Protein AF-A0A8J5KWR4-F1 (afdb_monomer)

Structure (mmCIF, N/CA/C/O backbone):
data_AF-A0A8J5KWR4-F1
#
_entry.id   AF-A0A8J5KWR4-F1
#
loop_
_atom_site.group_PDB
_atom_site.id
_atom_site.type_symbol
_atom_site.label_atom_id
_atom_site.label_alt_id
_atom_site.label_comp_id
_atom_site.label_asym_id
_atom_site.label_entity_id
_atom_site.label_seq_id
_atom_site.pdbx_PDB_ins_code
_atom_site.Cartn_x
_atom_site.Cartn_y
_atom_site.Cartn_z
_atom_site.occupancy
_atom_site.B_iso_or_equiv
_atom_site.auth_seq_id
_atom_site.auth_comp_id
_atom_site.auth_asym_id
_atom_site.auth_atom_id
_atom_site.pdbx_PDB_model_num
ATOM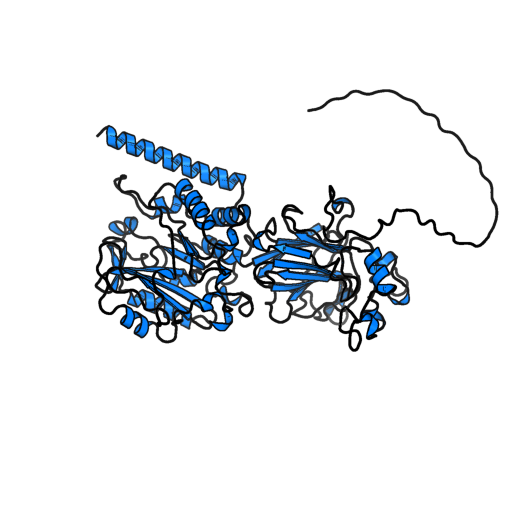 1 N N . MET A 1 1 ? 46.824 15.803 -21.077 1.00 53.00 1 MET A N 1
ATOM 2 C CA . MET A 1 1 ? 46.494 14.807 -20.028 1.00 53.00 1 MET A CA 1
ATOM 3 C C . MET A 1 1 ? 46.152 15.427 -18.663 1.00 53.00 1 MET A C 1
ATOM 5 O O . MET A 1 1 ? 45.231 14.934 -18.029 1.00 53.00 1 MET A O 1
ATOM 9 N N . GLY A 1 2 ? 46.794 16.518 -18.210 1.00 56.47 2 GLY A N 1
ATOM 10 C CA . GLY A 1 2 ? 46.524 17.108 -16.878 1.00 56.47 2 GLY A CA 1
ATOM 11 C C . GLY A 1 2 ? 45.095 17.633 -16.630 1.00 56.47 2 GLY A C 1
ATOM 12 O O . GLY A 1 2 ? 44.558 17.448 -15.543 1.00 56.47 2 GLY A O 1
ATOM 13 N N . GLY A 1 3 ? 44.436 18.226 -17.636 1.00 62.22 3 GLY A N 1
ATOM 14 C CA . GLY A 1 3 ? 43.077 18.777 -17.485 1.00 62.22 3 GLY A CA 1
ATOM 15 C C . GLY A 1 3 ? 41.960 17.731 -17.348 1.00 62.22 3 GLY A C 1
ATOM 16 O O . GLY A 1 3 ? 41.022 17.941 -16.587 1.00 62.22 3 GLY A O 1
ATOM 17 N N . GLN A 1 4 ? 42.067 16.588 -18.035 1.00 60.97 4 GLN A N 1
ATOM 18 C CA . GLN A 1 4 ? 41.100 15.483 -17.921 1.00 60.97 4 GLN A CA 1
ATOM 19 C C . GLN A 1 4 ? 41.256 14.727 -16.596 1.00 60.97 4 GLN A C 1
ATOM 21 O O . GLN A 1 4 ? 40.259 14.440 -15.943 1.00 60.97 4 GLN A O 1
ATOM 26 N N . CYS A 1 5 ? 42.495 14.505 -16.142 1.00 62.12 5 CYS A N 1
ATOM 27 C CA . CYS A 1 5 ? 42.767 13.919 -14.827 1.00 62.12 5 CYS A CA 1
ATOM 28 C C . CYS A 1 5 ? 42.210 14.796 -13.686 1.00 62.12 5 CYS A C 1
ATOM 30 O O . CYS A 1 5 ? 41.574 14.292 -12.766 1.00 62.12 5 CYS A O 1
ATOM 32 N N . SER A 1 6 ? 42.353 16.125 -13.789 1.00 71.81 6 SER A N 1
ATOM 33 C CA . SER A 1 6 ? 41.780 17.071 -12.818 1.00 71.81 6 SER A CA 1
ATOM 34 C C . SER A 1 6 ? 40.246 16.997 -12.748 1.00 71.81 6 SER A C 1
ATOM 36 O O . SER A 1 6 ? 39.688 16.904 -11.654 1.00 71.81 6 SER A O 1
ATOM 38 N N . LYS A 1 7 ? 39.561 16.947 -13.902 1.00 76.62 7 LYS A N 1
ATOM 39 C CA . LYS A 1 7 ? 38.096 16.788 -13.972 1.00 76.62 7 LYS A CA 1
ATOM 40 C C . LYS A 1 7 ? 37.627 15.458 -13.381 1.00 76.62 7 LYS A C 1
ATOM 42 O O . LYS A 1 7 ? 36.702 15.447 -12.579 1.00 76.62 7 LYS A O 1
ATOM 47 N N . GLN A 1 8 ? 38.310 14.360 -13.697 1.00 77.50 8 GLN A N 1
ATOM 48 C CA . GLN A 1 8 ? 37.970 13.040 -13.164 1.00 77.50 8 GLN A CA 1
ATOM 49 C C . GLN A 1 8 ? 38.144 12.972 -11.637 1.00 77.50 8 GLN A C 1
ATOM 51 O O . GLN A 1 8 ? 37.302 12.414 -10.937 1.00 77.50 8 GLN A O 1
ATOM 56 N N . VAL A 1 9 ? 39.196 13.591 -11.090 1.00 81.44 9 VAL A N 1
ATOM 57 C CA . VAL A 1 9 ? 39.396 13.690 -9.633 1.00 81.44 9 VAL A CA 1
ATOM 58 C C . VAL A 1 9 ? 38.304 14.535 -8.974 1.00 81.44 9 VAL A C 1
ATOM 60 O O . VAL A 1 9 ? 37.805 14.163 -7.911 1.00 81.44 9 VAL A O 1
ATOM 63 N N . GLN A 1 10 ? 37.924 15.662 -9.580 1.00 84.75 10 GLN A N 1
ATOM 64 C CA . GLN A 1 10 ? 36.819 16.494 -9.091 1.00 84.75 10 GLN A CA 1
ATOM 65 C C . GLN A 1 10 ? 35.494 15.725 -9.097 1.00 84.75 10 GLN A C 1
ATOM 67 O O . GLN A 1 10 ? 34.776 15.757 -8.100 1.00 84.75 10 GLN A O 1
ATOM 72 N N . HIS A 1 11 ? 35.222 14.964 -10.157 1.00 87.19 11 HIS A N 1
ATOM 73 C CA . HIS A 1 11 ? 34.029 14.126 -10.266 1.00 87.19 11 HIS A CA 1
ATOM 74 C C . HIS A 1 11 ? 33.976 13.041 -9.188 1.00 87.19 11 HIS A C 1
ATOM 76 O O . HIS A 1 11 ? 32.996 12.924 -8.455 1.00 87.19 11 HIS A O 1
ATOM 82 N N . CYS A 1 12 ? 35.074 12.306 -8.987 1.00 86.88 12 CYS A N 1
ATOM 83 C CA . CYS A 1 12 ? 35.172 11.315 -7.912 1.00 86.88 12 CYS A CA 1
ATOM 84 C C . CYS A 1 12 ? 34.929 11.930 -6.522 1.00 86.88 12 CYS A C 1
ATOM 86 O O . CYS A 1 12 ? 34.293 11.300 -5.673 1.00 86.88 12 CYS A O 1
ATOM 88 N N . LYS A 1 13 ? 35.404 13.162 -6.282 1.00 89.56 13 LYS A N 1
ATOM 89 C CA . LYS A 1 13 ? 35.125 13.900 -5.038 1.00 89.56 13 LYS A CA 1
ATOM 90 C C . LYS A 1 13 ? 33.644 14.259 -4.908 1.00 89.56 13 LYS A C 1
ATOM 92 O O . LYS A 1 13 ? 33.100 14.076 -3.823 1.00 89.56 13 LYS A O 1
ATOM 97 N N . ALA A 1 14 ? 33.000 14.714 -5.984 1.00 92.25 14 ALA A N 1
ATOM 98 C CA . ALA A 1 14 ? 31.568 15.017 -5.997 1.00 92.25 14 ALA A CA 1
ATOM 99 C C . ALA A 1 14 ? 30.728 13.767 -5.690 1.00 92.25 14 ALA A C 1
ATOM 101 O O . ALA A 1 14 ? 29.915 13.781 -4.769 1.00 92.25 14 ALA A O 1
ATOM 102 N N . VAL A 1 15 ? 31.016 12.644 -6.357 1.00 92.25 15 VAL A N 1
ATOM 103 C CA . VAL A 1 15 ? 30.368 11.351 -6.082 1.00 92.25 15 VAL A CA 1
ATOM 104 C C . VAL A 1 15 ? 30.544 10.946 -4.615 1.00 92.25 15 VAL A C 1
ATOM 106 O O . VAL A 1 15 ? 29.583 10.542 -3.964 1.00 92.25 15 VAL A O 1
ATOM 109 N N . ALA A 1 16 ? 31.759 11.042 -4.067 1.00 93.56 16 ALA A N 1
ATOM 110 C CA . ALA A 1 16 ? 32.020 10.679 -2.673 1.00 93.56 16 ALA A CA 1
ATOM 111 C C . ALA A 1 16 ? 31.284 11.589 -1.674 1.00 93.56 16 ALA A C 1
ATOM 113 O O . ALA A 1 16 ? 30.786 11.097 -0.658 1.00 93.56 16 ALA A O 1
ATOM 114 N N . TYR A 1 17 ? 31.209 12.888 -1.970 1.00 97.00 17 TYR A N 1
ATOM 115 C CA . TYR A 1 17 ? 30.475 13.869 -1.177 1.00 97.00 17 TYR A CA 1
ATOM 116 C C . TYR A 1 17 ? 28.973 13.569 -1.172 1.00 97.00 17 TYR A C 1
ATOM 118 O O . TYR A 1 17 ? 28.385 13.421 -0.106 1.00 97.00 17 TYR A O 1
ATOM 126 N N . GLU A 1 18 ? 28.363 13.360 -2.336 1.00 97.56 18 GLU A N 1
ATOM 127 C CA . GLU A 1 18 ? 26.926 13.083 -2.426 1.00 97.56 18 GLU A CA 1
ATOM 128 C C . GLU A 1 18 ? 26.527 11.734 -1.814 1.00 97.56 18 GLU A C 1
ATOM 130 O O . GLU A 1 18 ? 25.490 11.623 -1.162 1.00 97.56 18 GLU A O 1
ATOM 135 N N . LYS A 1 19 ? 27.380 10.707 -1.931 1.00 96.19 19 LYS A N 1
ATOM 136 C CA . LYS A 1 19 ? 27.182 9.437 -1.207 1.00 96.19 19 LYS A CA 1
ATOM 137 C C . LYS A 1 19 ? 27.256 9.612 0.310 1.00 96.19 19 LYS A C 1
ATOM 139 O O . LYS A 1 19 ? 26.724 8.784 1.045 1.00 96.19 19 LYS A O 1
ATOM 144 N N . ARG A 1 20 ? 27.985 10.616 0.805 1.00 97.12 20 ARG A N 1
ATOM 145 C CA . ARG A 1 20 ? 27.976 10.966 2.230 1.00 97.12 20 ARG A CA 1
ATOM 146 C C . ARG A 1 20 ? 26.687 11.704 2.578 1.00 97.12 20 ARG A C 1
ATOM 148 O O . ARG A 1 20 ? 26.013 11.253 3.486 1.00 97.12 20 ARG A O 1
ATOM 155 N N . ALA A 1 21 ? 26.288 12.699 1.788 1.00 97.62 21 ALA A N 1
ATOM 156 C CA . ALA A 1 21 ? 25.050 13.449 2.006 1.00 97.62 21 ALA A CA 1
ATOM 157 C C . ALA A 1 21 ? 23.806 12.544 2.119 1.00 97.62 21 ALA A C 1
ATOM 159 O O . ALA A 1 21 ? 23.010 12.721 3.034 1.00 97.62 21 ALA A O 1
ATOM 160 N N . LEU A 1 22 ? 23.668 11.523 1.262 1.00 96.62 22 LEU A N 1
ATOM 161 C CA . LEU A 1 22 ? 22.560 10.560 1.370 1.00 96.62 22 LEU A CA 1
ATOM 162 C C . LEU A 1 22 ? 22.621 9.678 2.624 1.00 96.62 22 LEU A C 1
ATOM 164 O O . LEU A 1 22 ? 21.577 9.314 3.159 1.00 96.62 22 LEU A O 1
ATOM 168 N N . ARG A 1 23 ? 23.822 9.315 3.092 1.00 97.00 23 ARG A N 1
ATOM 169 C CA . ARG A 1 23 ? 23.978 8.581 4.359 1.00 97.00 23 ARG A CA 1
ATOM 170 C C . ARG A 1 23 ? 23.629 9.465 5.542 1.00 97.00 23 ARG A C 1
ATOM 172 O O . ARG A 1 23 ? 22.818 9.058 6.354 1.00 97.00 23 ARG A O 1
ATOM 179 N N . ASP A 1 24 ? 24.148 10.685 5.573 1.00 97.56 24 ASP A N 1
ATOM 180 C CA . ASP A 1 24 ? 23.851 11.647 6.633 1.00 97.56 24 ASP A CA 1
ATOM 181 C C . ASP A 1 24 ? 22.339 11.964 6.671 1.00 97.56 24 ASP A C 1
ATOM 183 O O . ASP A 1 24 ? 21.740 12.096 7.741 1.00 97.56 24 ASP A O 1
ATOM 187 N N . LEU A 1 25 ? 21.680 12.022 5.504 1.00 96.31 25 LEU A N 1
ATOM 188 C CA . LEU A 1 25 ? 20.225 12.151 5.416 1.00 96.31 25 LEU A CA 1
ATOM 189 C C . LEU A 1 25 ? 19.503 10.918 5.977 1.00 96.31 25 LEU A C 1
ATOM 191 O O . LEU A 1 25 ? 18.544 11.075 6.728 1.00 96.31 25 LEU A O 1
ATOM 195 N N . LEU A 1 26 ? 19.954 9.706 5.642 1.00 95.44 26 LEU A N 1
ATOM 196 C CA . LEU A 1 26 ? 19.404 8.470 6.203 1.00 95.44 26 LEU A CA 1
ATOM 197 C C . LEU A 1 26 ? 19.554 8.423 7.729 1.00 95.44 26 LEU A C 1
ATOM 199 O O . LEU A 1 26 ? 18.582 8.134 8.420 1.00 95.44 26 LEU A O 1
ATOM 203 N N . ASP A 1 27 ? 20.737 8.749 8.242 1.00 94.94 27 ASP A N 1
ATOM 204 C CA . ASP A 1 27 ? 21.054 8.695 9.670 1.00 94.94 27 ASP A CA 1
ATOM 205 C C . ASP A 1 27 ? 20.261 9.746 10.463 1.00 94.94 27 ASP A C 1
ATOM 207 O O . ASP A 1 27 ? 19.814 9.484 11.577 1.00 94.94 27 ASP A O 1
ATOM 211 N N . SER A 1 28 ? 20.041 10.931 9.883 1.00 92.44 28 SER A N 1
ATOM 212 C CA . SER A 1 28 ? 19.289 12.014 10.532 1.00 92.44 28 SER A CA 1
ATOM 213 C C . SER A 1 28 ? 17.772 11.846 10.453 1.00 92.44 28 SER A C 1
ATOM 215 O O . SER A 1 28 ? 17.060 12.220 11.383 1.00 92.44 28 SER A O 1
ATOM 217 N N . CYS A 1 29 ? 17.252 11.323 9.340 1.00 87.50 29 CYS A N 1
ATOM 218 C CA . CYS A 1 29 ? 15.812 11.253 9.099 1.00 87.50 29 CYS A CA 1
ATOM 219 C C . CYS A 1 29 ? 15.202 9.873 9.347 1.00 87.50 29 CYS A C 1
ATOM 221 O O . CYS A 1 29 ? 13.982 9.799 9.520 1.00 87.50 29 CYS A O 1
ATOM 223 N N . GLY A 1 30 ? 16.001 8.811 9.310 1.00 89.19 30 GLY A N 1
ATOM 224 C CA . GLY A 1 30 ? 15.516 7.443 9.192 1.00 89.19 30 GLY A CA 1
ATOM 225 C C . GLY A 1 30 ? 14.875 7.154 7.830 1.00 89.19 30 GLY A C 1
ATOM 226 O O . GLY A 1 30 ? 14.701 8.033 6.983 1.00 89.19 30 GLY A O 1
ATOM 227 N N . ALA A 1 31 ? 14.510 5.889 7.633 1.00 89.50 31 ALA A N 1
ATOM 228 C CA . ALA A 1 31 ? 13.806 5.400 6.445 1.00 89.50 31 ALA A CA 1
ATOM 229 C C . ALA A 1 31 ? 12.422 4.812 6.766 1.00 89.50 31 ALA A C 1
ATOM 231 O O . ALA A 1 31 ? 11.833 4.141 5.922 1.00 89.50 31 ALA A O 1
ATOM 232 N N . ALA A 1 32 ? 11.914 5.057 7.977 1.00 84.50 32 ALA A N 1
ATOM 233 C CA . ALA A 1 32 ? 10.579 4.644 8.381 1.00 84.50 32 ALA A CA 1
ATOM 234 C C . ALA A 1 32 ? 9.516 5.536 7.723 1.00 84.50 32 ALA A C 1
ATOM 236 O O . ALA A 1 32 ? 9.699 6.750 7.567 1.00 84.50 32 ALA A O 1
ATOM 237 N N . PHE A 1 33 ? 8.413 4.917 7.328 1.00 82.12 33 PHE A N 1
ATOM 238 C CA . PHE A 1 33 ? 7.231 5.544 6.741 1.00 82.12 33 PHE A CA 1
ATOM 239 C C . PHE A 1 33 ? 5.993 4.682 7.061 1.00 82.12 33 PHE A C 1
ATOM 241 O O . PHE A 1 33 ? 6.158 3.573 7.581 1.00 82.12 33 PHE A O 1
ATOM 248 N N . PRO A 1 34 ? 4.763 5.156 6.795 1.00 74.81 34 PRO A N 1
ATOM 249 C CA . PRO A 1 34 ? 3.558 4.360 7.031 1.00 74.81 34 PRO A CA 1
ATOM 250 C C . PRO A 1 34 ? 3.606 2.987 6.376 1.00 74.81 34 PRO A C 1
ATOM 252 O O . PRO A 1 34 ? 3.936 2.871 5.200 1.00 74.81 34 PRO A O 1
ATOM 255 N N . GLY A 1 35 ? 3.376 1.951 7.185 1.00 78.69 35 GLY A N 1
ATOM 256 C CA . GLY A 1 35 ? 3.461 0.559 6.753 1.00 78.69 35 GLY A CA 1
ATOM 257 C C . GLY A 1 35 ? 4.877 0.046 6.478 1.00 78.69 35 GLY A C 1
ATOM 258 O O . GLY A 1 35 ? 5.011 -1.091 6.053 1.00 78.69 35 GLY A O 1
ATOM 259 N N . SER A 1 36 ? 5.951 0.809 6.730 1.00 84.81 36 SER A N 1
ATOM 260 C CA . SER A 1 36 ? 7.324 0.410 6.352 1.00 84.81 36 SER A CA 1
ATOM 261 C C . SER A 1 36 ? 7.826 -0.905 6.972 1.00 84.81 36 SER A C 1
ATOM 263 O O . SER A 1 36 ? 8.747 -1.508 6.419 1.00 84.81 36 SER A O 1
ATOM 265 N N . ASP A 1 37 ? 7.199 -1.376 8.051 1.00 82.69 37 ASP A N 1
ATOM 266 C CA . ASP A 1 37 ? 7.475 -2.671 8.690 1.00 82.69 37 ASP A CA 1
ATOM 267 C C . ASP A 1 37 ? 6.621 -3.825 8.127 1.00 82.69 37 ASP A C 1
ATOM 269 O O . ASP A 1 37 ? 6.721 -4.962 8.589 1.00 82.69 37 ASP A O 1
ATOM 273 N N . HIS A 1 38 ? 5.760 -3.547 7.145 1.00 84.94 38 HIS A N 1
ATOM 274 C CA . HIS A 1 38 ? 4.977 -4.550 6.442 1.00 84.94 38 HIS A CA 1
ATOM 275 C C . HIS A 1 38 ? 5.832 -5.254 5.385 1.00 84.94 38 HIS A C 1
ATOM 277 O O . HIS A 1 38 ? 6.489 -4.623 4.554 1.00 84.94 38 HIS A O 1
ATOM 283 N N . PHE A 1 39 ? 5.756 -6.582 5.384 1.00 89.44 39 PHE A N 1
ATOM 284 C CA . PHE A 1 39 ? 6.411 -7.443 4.409 1.00 89.44 39 PHE A CA 1
ATOM 285 C C . PHE A 1 39 ? 5.373 -8.420 3.846 1.00 89.44 39 PHE A C 1
ATOM 287 O O . PHE A 1 39 ? 4.789 -9.182 4.623 1.00 89.44 39 PHE A O 1
ATOM 294 N N . PRO A 1 40 ? 5.137 -8.448 2.522 1.00 87.88 40 PRO A N 1
ATOM 295 C CA . PRO A 1 40 ? 4.207 -9.396 1.924 1.00 87.88 40 PRO A CA 1
ATOM 296 C C . PRO A 1 40 ? 4.625 -10.844 2.197 1.00 87.88 40 PRO A C 1
ATOM 298 O O . PRO A 1 40 ? 5.759 -11.235 1.910 1.00 87.88 40 PRO A O 1
ATOM 301 N N . ALA A 1 41 ? 3.695 -11.661 2.698 1.00 87.94 41 ALA A N 1
ATOM 302 C CA . ALA A 1 41 ? 3.949 -13.076 2.983 1.00 87.94 41 ALA A CA 1
ATOM 303 C C . ALA A 1 41 ? 4.294 -13.885 1.715 1.00 87.94 41 ALA A C 1
ATOM 305 O O . ALA A 1 41 ? 5.145 -14.774 1.754 1.00 87.94 41 ALA A O 1
ATOM 306 N N . ASP A 1 42 ? 3.666 -13.549 0.584 1.00 93.38 42 ASP A N 1
ATOM 307 C CA . ASP A 1 42 ? 3.994 -14.074 -0.743 1.00 93.38 42 ASP A CA 1
ATOM 308 C C . ASP A 1 42 ? 4.202 -12.919 -1.730 1.00 93.38 42 ASP A C 1
ATOM 310 O O . ASP A 1 42 ? 3.245 -12.334 -2.237 1.00 93.38 42 ASP A O 1
ATOM 314 N N . ARG A 1 43 ? 5.464 -12.612 -2.052 1.00 95.56 43 ARG A N 1
ATOM 315 C CA . ARG A 1 43 ? 5.793 -11.584 -3.052 1.00 95.56 43 ARG A CA 1
ATOM 316 C C . ARG A 1 43 ? 5.366 -11.962 -4.472 1.00 95.56 43 ARG A C 1
ATOM 318 O O . ARG A 1 43 ? 5.204 -11.073 -5.302 1.00 95.56 43 ARG A O 1
ATOM 325 N N . LYS A 1 44 ? 5.165 -13.243 -4.796 1.00 97.19 44 LYS A N 1
ATOM 326 C CA . LYS A 1 44 ? 4.685 -13.620 -6.133 1.00 97.19 44 LYS A CA 1
ATOM 327 C C . LYS A 1 44 ? 3.228 -13.210 -6.321 1.00 97.19 44 LYS A C 1
ATOM 329 O O . LYS A 1 44 ? 2.893 -12.771 -7.418 1.00 97.19 44 LYS A O 1
ATOM 334 N N . SER A 1 45 ? 2.412 -13.302 -5.270 1.00 95.50 45 SER A N 1
ATOM 335 C CA . SER A 1 45 ? 0.959 -13.076 -5.316 1.00 95.50 45 SER A CA 1
ATOM 336 C C . SER A 1 45 ? 0.4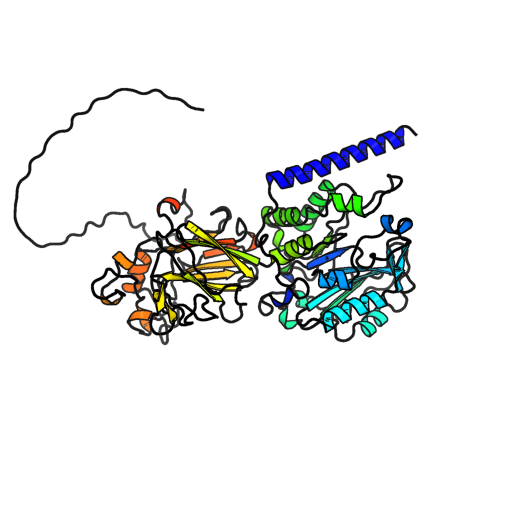86 -11.965 -4.368 1.00 95.50 45 SER A C 1
ATOM 338 O O . SER A 1 45 ? -0.633 -12.020 -3.848 1.00 95.50 45 SER A O 1
ATOM 340 N N . TRP A 1 46 ? 1.336 -10.969 -4.094 1.00 93.50 46 TRP A N 1
ATOM 341 C CA . TRP A 1 46 ? 1.088 -9.966 -3.049 1.00 93.50 46 TRP A CA 1
ATOM 342 C C . TRP A 1 46 ? -0.188 -9.150 -3.286 1.00 93.50 46 TRP A C 1
ATOM 344 O O . TRP A 1 46 ? -0.815 -8.717 -2.322 1.00 93.50 46 TRP A O 1
ATOM 354 N N . MET A 1 47 ? -0.629 -8.994 -4.543 1.00 91.38 47 MET A N 1
ATOM 355 C CA . MET A 1 47 ? -1.863 -8.266 -4.849 1.00 91.38 47 MET A CA 1
ATOM 356 C C . MET A 1 47 ? -3.102 -8.956 -4.262 1.00 91.38 47 MET A C 1
ATOM 358 O O . MET A 1 47 ? -4.084 -8.292 -3.952 1.00 91.38 47 MET A O 1
ATOM 362 N N . SER A 1 48 ? -3.059 -10.276 -4.050 1.00 88.75 48 SER A N 1
ATOM 363 C CA . SER A 1 48 ? -4.172 -11.028 -3.451 1.00 88.75 48 SER A CA 1
ATOM 364 C C . SER A 1 48 ? -4.455 -10.679 -1.987 1.00 88.75 48 SER A C 1
ATOM 366 O O . SER A 1 48 ? -5.571 -10.902 -1.525 1.00 88.75 48 SER A O 1
ATOM 368 N N . ALA A 1 49 ? -3.472 -10.114 -1.281 1.00 83.62 49 ALA A N 1
ATOM 369 C CA . ALA A 1 49 ? -3.621 -9.652 0.098 1.00 83.62 49 ALA A CA 1
ATOM 370 C C . ALA A 1 49 ? -4.225 -8.239 0.192 1.00 83.62 49 ALA A C 1
ATOM 372 O O . ALA A 1 49 ? -4.537 -7.765 1.283 1.00 83.62 49 ALA A O 1
ATOM 373 N N . LEU A 1 50 ? -4.400 -7.555 -0.943 1.00 81.38 50 LEU A N 1
ATOM 374 C CA . LEU A 1 50 ? -4.975 -6.215 -0.988 1.00 81.38 50 LEU A CA 1
ATOM 375 C C . LEU A 1 50 ? -6.504 -6.266 -0.870 1.00 81.38 50 LEU A C 1
ATOM 377 O O . LEU A 1 50 ? -7.144 -7.239 -1.274 1.00 81.38 50 LEU A O 1
ATOM 381 N N . GLY A 1 51 ? -7.110 -5.182 -0.381 1.00 75.94 51 GLY A N 1
ATOM 382 C CA . GLY A 1 51 ? -8.562 -4.972 -0.399 1.00 75.94 51 GLY A CA 1
ATOM 383 C C . GLY A 1 51 ? -9.086 -4.712 -1.816 1.00 75.94 51 GLY A C 1
ATOM 384 O O . GLY A 1 51 ? -9.502 -3.601 -2.128 1.00 75.94 51 GLY A O 1
ATOM 385 N N . LEU A 1 52 ? -9.039 -5.717 -2.701 1.00 84.38 52 LEU A N 1
ATOM 386 C CA . LEU A 1 52 ? -9.240 -5.566 -4.154 1.00 84.38 52 LEU A CA 1
ATOM 387 C C . LEU A 1 52 ? -10.559 -4.884 -4.556 1.00 84.38 52 LEU A C 1
ATOM 389 O O . LEU A 1 52 ? -10.608 -4.249 -5.607 1.00 84.38 52 LEU A O 1
ATOM 393 N N . GLY A 1 53 ? -11.619 -5.049 -3.759 1.00 81.62 53 GLY A N 1
ATOM 394 C CA . GLY A 1 53 ? -12.944 -4.478 -4.027 1.00 81.62 53 GLY A CA 1
ATOM 395 C C . GLY A 1 53 ? -13.072 -2.988 -3.708 1.00 81.62 53 GLY A C 1
ATOM 396 O O . GLY A 1 53 ? -14.015 -2.356 -4.165 1.00 81.62 53 GLY A O 1
ATOM 397 N N . GLU A 1 54 ? -12.131 -2.428 -2.951 1.00 79.75 54 GLU A N 1
ATOM 398 C CA . GLU A 1 54 ? -12.168 -1.036 -2.496 1.00 79.75 54 GLU A CA 1
ATOM 399 C C . GLU A 1 54 ? -10.944 -0.251 -2.996 1.00 79.75 54 GLU A C 1
ATOM 401 O O . GLU A 1 54 ? -11.059 0.920 -3.361 1.00 79.75 54 GLU A O 1
ATOM 406 N N . LEU A 1 55 ? -9.781 -0.908 -3.074 1.00 84.50 55 LEU A N 1
ATOM 407 C CA . LEU A 1 55 ? -8.537 -0.336 -3.580 1.00 84.50 55 LEU A CA 1
ATOM 408 C C . LEU A 1 55 ? -8.684 0.040 -5.055 1.00 84.50 55 LEU A C 1
ATOM 410 O O . LEU A 1 55 ? -9.040 -0.801 -5.880 1.00 84.50 55 LEU A O 1
ATOM 414 N N . ARG A 1 56 ? -8.355 1.285 -5.402 1.00 87.31 56 ARG A N 1
ATOM 415 C CA . ARG A 1 56 ? -8.329 1.785 -6.785 1.00 87.31 56 ARG A CA 1
ATOM 416 C C . ARG A 1 56 ? -6.929 1.700 -7.381 1.00 87.31 56 ARG A C 1
ATOM 418 O O . ARG A 1 56 ? -5.930 1.839 -6.676 1.00 87.31 56 ARG A O 1
ATOM 425 N N . LEU A 1 57 ? -6.837 1.527 -8.701 1.00 89.44 57 LEU A N 1
ATOM 426 C CA . LEU A 1 57 ? -5.542 1.376 -9.385 1.00 89.44 57 LEU A CA 1
ATOM 427 C C . LEU A 1 57 ? -4.602 2.576 -9.197 1.00 89.44 57 LEU A C 1
ATOM 429 O O . LEU A 1 57 ? -3.383 2.397 -9.149 1.00 89.44 57 LEU A O 1
ATOM 433 N N . HIS A 1 58 ? -5.141 3.793 -9.070 1.00 87.00 58 HIS A N 1
ATOM 434 C CA . HIS A 1 58 ? -4.332 4.990 -8.828 1.00 87.00 58 HIS A CA 1
ATOM 435 C C . HIS A 1 58 ? -3.661 5.024 -7.444 1.00 87.00 58 HIS A C 1
ATOM 437 O O . HIS A 1 58 ? -2.718 5.789 -7.265 1.00 87.00 58 HIS A O 1
ATOM 443 N N . GLN A 1 59 ? -4.129 4.226 -6.477 1.00 84.81 59 GLN A N 1
ATOM 444 C CA . GLN A 1 59 ? -3.588 4.198 -5.111 1.00 84.81 59 GLN A CA 1
ATOM 445 C C . GLN A 1 59 ? -2.351 3.297 -4.990 1.00 84.81 59 GLN A C 1
ATOM 447 O O . GLN A 1 59 ? -1.584 3.439 -4.045 1.00 84.81 59 GLN A O 1
ATOM 452 N N . ILE A 1 60 ? -2.131 2.384 -5.943 1.00 89.75 60 ILE A N 1
ATOM 453 C CA . ILE A 1 60 ? -1.006 1.444 -5.915 1.00 89.75 60 ILE A CA 1
ATOM 454 C C . ILE A 1 60 ? 0.308 2.152 -6.251 1.00 89.75 60 ILE A C 1
ATOM 456 O O . ILE A 1 60 ? 0.432 2.786 -7.302 1.00 89.75 60 ILE A O 1
ATOM 460 N N . VAL A 1 61 ? 1.320 1.944 -5.401 1.00 93.56 61 VAL A N 1
ATOM 461 C CA . VAL A 1 61 ? 2.721 2.205 -5.742 1.00 93.56 61 VAL A CA 1
ATOM 462 C C . VAL A 1 61 ? 3.302 0.971 -6.429 1.00 93.56 61 VAL A C 1
ATOM 464 O O . VAL A 1 61 ? 3.665 -0.013 -5.790 1.00 93.56 61 VAL A O 1
ATOM 467 N N . TRP A 1 62 ? 3.374 1.014 -7.756 1.00 96.19 62 TRP A N 1
ATOM 468 C CA . TRP A 1 62 ? 3.853 -0.069 -8.607 1.00 96.19 62 TRP A CA 1
ATOM 469 C C . TRP A 1 62 ? 5.374 -0.226 -8.466 1.00 96.19 62 TRP A C 1
ATOM 471 O O . TRP A 1 62 ? 6.111 0.689 -8.863 1.00 96.19 62 TRP A O 1
ATOM 481 N N . PRO A 1 63 ? 5.868 -1.378 -7.968 1.00 98.06 63 PRO A N 1
ATOM 482 C CA . PRO A 1 63 ? 7.289 -1.679 -7.994 1.00 98.06 63 PRO A CA 1
ATOM 483 C C . PRO A 1 63 ? 7.701 -1.932 -9.447 1.00 98.06 63 PRO A C 1
ATOM 485 O O . PRO A 1 63 ? 7.259 -2.902 -10.078 1.00 98.06 63 PRO A O 1
ATOM 488 N N . GLY A 1 64 ? 8.508 -1.028 -9.990 1.00 98.12 64 GLY A N 1
ATOM 489 C CA . GLY A 1 64 ? 8.945 -1.054 -11.377 1.00 98.12 64 GLY A CA 1
ATOM 490 C C . GLY A 1 64 ? 10.411 -1.429 -11.545 1.00 98.12 64 GLY A C 1
ATOM 491 O O . GLY A 1 64 ? 11.230 -1.267 -10.637 1.00 98.12 64 GLY A O 1
ATOM 492 N N . THR A 1 65 ? 10.758 -1.914 -12.731 1.00 98.06 65 THR A N 1
ATOM 493 C CA . THR A 1 65 ? 12.145 -2.186 -13.106 1.00 98.06 65 THR A CA 1
ATOM 494 C C . THR A 1 65 ? 12.536 -1.394 -14.338 1.00 98.06 65 THR A C 1
ATOM 496 O O . THR A 1 65 ? 11.762 -1.276 -15.284 1.00 98.06 65 THR A O 1
ATOM 499 N N . HIS A 1 66 ? 13.749 -0.851 -14.309 1.00 96.31 66 HIS A N 1
ATOM 500 C CA . HIS A 1 66 ? 14.350 -0.158 -15.440 1.00 96.31 66 HIS A CA 1
ATOM 501 C C . HIS A 1 66 ? 15.128 -1.160 -16.308 1.00 96.31 66 HIS A C 1
ATOM 503 O O . HIS A 1 66 ? 15.796 -2.058 -15.775 1.00 96.31 66 HIS A O 1
ATOM 509 N N . ASP A 1 67 ? 14.974 -1.037 -17.632 1.00 95.88 67 ASP A N 1
ATOM 510 C CA . ASP A 1 67 ? 15.530 -1.927 -18.661 1.00 95.88 67 ASP A CA 1
ATOM 511 C C . ASP A 1 67 ? 15.441 -3.419 -18.270 1.00 95.88 67 ASP A C 1
ATOM 513 O O . ASP A 1 67 ? 16.433 -4.155 -18.156 1.00 95.88 67 ASP A O 1
ATOM 517 N N . SER A 1 68 ? 14.208 -3.864 -18.028 1.00 97.75 68 SER A N 1
ATOM 518 C CA . SER A 1 68 ? 13.848 -5.107 -17.349 1.00 97.75 68 SER A CA 1
ATOM 519 C C . SER A 1 68 ? 14.466 -6.354 -17.978 1.00 97.75 68 SER A C 1
ATOM 521 O O . SER A 1 68 ? 14.870 -7.270 -17.274 1.00 97.75 68 SER A O 1
ATOM 523 N N . ALA A 1 69 ? 14.574 -6.422 -19.304 1.00 97.69 69 ALA A N 1
ATOM 524 C CA . ALA A 1 69 ? 14.962 -7.641 -20.025 1.00 97.69 69 ALA A CA 1
ATOM 525 C C . ALA A 1 69 ? 16.479 -7.743 -20.332 1.00 97.69 69 ALA A C 1
ATOM 527 O O . ALA A 1 69 ? 16.912 -8.361 -21.312 1.00 97.69 69 ALA A O 1
ATOM 528 N N . THR A 1 70 ? 17.313 -7.127 -19.488 1.00 97.12 70 THR A N 1
ATOM 529 C CA . THR A 1 70 ? 18.775 -7.045 -19.669 1.00 97.12 70 THR A CA 1
ATOM 530 C C . THR A 1 70 ? 19.578 -8.123 -18.924 1.00 97.12 70 THR A C 1
ATOM 532 O O . THR A 1 70 ? 20.806 -8.111 -18.974 1.00 97.12 70 THR A O 1
ATOM 535 N N . ASP A 1 71 ? 18.934 -9.105 -18.285 1.00 95.69 71 ASP A N 1
ATOM 536 C CA . ASP A 1 71 ? 19.579 -10.152 -17.467 1.00 95.69 71 ASP A CA 1
ATOM 537 C C . ASP A 1 71 ? 20.655 -10.965 -18.204 1.00 95.69 71 ASP A C 1
ATOM 539 O O . ASP A 1 71 ? 21.691 -11.325 -17.640 1.00 95.69 71 ASP A O 1
ATOM 543 N N . SER A 1 72 ? 20.427 -11.202 -19.494 1.00 95.19 72 SER A N 1
ATOM 544 C CA . SER A 1 72 ? 21.303 -11.987 -20.363 1.00 95.19 72 SER A CA 1
ATOM 545 C C . SER A 1 72 ? 21.985 -11.135 -21.442 1.00 95.19 72 SER A C 1
ATOM 547 O O . SER A 1 72 ? 22.548 -11.692 -22.385 1.00 95.19 72 SER A O 1
ATOM 549 N N . ILE A 1 73 ? 21.958 -9.800 -21.323 1.00 95.81 73 ILE A N 1
ATOM 550 C CA . ILE A 1 73 ? 22.463 -8.889 -22.361 1.00 95.81 73 ILE A CA 1
ATOM 551 C C . ILE A 1 73 ? 23.971 -9.044 -22.574 1.00 95.81 73 ILE A C 1
ATOM 553 O O . ILE A 1 73 ? 24.732 -9.243 -21.621 1.00 95.81 73 ILE A O 1
ATOM 557 N N . GLY A 1 74 ? 24.410 -8.933 -23.829 1.00 94.00 74 GLY A N 1
ATOM 558 C CA . GLY A 1 74 ? 25.827 -8.933 -24.185 1.00 94.00 74 GLY A CA 1
ATOM 559 C C . GLY A 1 74 ? 26.602 -10.188 -23.755 1.00 94.00 74 GLY A C 1
ATOM 560 O O . GLY A 1 74 ? 26.052 -11.222 -23.366 1.00 94.00 74 GLY A O 1
ATOM 561 N N . ILE A 1 75 ? 27.928 -10.088 -23.832 1.00 93.12 75 ILE A N 1
ATOM 562 C CA . ILE A 1 75 ? 28.854 -11.171 -23.500 1.00 93.12 75 ILE A CA 1
ATOM 563 C C . ILE A 1 75 ? 29.181 -11.092 -22.001 1.00 93.12 75 ILE A C 1
ATOM 565 O O . ILE A 1 75 ? 29.579 -10.012 -21.534 1.00 93.12 75 ILE A O 1
ATOM 569 N N . PRO A 1 76 ? 29.042 -12.200 -21.240 1.00 93.06 76 PRO A N 1
ATOM 570 C CA . PRO A 1 76 ? 29.414 -12.244 -19.829 1.00 93.06 76 PRO A CA 1
ATOM 571 C C . PRO A 1 76 ? 30.827 -11.696 -19.603 1.00 93.06 76 PRO A C 1
ATOM 573 O O . PRO A 1 76 ? 31.739 -12.012 -20.361 1.00 93.06 76 PRO A O 1
ATOM 576 N N . CYS A 1 77 ? 31.002 -10.872 -18.569 1.00 89.38 77 CYS A N 1
ATOM 577 C CA . CYS A 1 77 ? 32.277 -10.256 -18.168 1.00 89.38 77 CYS A CA 1
ATOM 578 C C . CYS A 1 77 ? 32.945 -9.305 -19.181 1.00 89.38 77 CYS A C 1
ATOM 580 O O . CYS A 1 77 ? 33.877 -8.610 -18.789 1.00 89.38 77 CYS A O 1
ATOM 582 N N . ILE A 1 78 ? 32.485 -9.234 -20.435 1.00 91.25 78 ILE A N 1
ATOM 583 C CA . ILE A 1 78 ? 33.062 -8.356 -21.463 1.00 91.25 78 ILE A CA 1
ATOM 584 C C . ILE A 1 78 ? 32.170 -7.143 -21.682 1.00 91.25 78 ILE A C 1
ATOM 586 O O . ILE A 1 78 ? 32.565 -6.037 -21.350 1.00 91.25 78 ILE A O 1
ATOM 590 N N . THR A 1 79 ? 30.965 -7.330 -22.223 1.00 93.00 79 THR A N 1
ATOM 591 C CA . THR A 1 79 ? 30.076 -6.205 -22.561 1.00 93.00 79 THR A CA 1
ATOM 592 C C . THR A 1 79 ? 28.886 -6.083 -21.617 1.00 93.00 79 THR A C 1
ATOM 594 O O . THR A 1 79 ? 28.405 -4.978 -21.379 1.00 93.00 79 THR A O 1
ATOM 597 N N . ARG A 1 80 ? 28.455 -7.190 -20.999 1.00 94.44 80 ARG A N 1
ATOM 598 C CA . ARG A 1 80 ? 27.324 -7.214 -20.057 1.00 94.44 80 ARG A CA 1
ATOM 599 C C . ARG A 1 80 ? 27.429 -6.202 -18.909 1.00 94.44 80 ARG A C 1
ATOM 601 O O . ARG A 1 80 ? 26.434 -5.525 -18.660 1.00 94.44 80 ARG A O 1
ATOM 608 N N . PRO A 1 81 ? 28.578 -6.041 -18.219 1.00 93.38 81 PRO A N 1
ATOM 609 C CA . PRO A 1 81 ? 28.666 -5.117 -17.085 1.00 93.38 81 PRO A CA 1
ATOM 610 C C . PRO A 1 81 ? 28.333 -3.655 -17.426 1.00 93.38 81 PRO A C 1
ATOM 612 O O . PRO A 1 81 ? 28.027 -2.882 -16.520 1.00 93.38 81 PRO A O 1
ATOM 615 N N . PHE A 1 82 ? 28.381 -3.285 -18.710 1.00 91.94 82 PHE A N 1
ATOM 616 C CA . PHE A 1 82 ? 28.134 -1.931 -19.209 1.00 91.94 82 PHE A CA 1
ATOM 617 C C . PHE A 1 82 ? 26.683 -1.662 -19.624 1.00 91.94 82 PHE A C 1
ATOM 619 O O . PHE A 1 82 ? 26.358 -0.511 -19.883 1.00 91.94 82 PHE A O 1
ATOM 626 N N . ALA A 1 83 ? 25.816 -2.681 -19.672 1.00 93.06 83 ALA A N 1
ATOM 627 C CA . ALA A 1 83 ? 24.412 -2.509 -20.073 1.00 93.06 83 ALA A CA 1
ATOM 628 C C . ALA A 1 83 ? 23.405 -3.356 -19.283 1.00 93.06 83 ALA A C 1
ATOM 630 O O . ALA A 1 83 ? 22.201 -3.214 -19.475 1.00 93.06 83 ALA A O 1
ATOM 631 N N . GLN A 1 84 ? 23.856 -4.266 -18.420 1.00 95.81 84 GLN A N 1
ATOM 632 C CA . GLN A 1 84 ? 22.948 -5.022 -17.568 1.00 95.81 84 GLN A CA 1
ATOM 633 C C . GLN A 1 84 ? 22.346 -4.104 -16.504 1.00 95.81 84 GLN A C 1
ATOM 635 O O . GLN A 1 84 ? 23.091 -3.535 -15.709 1.00 95.81 84 GLN A O 1
ATOM 640 N N . CYS A 1 85 ? 21.019 -4.029 -16.461 1.00 96.31 85 CYS A N 1
ATOM 641 C CA . CYS A 1 85 ? 20.251 -3.282 -15.463 1.00 96.31 85 CYS A CA 1
ATOM 642 C C . CYS A 1 85 ? 19.506 -4.209 -14.499 1.00 96.31 85 CYS A C 1
ATOM 644 O O . CYS A 1 85 ? 19.231 -3.816 -13.372 1.00 96.31 85 CYS A O 1
ATOM 646 N N . GLN A 1 86 ? 19.235 -5.464 -14.878 1.00 97.31 86 GLN A N 1
ATOM 647 C CA . GLN A 1 86 ? 18.599 -6.454 -14.001 1.00 97.31 86 GLN A CA 1
ATOM 648 C C . GLN A 1 86 ? 19.408 -7.748 -13.892 1.00 97.31 86 GLN A C 1
ATOM 650 O O . GLN A 1 86 ? 20.070 -8.173 -14.838 1.00 97.31 86 GLN A O 1
ATOM 655 N N . SER A 1 87 ? 19.358 -8.389 -12.717 1.00 95.75 87 SER A N 1
ATOM 656 C CA . SER A 1 87 ? 19.989 -9.707 -12.499 1.00 95.75 87 SER A CA 1
ATOM 657 C C . SER A 1 87 ? 19.038 -10.873 -12.769 1.00 95.75 87 SER A C 1
ATOM 659 O O . SER A 1 87 ? 19.487 -11.964 -13.106 1.00 95.75 87 SER A O 1
ATOM 661 N N . PHE A 1 88 ? 17.737 -10.656 -12.582 1.00 97.50 88 PHE A N 1
ATOM 662 C CA . PHE A 1 88 ? 16.699 -11.669 -12.747 1.00 97.50 88 PHE A CA 1
ATOM 663 C C . PHE A 1 88 ? 16.099 -11.594 -14.149 1.00 97.50 88 PHE A C 1
ATOM 665 O O . PHE A 1 88 ? 15.981 -10.500 -14.698 1.00 97.50 88 PHE A O 1
ATOM 672 N N . SER A 1 89 ? 15.647 -12.728 -14.695 1.00 98.25 89 SER A N 1
ATOM 673 C CA . SER A 1 89 ? 14.787 -12.714 -15.885 1.00 98.25 89 SER A CA 1
ATOM 674 C C . SER A 1 89 ? 13.495 -11.937 -15.617 1.00 98.25 89 SER A C 1
ATOM 676 O O . SER A 1 89 ? 13.147 -11.688 -14.461 1.00 98.25 89 SER A O 1
ATOM 678 N N . VAL A 1 90 ? 12.747 -11.606 -16.670 1.00 98.69 90 VAL A N 1
ATOM 679 C CA . VAL A 1 90 ? 11.441 -10.940 -16.538 1.00 98.69 90 VAL A CA 1
ATOM 680 C C . VAL A 1 90 ? 10.506 -11.742 -15.629 1.00 98.69 90 VAL A C 1
ATOM 682 O O . VAL A 1 90 ? 9.976 -11.194 -14.664 1.00 98.69 90 VAL A O 1
ATOM 685 N N . TYR A 1 91 ? 10.391 -13.056 -15.840 1.00 98.75 91 TYR A N 1
ATOM 686 C CA . TYR A 1 91 ? 9.617 -13.921 -14.943 1.00 98.75 91 TYR A CA 1
ATOM 687 C C . TYR A 1 91 ? 10.130 -13.894 -13.490 1.00 98.75 91 TYR A C 1
ATOM 689 O O . TYR A 1 91 ? 9.338 -13.863 -12.548 1.00 98.75 91 TYR A O 1
ATOM 697 N N . GLY A 1 92 ? 11.453 -13.866 -13.288 1.00 98.69 92 GLY A N 1
ATOM 698 C CA . GLY A 1 92 ? 12.055 -13.771 -11.957 1.00 98.69 92 GLY A CA 1
ATOM 699 C C . GLY A 1 92 ? 11.733 -12.453 -11.247 1.00 98.69 92 GLY A C 1
ATOM 700 O O . GLY A 1 92 ? 11.433 -12.467 -10.058 1.00 98.69 92 GLY A O 1
ATOM 701 N N . GLN A 1 93 ? 11.726 -11.332 -11.973 1.00 98.69 93 GLN A N 1
ATOM 702 C CA . GLN A 1 93 ? 11.325 -10.021 -11.444 1.00 98.69 93 GLN A CA 1
ATOM 703 C C . GLN A 1 93 ? 9.847 -10.009 -11.038 1.00 98.69 93 GLN A C 1
ATOM 705 O O . GLN A 1 93 ? 9.516 -9.527 -9.957 1.00 98.69 93 GLN A O 1
ATOM 710 N N . LEU A 1 94 ? 8.969 -10.596 -11.859 1.00 98.75 94 LEU A N 1
ATOM 711 C CA . LEU A 1 94 ? 7.543 -10.737 -11.541 1.00 98.75 94 LEU A CA 1
ATOM 712 C C . LEU A 1 94 ? 7.326 -11.611 -10.294 1.00 98.75 94 LEU A C 1
ATOM 714 O O . LEU A 1 94 ? 6.561 -11.237 -9.406 1.00 98.75 94 LEU A O 1
ATOM 718 N N . CYS A 1 95 ? 8.047 -12.730 -10.172 1.00 98.44 95 CYS A N 1
ATOM 719 C CA . CYS A 1 95 ? 8.001 -13.581 -8.975 1.00 98.44 95 CYS A CA 1
ATOM 720 C C . CYS A 1 95 ? 8.552 -12.892 -7.724 1.00 98.44 95 CYS A C 1
ATOM 722 O O . CYS A 1 95 ? 8.096 -13.176 -6.621 1.00 98.44 95 CYS A O 1
ATOM 724 N N . LEU A 1 96 ? 9.527 -11.996 -7.889 1.00 98.12 96 LEU A N 1
ATOM 725 C CA . LEU A 1 96 ? 10.052 -11.184 -6.797 1.00 98.12 96 LEU A CA 1
ATOM 726 C C . LEU A 1 96 ? 9.059 -10.099 -6.355 1.00 98.12 96 LEU A C 1
ATOM 728 O O . LEU A 1 96 ? 9.184 -9.616 -5.238 1.00 98.12 96 LEU A O 1
ATOM 732 N N . GLY A 1 97 ? 8.079 -9.756 -7.199 1.00 98.00 97 GLY A N 1
ATOM 733 C CA . GLY A 1 97 ? 6.962 -8.860 -6.892 1.00 98.00 97 GLY A CA 1
ATOM 734 C C . GLY A 1 97 ? 6.880 -7.602 -7.758 1.00 98.00 97 GLY A C 1
ATOM 735 O O . GLY A 1 97 ? 5.980 -6.789 -7.548 1.00 98.00 97 GLY A O 1
ATOM 736 N N . ALA A 1 98 ? 7.759 -7.439 -8.755 1.00 98.50 98 ALA A N 1
ATOM 737 C CA . ALA A 1 98 ? 7.660 -6.335 -9.709 1.00 98.50 98 ALA A CA 1
ATOM 738 C C . ALA A 1 98 ? 6.352 -6.413 -10.506 1.00 98.50 98 ALA A C 1
ATOM 740 O O . ALA A 1 98 ? 5.906 -7.502 -10.876 1.00 98.50 98 ALA A O 1
ATOM 741 N N . ARG A 1 99 ? 5.745 -5.259 -10.792 1.00 98.00 99 ARG A N 1
ATOM 742 C CA . ARG A 1 99 ? 4.506 -5.155 -11.584 1.00 98.00 99 ARG A CA 1
ATOM 743 C C . ARG A 1 99 ? 4.558 -4.103 -12.678 1.00 98.00 99 ARG A C 1
ATOM 745 O O . ARG A 1 99 ? 3.635 -4.061 -13.481 1.00 98.00 99 ARG A O 1
ATOM 752 N N . LEU A 1 100 ? 5.630 -3.316 -12.761 1.00 98.50 100 LEU A N 1
ATOM 753 C CA . LEU A 1 100 ? 5.910 -2.482 -13.923 1.00 98.50 100 LEU A CA 1
ATOM 754 C C . LEU A 1 100 ? 7.236 -2.893 -14.567 1.00 98.50 100 LEU A C 1
ATOM 756 O O . LEU A 1 100 ? 8.266 -2.958 -13.901 1.00 98.50 100 LEU A O 1
ATOM 760 N N . LEU A 1 101 ? 7.201 -3.186 -15.862 1.00 98.75 101 LEU A N 1
ATOM 761 C CA . LEU A 1 101 ? 8.360 -3.614 -16.639 1.00 98.75 101 LEU A CA 1
ATOM 762 C C . LEU A 1 101 ? 8.642 -2.587 -17.731 1.00 98.75 101 LEU A C 1
ATOM 764 O O . LEU A 1 101 ? 7.737 -2.244 -18.485 1.00 98.75 101 LEU A O 1
ATOM 768 N N . ASP A 1 102 ? 9.888 -2.140 -17.836 1.00 98.00 102 ASP A N 1
ATOM 769 C CA . ASP A 1 102 ? 10.388 -1.280 -18.902 1.00 98.00 102 ASP A CA 1
ATOM 770 C C . ASP A 1 102 ? 11.284 -2.072 -19.862 1.00 98.00 102 ASP A C 1
ATOM 772 O O . ASP A 1 102 ? 12.398 -2.468 -19.523 1.00 98.00 102 ASP A O 1
ATOM 776 N N . VAL A 1 103 ? 10.805 -2.323 -21.078 1.00 98.38 103 VAL A N 1
ATOM 777 C CA . VAL A 1 103 ? 11.498 -3.148 -22.071 1.00 98.38 103 VAL A CA 1
ATOM 778 C C . VAL A 1 103 ? 11.807 -2.337 -23.321 1.00 98.38 103 VAL A C 1
ATOM 780 O O . VAL A 1 103 ? 10.920 -1.800 -23.989 1.00 98.38 103 VAL A O 1
ATOM 783 N N . ARG A 1 104 ? 13.089 -2.305 -23.694 1.00 97.88 104 ARG A N 1
ATOM 784 C CA . ARG A 1 104 ? 13.558 -1.626 -24.904 1.00 97.88 104 ARG A CA 1
ATOM 785 C C . ARG A 1 104 ? 13.756 -2.610 -26.043 1.00 97.88 104 ARG A C 1
ATOM 787 O O . ARG A 1 104 ? 14.369 -3.664 -25.862 1.00 97.88 104 ARG A O 1
ATOM 794 N N . VAL A 1 105 ? 13.274 -2.254 -27.228 1.00 97.88 105 VAL A N 1
ATOM 795 C CA . VAL A 1 105 ? 13.376 -3.075 -28.439 1.00 97.88 105 VAL A CA 1
ATOM 796 C C . VAL A 1 105 ? 14.010 -2.308 -29.593 1.00 97.88 105 VAL A C 1
ATOM 798 O O . VAL A 1 105 ? 13.975 -1.080 -29.648 1.00 97.88 105 VAL A O 1
ATOM 801 N N . GLN A 1 106 ? 14.571 -3.062 -30.533 1.00 96.44 106 GLN A N 1
ATOM 802 C CA . GLN A 1 106 ? 15.047 -2.567 -31.824 1.00 96.44 106 GLN A CA 1
ATOM 803 C C . GLN A 1 106 ? 14.293 -3.232 -32.984 1.00 96.44 106 GLN A C 1
ATOM 805 O O . GLN A 1 106 ? 13.558 -4.200 -32.772 1.00 96.44 106 GLN A O 1
ATOM 810 N N . LYS A 1 107 ? 14.532 -2.754 -34.210 1.00 96.75 107 LYS A N 1
ATOM 811 C CA . LYS A 1 107 ? 13.867 -3.150 -35.466 1.00 96.75 107 LYS A CA 1
ATOM 812 C C . LYS A 1 107 ? 13.544 -4.643 -35.609 1.00 96.75 107 LYS A C 1
ATOM 814 O O . LYS A 1 107 ? 12.454 -4.994 -36.046 1.00 96.75 107 LYS A O 1
ATOM 819 N N . ASP A 1 108 ? 14.460 -5.528 -35.218 1.00 96.56 108 ASP A N 1
ATOM 820 C CA . ASP A 1 108 ? 14.284 -6.981 -35.371 1.00 96.56 108 ASP A CA 1
ATOM 821 C C . ASP A 1 108 ? 13.503 -7.635 -34.213 1.00 96.56 108 ASP A C 1
ATOM 823 O O . ASP A 1 108 ? 13.604 -8.844 -33.999 1.00 96.56 108 ASP A O 1
ATOM 827 N N . ARG A 1 109 ? 12.769 -6.847 -33.412 1.00 96.81 109 ARG A N 1
ATOM 828 C CA . ARG A 1 109 ? 12.051 -7.279 -32.194 1.00 96.81 109 ARG A CA 1
ATOM 829 C C . ARG A 1 109 ? 12.951 -7.949 -31.155 1.00 96.81 109 ARG A C 1
ATOM 831 O O . ARG A 1 109 ? 12.510 -8.773 -30.355 1.00 96.81 109 ARG A O 1
ATOM 838 N N . ARG A 1 110 ? 14.235 -7.598 -31.151 1.00 97.62 110 ARG A N 1
ATOM 839 C CA . ARG A 1 110 ? 15.169 -8.019 -30.105 1.00 97.62 110 ARG A CA 1
ATOM 840 C C . ARG A 1 110 ? 15.187 -6.990 -28.995 1.00 97.62 110 ARG A C 1
ATOM 842 O O . ARG A 1 110 ? 15.184 -5.792 -29.275 1.00 97.62 110 ARG A O 1
ATOM 849 N N . VAL A 1 111 ? 15.255 -7.475 -27.762 1.00 97.75 111 VAL A N 1
ATOM 850 C CA . VAL A 1 111 ? 15.535 -6.629 -26.607 1.00 97.75 111 VAL A CA 1
ATOM 851 C C . VAL A 1 111 ? 16.933 -6.037 -26.757 1.00 97.75 111 VAL A C 1
ATOM 853 O O . VAL A 1 111 ? 17.856 -6.729 -27.199 1.00 97.75 111 VAL A O 1
ATOM 856 N N . CYS A 1 112 ? 17.099 -4.773 -26.387 1.00 96.06 112 CYS A N 1
ATOM 857 C CA . CYS A 1 112 ? 18.381 -4.081 -26.442 1.00 96.06 112 CYS A CA 1
ATOM 858 C C . CYS A 1 112 ? 18.538 -3.078 -25.294 1.00 96.06 112 CYS A C 1
ATOM 860 O O . CYS A 1 112 ? 17.592 -2.824 -24.562 1.00 96.06 112 CYS A O 1
ATOM 862 N N . HIS A 1 113 ? 19.747 -2.560 -25.119 1.00 93.88 113 HIS A N 1
ATOM 863 C CA . HIS A 1 113 ? 20.046 -1.385 -24.303 1.00 93.88 113 HIS A CA 1
ATOM 864 C C . HIS A 1 113 ? 21.300 -0.743 -24.904 1.00 93.88 113 HIS A C 1
ATOM 866 O O . HIS A 1 113 ? 22.355 -1.387 -25.011 1.00 93.88 113 HIS A O 1
ATOM 872 N N . GLY A 1 114 ? 21.161 0.484 -25.411 1.00 89.50 114 GLY A N 1
ATOM 873 C CA . GLY A 1 114 ? 22.149 1.071 -26.309 1.00 89.50 114 GLY A CA 1
ATOM 874 C C . GLY A 1 114 ? 22.386 0.193 -27.545 1.00 89.50 114 GLY A C 1
ATOM 875 O O . GLY A 1 114 ? 21.454 -0.228 -28.227 1.00 89.50 114 GLY A O 1
ATOM 876 N N . SER A 1 115 ? 23.649 -0.103 -27.855 1.00 89.50 115 SER A N 1
ATOM 877 C CA . SER A 1 115 ? 24.026 -0.945 -29.002 1.00 89.50 115 SER A CA 1
ATOM 878 C C . SER A 1 115 ? 24.020 -2.448 -28.707 1.00 89.50 115 SER A C 1
ATOM 880 O O . SER A 1 115 ? 24.194 -3.255 -29.622 1.00 89.50 115 SER A O 1
ATOM 882 N N . LEU A 1 116 ? 23.854 -2.845 -27.443 1.00 94.00 116 LEU A N 1
ATOM 883 C CA . LEU A 1 116 ? 23.883 -4.248 -27.056 1.00 94.00 116 LEU A CA 1
ATOM 884 C C . LEU A 1 116 ? 22.493 -4.857 -27.167 1.00 94.00 116 LEU A C 1
ATOM 886 O O . LEU A 1 116 ? 21.498 -4.279 -26.742 1.00 94.00 116 LEU A O 1
ATOM 890 N N . VAL A 1 117 ? 22.446 -6.064 -27.720 1.00 94.44 117 VAL A N 1
ATOM 891 C CA . VAL A 1 117 ? 21.221 -6.843 -27.875 1.00 94.44 117 VAL A CA 1
ATOM 892 C C . VAL A 1 117 ? 21.194 -8.012 -26.897 1.00 94.44 117 VAL A C 1
ATOM 894 O O . VAL A 1 117 ? 22.228 -8.533 -26.467 1.00 94.44 117 VAL A O 1
ATOM 897 N N . SER A 1 118 ? 19.983 -8.429 -26.562 1.00 94.50 118 SER A N 1
ATOM 898 C CA . SER A 1 118 ? 19.667 -9.601 -25.755 1.00 94.50 118 SER A CA 1
ATOM 899 C C . SER A 1 118 ? 18.826 -10.567 -26.605 1.00 94.50 118 SER A C 1
ATOM 901 O O . SER A 1 118 ? 19.049 -10.695 -27.815 1.00 94.50 118 SER A O 1
ATOM 903 N N . TYR A 1 119 ? 17.889 -11.287 -25.998 1.00 97.12 119 TYR A N 1
ATOM 904 C CA . TYR A 1 119 ? 16.975 -12.231 -26.646 1.00 97.12 119 TYR A CA 1
ATOM 905 C C . TYR A 1 119 ? 15.787 -11.544 -27.366 1.00 97.12 119 TYR A C 1
ATOM 907 O O . TYR A 1 119 ? 15.558 -10.346 -27.180 1.00 97.12 119 TYR A O 1
ATOM 915 N N . PRO A 1 120 ? 15.039 -12.270 -28.224 1.00 98.12 120 PRO A N 1
ATOM 916 C CA . PRO A 1 120 ? 13.794 -11.776 -28.820 1.00 98.12 120 PRO A CA 1
ATOM 917 C C . PRO A 1 120 ? 12.754 -11.395 -27.764 1.00 98.12 120 PRO A C 1
ATOM 919 O O . PRO A 1 120 ? 12.632 -12.071 -26.741 1.00 98.12 120 PRO A O 1
ATOM 922 N N . VAL A 1 121 ? 11.978 -10.345 -28.028 1.00 98.19 121 VAL A N 1
ATOM 923 C CA . VAL A 1 121 ? 10.934 -9.854 -27.114 1.00 98.19 121 VAL A CA 1
ATOM 924 C C . VAL A 1 121 ? 9.836 -10.890 -26.854 1.00 98.19 121 VAL A C 1
ATOM 926 O O . VAL A 1 121 ? 9.197 -10.844 -25.811 1.00 98.19 121 VAL A O 1
ATOM 929 N N . ASP A 1 122 ? 9.660 -11.879 -27.731 1.00 98.19 122 ASP A N 1
ATOM 930 C CA . ASP A 1 122 ? 8.747 -13.009 -27.533 1.00 98.19 122 ASP A CA 1
ATOM 931 C C . ASP A 1 122 ? 8.929 -13.675 -26.166 1.00 98.19 122 ASP A C 1
ATOM 933 O O . ASP A 1 122 ? 7.939 -13.939 -25.489 1.00 98.19 122 ASP A O 1
ATOM 937 N N . ARG A 1 123 ? 10.182 -13.833 -25.713 1.00 98.25 123 ARG A N 1
ATOM 938 C CA . ARG A 1 123 ? 10.496 -14.405 -24.397 1.00 98.25 123 ARG A CA 1
ATOM 939 C C . ARG A 1 123 ? 9.964 -13.548 -23.246 1.00 98.25 123 ARG A C 1
ATOM 941 O O . ARG A 1 123 ? 9.519 -14.095 -22.247 1.00 98.25 123 ARG A O 1
ATOM 948 N N . VAL A 1 124 ? 9.999 -12.219 -23.379 1.00 98.62 124 VAL A N 1
ATOM 949 C CA . VAL A 1 124 ? 9.415 -11.294 -22.389 1.00 98.62 124 VAL A CA 1
ATOM 950 C C . VAL A 1 124 ? 7.906 -11.509 -22.311 1.00 98.62 124 VAL A C 1
ATOM 952 O O . VAL A 1 124 ? 7.356 -11.630 -21.221 1.00 98.62 124 VAL A O 1
ATOM 955 N N . LEU A 1 125 ? 7.241 -11.574 -23.469 1.00 98.69 125 LEU A N 1
ATOM 956 C CA . LEU A 1 125 ? 5.792 -11.757 -23.541 1.00 98.69 125 LEU A CA 1
ATOM 957 C C . LEU A 1 125 ? 5.371 -13.127 -22.988 1.00 98.69 125 LEU A C 1
ATOM 959 O O . LEU A 1 125 ? 4.369 -13.210 -22.282 1.00 98.69 125 LEU A O 1
ATOM 963 N N . ASP A 1 126 ? 6.146 -14.179 -23.260 1.00 98.62 126 ASP A N 1
ATOM 964 C CA . ASP A 1 126 ? 5.915 -15.519 -22.709 1.00 98.62 126 ASP A CA 1
ATOM 965 C C . ASP A 1 126 ? 6.112 -15.551 -21.185 1.00 98.62 126 ASP A C 1
ATOM 967 O O . ASP A 1 126 ? 5.285 -16.122 -20.477 1.00 98.62 126 ASP A O 1
ATOM 971 N N . ASP A 1 127 ? 7.148 -14.886 -20.660 1.00 98.69 127 ASP A N 1
ATOM 972 C CA . ASP A 1 127 ? 7.387 -14.762 -19.216 1.00 98.69 127 ASP A CA 1
ATOM 973 C C . ASP A 1 127 ? 6.220 -14.044 -18.503 1.00 98.69 127 ASP A C 1
ATOM 975 O O . ASP A 1 127 ? 5.778 -14.491 -17.440 1.00 98.69 127 ASP A O 1
ATOM 979 N N . VAL A 1 128 ? 5.689 -12.962 -19.092 1.00 98.75 128 VAL A N 1
ATOM 980 C CA . VAL A 1 128 ? 4.522 -12.228 -18.561 1.00 98.75 128 VAL A CA 1
ATOM 981 C C . VAL A 1 128 ? 3.270 -13.105 -18.572 1.00 98.75 128 VAL A C 1
ATOM 983 O O . VAL A 1 128 ? 2.582 -13.199 -17.556 1.00 98.75 128 VAL A O 1
ATOM 986 N N . LYS A 1 129 ? 2.981 -13.786 -19.687 1.00 98.44 129 LYS A N 1
ATOM 987 C CA . LYS A 1 129 ? 1.827 -14.694 -19.787 1.00 98.44 129 LYS A CA 1
ATOM 988 C C . LYS A 1 129 ? 1.901 -15.823 -18.782 1.00 98.44 129 LYS A C 1
ATOM 990 O O . LYS A 1 129 ? 0.944 -16.039 -18.048 1.00 98.44 129 LYS A O 1
ATOM 995 N N . ARG A 1 130 ? 3.054 -16.490 -18.706 1.00 98.31 130 ARG A N 1
ATOM 996 C CA . ARG A 1 130 ? 3.297 -17.567 -17.749 1.00 98.31 130 ARG A CA 1
ATOM 997 C C . ARG A 1 130 ? 3.001 -17.099 -16.328 1.00 98.31 130 ARG A C 1
ATOM 999 O O . ARG A 1 130 ? 2.307 -17.782 -15.584 1.00 98.31 130 ARG A O 1
ATOM 1006 N N . PHE A 1 131 ? 3.507 -15.927 -15.950 1.00 98.62 131 PHE A N 1
ATOM 1007 C CA . PHE A 1 131 ? 3.243 -15.358 -14.634 1.00 98.62 131 PHE A CA 1
ATOM 1008 C C . PHE A 1 131 ? 1.740 -15.131 -14.386 1.00 98.62 131 PHE A C 1
ATOM 1010 O O . PHE A 1 131 ? 1.234 -15.509 -13.329 1.00 98.62 131 PHE A O 1
ATOM 1017 N N . LEU A 1 132 ? 1.011 -14.567 -15.354 1.00 97.94 132 LEU A N 1
ATOM 1018 C CA . LEU A 1 132 ? -0.435 -14.343 -15.239 1.00 97.94 132 LEU A CA 1
ATOM 1019 C C . LEU A 1 132 ? -1.237 -15.652 -15.204 1.00 97.94 132 LEU A C 1
ATOM 1021 O O . LEU A 1 132 ? -2.228 -15.744 -14.488 1.00 97.94 132 LEU A O 1
ATOM 1025 N N . GLU A 1 133 ? -0.823 -16.678 -15.942 1.00 96.50 133 GLU A N 1
ATOM 1026 C CA . GLU A 1 133 ? -1.462 -18.000 -15.947 1.00 96.50 133 GLU A CA 1
ATOM 1027 C C . GLU A 1 133 ? -1.266 -18.740 -14.618 1.00 96.50 133 GLU A C 1
ATOM 1029 O O . GLU A 1 133 ? -2.199 -19.374 -14.118 1.00 96.50 133 GLU A O 1
ATOM 1034 N N . GLU A 1 134 ? -0.081 -18.610 -14.016 1.00 97.06 134 GLU A N 1
ATOM 1035 C CA . GLU A 1 134 ? 0.262 -19.193 -12.715 1.00 97.06 134 GLU A CA 1
ATOM 1036 C C . GLU A 1 134 ? -0.314 -18.413 -11.518 1.00 97.06 134 GLU A C 1
ATOM 1038 O O . GLU A 1 134 ? -0.237 -18.884 -10.383 1.00 97.06 134 GLU A O 1
ATOM 1043 N N . THR A 1 135 ? -0.891 -17.231 -11.747 1.00 96.19 135 THR A N 1
ATOM 1044 C CA . THR A 1 135 ? -1.495 -16.381 -10.711 1.00 96.19 135 THR A CA 1
ATOM 1045 C C . THR A 1 135 ? -2.973 -16.101 -11.013 1.00 96.19 135 THR A C 1
ATOM 1047 O O . THR A 1 135 ? -3.530 -16.552 -12.020 1.00 96.19 135 THR A O 1
ATOM 1050 N N . LYS A 1 136 ? -3.680 -15.429 -10.093 1.00 92.25 136 LYS A N 1
ATOM 1051 C CA . LYS A 1 136 ? -5.132 -15.185 -10.213 1.00 92.25 136 LYS A CA 1
ATOM 1052 C C . LYS A 1 136 ? -5.498 -13.704 -10.162 1.00 92.25 136 LYS A C 1
ATOM 1054 O O . LYS A 1 136 ? -6.274 -13.247 -10.995 1.00 92.25 136 LYS A O 1
ATOM 1059 N N . HIS A 1 137 ? -4.931 -12.961 -9.216 1.00 93.94 137 HIS A N 1
ATOM 1060 C CA . HIS A 1 137 ? -5.325 -11.585 -8.905 1.00 93.94 137 HIS A CA 1
ATOM 1061 C C . HIS A 1 137 ? -4.264 -10.553 -9.313 1.00 93.94 137 HIS A C 1
ATOM 1063 O O . HIS A 1 137 ? -4.088 -9.545 -8.644 1.00 93.94 137 HIS A O 1
ATOM 1069 N N . GLU A 1 138 ? -3.554 -10.812 -10.414 1.00 95.94 138 GLU A N 1
ATOM 1070 C CA . GLU A 1 138 ? -2.389 -10.018 -10.808 1.00 95.94 138 GLU A CA 1
ATOM 1071 C C . GLU A 1 138 ? -2.631 -9.164 -12.056 1.00 95.94 138 GLU A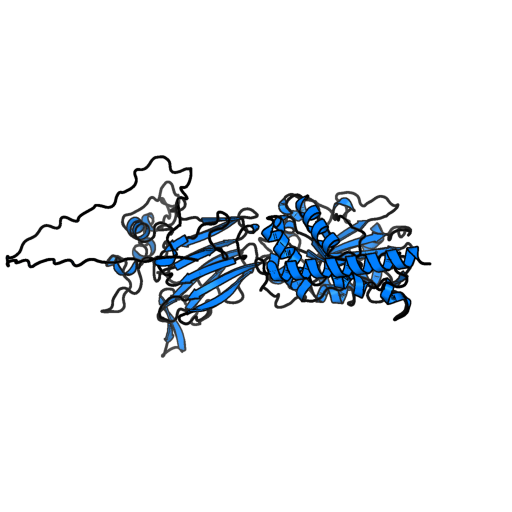 C 1
ATOM 1073 O O . GLU A 1 138 ? -3.318 -9.570 -13.004 1.00 95.94 138 GLU A O 1
ATOM 1078 N N . LEU A 1 139 ? -2.014 -7.981 -12.048 1.00 96.69 139 LEU A N 1
ATOM 1079 C CA . LEU A 1 139 ? -1.982 -7.027 -13.151 1.00 96.69 139 LEU A CA 1
ATOM 1080 C C . LEU A 1 139 ? -0.538 -6.589 -13.400 1.00 96.69 139 LEU A C 1
ATOM 1082 O O . LEU A 1 139 ? 0.157 -6.204 -12.466 1.00 96.69 139 LEU A O 1
ATOM 1086 N N . VAL A 1 140 ? -0.099 -6.602 -14.659 1.00 98.31 140 VAL A N 1
ATOM 1087 C CA . VAL A 1 140 ? 1.240 -6.143 -15.060 1.00 98.31 140 VAL A CA 1
ATOM 1088 C C . VAL A 1 140 ? 1.131 -4.903 -15.945 1.00 98.31 140 VAL A C 1
ATOM 1090 O O . VAL A 1 140 ? 0.403 -4.891 -16.934 1.00 98.31 140 VAL A O 1
ATOM 1093 N N . VAL A 1 141 ? 1.888 -3.858 -15.626 1.00 98.44 141 VAL A N 1
ATOM 1094 C CA . VAL A 1 141 ? 2.120 -2.719 -16.517 1.00 98.44 141 VAL A CA 1
ATOM 1095 C C . VAL A 1 141 ? 3.374 -3.014 -17.335 1.00 98.44 141 VAL A C 1
ATOM 1097 O O . VAL A 1 141 ? 4.480 -3.072 -16.804 1.00 98.44 141 VAL A O 1
ATOM 1100 N N . LEU A 1 142 ? 3.211 -3.237 -18.633 1.00 98.69 142 LEU A N 1
ATOM 1101 C CA . LEU A 1 142 ? 4.304 -3.542 -19.547 1.00 98.69 142 LEU A CA 1
ATOM 1102 C C . LEU A 1 142 ? 4.555 -2.336 -20.451 1.00 98.69 142 LEU A C 1
ATOM 1104 O O . LEU A 1 142 ? 3.791 -2.083 -21.381 1.00 98.69 142 LEU A O 1
ATOM 1108 N N . GLU A 1 143 ? 5.627 -1.597 -20.186 1.00 98.38 143 GLU A N 1
ATOM 1109 C CA . GLU A 1 143 ? 6.156 -0.600 -21.108 1.00 98.38 143 GLU A CA 1
ATOM 1110 C C . GLU A 1 143 ? 7.082 -1.280 -22.115 1.00 98.38 143 GLU A C 1
ATOM 1112 O O . GLU A 1 143 ? 8.085 -1.900 -21.767 1.00 98.38 143 GLU A O 1
ATOM 1117 N N . LEU A 1 144 ? 6.753 -1.118 -23.389 1.00 98.25 144 LEU A N 1
ATOM 1118 C CA . LEU A 1 144 ? 7.616 -1.445 -24.509 1.00 98.25 144 LEU A CA 1
ATOM 1119 C C . LEU A 1 144 ? 7.930 -0.159 -25.253 1.00 98.25 144 LEU A C 1
ATOM 1121 O O . LEU A 1 144 ? 7.031 0.613 -25.599 1.00 98.25 144 LEU A O 1
ATOM 1125 N N . ARG A 1 145 ? 9.206 0.074 -25.541 1.00 96.38 145 ARG A N 1
ATOM 1126 C CA . ARG A 1 145 ? 9.609 1.229 -26.340 1.00 96.38 145 ARG A CA 1
ATOM 1127 C C . ARG A 1 145 ? 10.758 0.932 -27.279 1.00 96.38 145 ARG A C 1
ATOM 1129 O O . ARG A 1 145 ? 11.602 0.084 -26.999 1.00 96.38 145 ARG A O 1
ATOM 1136 N N . THR A 1 146 ? 10.819 1.681 -28.369 1.00 97.25 146 THR A N 1
ATOM 1137 C CA . THR A 1 146 ? 11.973 1.621 -29.263 1.00 97.25 146 THR A CA 1
ATOM 1138 C C . THR A 1 146 ? 13.153 2.369 -28.654 1.00 97.25 146 THR A C 1
ATOM 1140 O O . THR A 1 146 ? 13.041 3.534 -28.239 1.00 97.25 146 THR A O 1
ATOM 1143 N N . GLU A 1 147 ? 14.291 1.685 -28.597 1.00 94.44 147 GLU A N 1
ATOM 1144 C CA . GLU A 1 147 ? 15.515 2.208 -28.002 1.00 94.44 147 GLU A CA 1
ATOM 1145 C C . GLU A 1 147 ? 16.046 3.431 -28.761 1.00 94.44 147 GLU A C 1
ATOM 1147 O O . GLU A 1 147 ? 15.840 3.595 -29.968 1.00 94.44 147 GLU A O 1
ATOM 1152 N N . PHE A 1 148 ? 16.714 4.341 -28.048 1.00 89.19 148 PHE A N 1
ATOM 1153 C CA . PHE A 1 148 ? 17.298 5.520 -28.685 1.00 89.19 148 PHE A CA 1
ATOM 1154 C C . PHE A 1 148 ? 18.317 5.121 -29.765 1.00 89.19 148 PHE A C 1
ATOM 1156 O O . PHE A 1 148 ? 19.175 4.273 -29.545 1.00 89.19 148 PHE A O 1
ATOM 1163 N N . GLY A 1 149 ? 18.230 5.753 -30.937 1.00 90.94 149 GLY A N 1
ATOM 1164 C CA . GLY A 1 149 ? 19.108 5.452 -32.072 1.00 90.94 149 GLY A CA 1
ATOM 1165 C C . GLY A 1 149 ? 18.711 4.217 -32.889 1.00 90.94 149 GLY A C 1
ATOM 1166 O O . GLY A 1 149 ? 19.392 3.919 -33.867 1.00 90.94 149 GLY A O 1
ATOM 1167 N N . HIS A 1 150 ? 17.612 3.537 -32.544 1.00 93.94 150 HIS A N 1
ATOM 1168 C CA . HIS A 1 150 ? 17.090 2.387 -33.288 1.00 93.94 150 HIS A CA 1
ATOM 1169 C C . HIS A 1 150 ? 15.813 2.713 -34.070 1.00 93.94 150 HIS A C 1
ATOM 1171 O O . HIS A 1 150 ? 15.144 3.722 -33.837 1.00 93.94 150 HIS A O 1
ATOM 1177 N N . GLU A 1 151 ? 15.485 1.841 -35.023 1.00 96.38 151 GLU A N 1
ATOM 1178 C CA . GLU A 1 151 ? 14.228 1.881 -35.777 1.00 96.38 151 GLU A CA 1
ATOM 1179 C C . GLU A 1 151 ? 13.128 1.099 -35.056 1.00 96.38 151 GLU A C 1
ATOM 1181 O O . GLU A 1 151 ? 13.403 0.081 -34.412 1.00 96.38 151 GLU A O 1
ATOM 1186 N N . ASP A 1 152 ? 11.881 1.539 -35.232 1.00 97.38 152 ASP A N 1
ATOM 1187 C CA . ASP A 1 152 ? 10.722 0.799 -34.741 1.00 97.38 152 ASP A CA 1
ATOM 1188 C C . ASP A 1 152 ? 10.627 -0.573 -35.422 1.00 97.38 152 ASP A C 1
ATOM 1190 O O . ASP A 1 152 ? 10.858 -0.676 -36.635 1.00 97.38 152 ASP A O 1
ATOM 1194 N N . PRO A 1 153 ? 10.255 -1.636 -34.687 1.00 97.12 153 PRO A N 1
ATOM 1195 C CA . PRO A 1 153 ? 9.931 -2.897 -35.325 1.00 97.12 153 PRO A CA 1
ATOM 1196 C C . PRO A 1 153 ? 8.696 -2.734 -36.235 1.00 97.12 153 PRO A C 1
ATOM 1198 O O . PRO A 1 153 ? 7.715 -2.106 -35.825 1.00 97.12 153 PRO A O 1
ATOM 1201 N N . PRO A 1 154 ? 8.708 -3.284 -37.463 1.00 96.50 154 PRO A N 1
ATOM 1202 C CA . PRO A 1 154 ? 7.551 -3.224 -38.357 1.00 96.50 154 PRO A CA 1
ATOM 1203 C C . PRO A 1 154 ? 6.310 -3.890 -37.745 1.00 96.50 154 PRO A C 1
ATOM 1205 O O . PRO A 1 154 ? 6.428 -4.969 -37.164 1.00 96.50 154 PRO A O 1
ATOM 1208 N N . ASP A 1 155 ? 5.140 -3.251 -37.889 1.00 95.12 155 ASP A N 1
ATOM 1209 C CA . ASP A 1 155 ? 3.830 -3.744 -37.413 1.00 95.12 155 ASP A CA 1
ATOM 1210 C C . ASP A 1 155 ? 3.834 -4.223 -35.941 1.00 95.12 155 ASP A C 1
ATOM 1212 O O . ASP A 1 155 ? 3.151 -5.182 -35.565 1.00 95.12 155 ASP A O 1
ATOM 1216 N N . PHE A 1 156 ? 4.654 -3.592 -35.091 1.00 96.69 156 PHE A N 1
ATOM 1217 C CA . PHE A 1 156 ? 4.865 -4.069 -33.725 1.00 96.69 156 PHE A CA 1
ATOM 1218 C C . PHE A 1 156 ? 3.620 -3.953 -32.844 1.00 96.69 156 PHE A C 1
ATOM 1220 O O . PHE A 1 156 ? 3.393 -4.798 -31.986 1.00 96.69 156 PHE A O 1
ATOM 1227 N N . ASP A 1 157 ? 2.791 -2.944 -33.080 1.00 95.62 157 ASP A N 1
ATOM 1228 C CA . ASP A 1 157 ? 1.495 -2.769 -32.431 1.00 95.62 157 ASP A CA 1
ATOM 1229 C C . ASP A 1 157 ? 0.576 -3.980 -32.657 1.00 95.62 157 ASP A C 1
ATOM 1231 O O . ASP A 1 157 ? 0.078 -4.560 -31.691 1.00 95.62 157 ASP A O 1
ATOM 1235 N N . LYS A 1 158 ? 0.420 -4.428 -33.909 1.00 96.50 158 LYS A N 1
ATOM 1236 C CA . LYS A 1 158 ? -0.366 -5.628 -34.246 1.00 96.50 158 LYS A CA 1
ATOM 1237 C C . LYS A 1 158 ? 0.211 -6.868 -33.579 1.00 96.50 158 LYS A C 1
ATOM 1239 O O . LYS A 1 158 ? -0.529 -7.630 -32.965 1.00 96.50 158 LYS A O 1
ATOM 1244 N N . PHE A 1 159 ? 1.534 -7.023 -33.631 1.00 97.75 159 PHE A N 1
ATOM 1245 C CA . PHE A 1 159 ? 2.221 -8.124 -32.961 1.00 97.75 159 PHE A CA 1
ATOM 1246 C C . PHE A 1 159 ? 1.933 -8.149 -31.452 1.00 97.75 159 PHE A C 1
ATOM 1248 O O . PHE A 1 159 ? 1.642 -9.210 -30.908 1.00 97.75 159 PHE A O 1
ATOM 1255 N N . LEU A 1 160 ? 1.973 -7.005 -30.762 1.00 98.12 160 LEU A N 1
ATOM 1256 C CA . LEU A 1 160 ? 1.666 -6.942 -29.330 1.00 98.12 160 LEU A CA 1
ATOM 1257 C C . LEU A 1 160 ? 0.209 -7.308 -29.036 1.00 98.12 160 LEU A C 1
ATOM 1259 O O . LEU A 1 160 ? -0.039 -8.059 -28.093 1.00 98.12 160 LEU A O 1
ATOM 1263 N N . VAL A 1 161 ? -0.735 -6.831 -29.851 1.00 97.88 161 VAL A N 1
ATOM 1264 C CA . VAL A 1 161 ? -2.163 -7.158 -29.714 1.00 97.88 161 VAL A CA 1
ATOM 1265 C C . VAL A 1 161 ? -2.416 -8.648 -29.926 1.00 97.88 161 VAL A C 1
ATOM 1267 O O . VAL A 1 161 ? -3.065 -9.276 -29.097 1.00 97.88 161 VAL A O 1
ATOM 1270 N N . GLU A 1 162 ? -1.856 -9.243 -30.979 1.00 97.50 162 GLU A N 1
ATOM 1271 C CA . GLU A 1 162 ? -1.981 -10.679 -31.257 1.00 97.50 162 GLU A CA 1
ATOM 1272 C C . GLU A 1 162 ? -1.346 -11.536 -30.162 1.00 97.50 162 GLU A C 1
ATOM 1274 O O . GLU A 1 162 ? -1.871 -12.587 -29.790 1.00 97.50 162 GLU A O 1
ATOM 1279 N N . ARG A 1 163 ? -0.198 -11.100 -29.631 1.00 97.88 163 ARG A N 1
ATOM 1280 C CA . ARG A 1 163 ? 0.497 -11.848 -28.590 1.00 97.88 163 ARG A CA 1
ATOM 1281 C C . ARG A 1 163 ? -0.228 -11.725 -27.262 1.00 97.88 163 ARG A C 1
ATOM 1283 O O . ARG A 1 163 ? -0.413 -12.753 -26.632 1.00 97.88 163 ARG A O 1
ATOM 1290 N N . LEU A 1 164 ? -0.630 -10.544 -26.810 1.00 97.75 164 LEU A N 1
ATOM 1291 C CA . LEU A 1 164 ? -1.217 -10.376 -25.475 1.00 97.75 164 LEU A CA 1
ATOM 1292 C C . LEU A 1 164 ? -2.729 -10.645 -25.437 1.00 97.75 164 LEU A C 1
ATOM 1294 O O . LEU A 1 164 ? -3.217 -11.100 -24.406 1.00 97.75 164 LEU A O 1
ATOM 1298 N N . GLY A 1 165 ? -3.450 -10.448 -26.543 1.00 95.88 165 GLY A N 1
ATOM 1299 C CA . GLY A 1 165 ? -4.860 -10.821 -26.692 1.00 95.88 165 GLY A CA 1
ATOM 1300 C C . GLY A 1 165 ? -5.741 -10.340 -25.536 1.00 95.88 165 GLY A C 1
ATOM 1301 O O . GLY A 1 165 ? -5.662 -9.185 -25.119 1.00 95.88 165 GLY A O 1
ATOM 1302 N N . ASP A 1 166 ? -6.532 -11.258 -24.983 1.00 94.06 166 ASP A N 1
ATOM 1303 C CA . ASP A 1 166 ? -7.519 -10.993 -23.925 1.00 94.06 166 ASP A CA 1
ATOM 1304 C C . ASP A 1 166 ? -6.912 -10.578 -22.574 1.00 94.06 166 ASP A C 1
ATOM 1306 O O . ASP A 1 166 ? -7.638 -10.179 -21.660 1.00 94.06 166 ASP A O 1
ATOM 1310 N N . PHE A 1 167 ? -5.586 -10.655 -22.416 1.00 96.94 167 PHE A N 1
ATOM 1311 C CA . PHE A 1 167 ? -4.930 -10.089 -21.240 1.00 96.94 167 PHE A CA 1
ATOM 1312 C C . PHE A 1 167 ? -4.930 -8.554 -21.271 1.00 96.94 167 PHE A C 1
ATOM 1314 O O . PHE A 1 167 ? -4.806 -7.934 -20.216 1.00 96.94 167 PHE A O 1
ATOM 1321 N N . LEU A 1 168 ? -5.048 -7.926 -22.445 1.00 97.50 168 LEU A N 1
ATOM 1322 C CA . LEU A 1 168 ? -4.941 -6.476 -22.590 1.00 97.50 168 LEU A CA 1
ATOM 1323 C C . LEU A 1 168 ? -6.113 -5.736 -21.948 1.00 97.50 168 LEU A C 1
ATOM 1325 O O . LEU A 1 168 ? -7.279 -6.042 -22.182 1.00 97.50 168 LEU A O 1
ATOM 1329 N N . ILE A 1 169 ? -5.782 -4.687 -21.200 1.00 95.44 169 ILE A N 1
ATOM 1330 C CA . ILE A 1 169 ? -6.732 -3.645 -20.816 1.00 95.44 169 ILE A CA 1
ATOM 1331 C C . ILE A 1 169 ? -6.682 -2.562 -21.898 1.00 95.44 169 ILE A C 1
ATOM 1333 O O . ILE A 1 169 ? -5.630 -1.931 -22.054 1.00 95.44 169 ILE A O 1
ATOM 1337 N N . PRO A 1 170 ? -7.782 -2.302 -22.626 1.00 93.31 170 PRO A N 1
ATOM 1338 C CA . PRO A 1 170 ? -7.841 -1.196 -23.573 1.00 93.31 170 PRO A CA 1
ATOM 1339 C C . PRO A 1 170 ? -7.543 0.142 -22.897 1.00 93.31 170 PRO A C 1
ATOM 1341 O O . PRO A 1 170 ? -7.791 0.324 -21.705 1.00 93.31 170 PRO A O 1
ATOM 1344 N N . HIS A 1 171 ? -7.005 1.086 -23.659 1.00 91.44 171 HIS A N 1
ATOM 1345 C CA . HIS A 1 171 ? -6.713 2.415 -23.151 1.00 91.44 171 HIS A CA 1
ATOM 1346 C C . HIS A 1 171 ? -8.006 3.166 -22.821 1.00 91.44 171 HIS A C 1
ATOM 1348 O O . HIS A 1 171 ? -8.741 3.588 -23.710 1.00 91.44 171 HIS A O 1
ATOM 1354 N N . ASP A 1 172 ? -8.229 3.363 -21.525 1.00 88.38 172 ASP A N 1
ATOM 1355 C CA . ASP A 1 172 ? -9.331 4.121 -20.946 1.00 88.38 172 ASP A CA 1
ATOM 1356 C C . ASP A 1 172 ? -8.818 4.814 -19.674 1.00 88.38 172 ASP A C 1
ATOM 1358 O O . ASP A 1 172 ? -8.414 4.146 -18.722 1.00 88.38 172 ASP A O 1
ATOM 1362 N N . GLU A 1 173 ? -8.808 6.150 -19.645 1.00 84.25 173 GLU A N 1
ATOM 1363 C CA . GLU A 1 173 ? -8.342 6.912 -18.475 1.00 84.25 173 GLU A CA 1
ATOM 1364 C C . GLU A 1 173 ? -9.202 6.641 -17.229 1.00 84.25 173 GLU A C 1
ATOM 1366 O O . GLU A 1 173 ? -8.703 6.719 -16.105 1.00 84.25 173 GLU A O 1
ATOM 1371 N N . ALA A 1 174 ? -10.463 6.220 -17.393 1.00 88.38 174 ALA A N 1
ATOM 1372 C CA . ALA A 1 174 ? -11.311 5.837 -16.267 1.00 88.38 174 ALA A CA 1
ATOM 1373 C C . ALA A 1 174 ? -10.804 4.575 -15.547 1.00 88.38 174 ALA A C 1
ATOM 1375 O O . ALA A 1 174 ? -11.204 4.325 -14.411 1.00 88.38 174 ALA A O 1
ATOM 1376 N N . VAL A 1 175 ? -9.894 3.796 -16.154 1.00 90.75 175 VAL A N 1
ATOM 1377 C CA . VAL A 1 175 ? -9.260 2.629 -15.516 1.00 90.75 175 VAL A CA 1
ATOM 1378 C C . VAL A 1 175 ? -8.554 3.011 -14.221 1.00 90.75 175 VAL A C 1
ATOM 1380 O O . VAL A 1 175 ? -8.617 2.243 -13.268 1.00 90.75 175 VAL A O 1
ATOM 1383 N N . PHE A 1 176 ? -7.952 4.198 -14.128 1.00 89.00 176 PHE A N 1
ATOM 1384 C CA . PHE A 1 176 ? -7.278 4.627 -12.899 1.00 89.00 176 PHE A CA 1
ATOM 1385 C C . PHE A 1 176 ? -8.231 4.725 -11.708 1.00 89.00 176 PHE A C 1
ATOM 1387 O O . PHE A 1 176 ? -7.841 4.370 -10.596 1.00 89.00 176 PHE A O 1
ATOM 1394 N N . ALA A 1 177 ? -9.472 5.153 -11.954 1.00 87.44 177 ALA A N 1
ATOM 1395 C CA . ALA A 1 177 ? -10.514 5.261 -10.945 1.00 87.44 177 ALA A CA 1
ATOM 1396 C C . ALA A 1 177 ? -11.192 3.920 -10.637 1.00 87.44 177 ALA A C 1
ATOM 1398 O O . ALA A 1 177 ? -11.838 3.817 -9.601 1.00 87.44 177 ALA A O 1
ATOM 1399 N N . LYS A 1 178 ? -11.063 2.889 -11.479 1.00 91.50 178 LYS A N 1
ATOM 1400 C CA . LYS A 1 178 ? -11.640 1.566 -11.195 1.00 91.50 178 LYS A CA 1
ATOM 1401 C C . LYS A 1 178 ? -10.950 0.921 -9.995 1.00 91.50 178 LYS A C 1
ATOM 1403 O O . LYS A 1 178 ? -9.748 1.102 -9.762 1.00 91.50 178 LYS A O 1
ATOM 1408 N N . THR A 1 179 ? -11.722 0.150 -9.246 1.00 90.75 179 THR A N 1
ATOM 1409 C CA . THR A 1 179 ? -11.186 -0.758 -8.235 1.00 90.75 179 THR A CA 1
ATOM 1410 C C . THR A 1 179 ? -10.328 -1.826 -8.908 1.00 90.75 179 THR A C 1
ATOM 1412 O O . THR A 1 179 ? -10.510 -2.159 -10.085 1.00 90.75 179 THR A O 1
ATOM 1415 N N . VAL A 1 180 ? -9.372 -2.392 -8.177 1.00 89.75 180 VAL A N 1
ATOM 1416 C CA . VAL A 1 180 ? -8.510 -3.449 -8.718 1.00 89.75 180 VAL A CA 1
ATOM 1417 C C . VAL A 1 180 ? -9.355 -4.667 -9.122 1.00 89.75 180 VAL A C 1
ATOM 1419 O O . VAL A 1 180 ? -9.105 -5.271 -10.166 1.00 89.75 180 VAL A O 1
ATOM 1422 N N . ALA A 1 181 ? -10.400 -4.993 -8.354 1.00 91.06 181 ALA A N 1
ATOM 1423 C CA . ALA A 1 181 ? -11.324 -6.088 -8.644 1.00 91.06 181 ALA A CA 1
ATOM 1424 C C . ALA A 1 181 ? -12.082 -5.925 -9.971 1.00 91.06 181 ALA A C 1
ATOM 1426 O O . ALA A 1 181 ? -12.291 -6.923 -10.656 1.00 91.06 181 ALA A O 1
ATOM 1427 N N . GLU A 1 182 ? -12.459 -4.701 -10.358 1.00 93.44 182 GLU A N 1
ATOM 1428 C CA . GLU A 1 182 ? -13.147 -4.431 -11.634 1.00 93.44 182 GLU A CA 1
ATOM 1429 C C . GLU A 1 182 ? -12.274 -4.713 -12.859 1.00 93.44 182 GLU A C 1
ATOM 1431 O O . GLU A 1 182 ? -12.783 -4.967 -13.952 1.00 93.44 182 GLU A O 1
ATOM 1436 N N . VAL A 1 183 ? -10.954 -4.633 -12.696 1.00 92.69 183 VAL A N 1
ATOM 1437 C CA . VAL A 1 183 ? -10.007 -4.787 -13.800 1.00 92.69 183 VAL A CA 1
ATOM 1438 C C . VAL A 1 183 ? -9.496 -6.224 -13.879 1.00 92.69 183 VAL A C 1
ATOM 1440 O O . VAL A 1 183 ? -9.367 -6.774 -14.973 1.00 92.69 183 VAL A O 1
ATOM 1443 N N . LEU A 1 184 ? -9.251 -6.853 -12.732 1.00 92.56 184 LEU A N 1
ATOM 1444 C CA . LEU A 1 184 ? -8.859 -8.256 -12.604 1.00 92.56 184 LEU A CA 1
ATOM 1445 C C . LEU A 1 184 ? -9.919 -9.242 -13.150 1.00 92.56 184 LEU A C 1
ATOM 1447 O O . LEU A 1 184 ? -11.071 -8.873 -13.367 1.00 92.56 184 LEU A O 1
ATOM 1451 N N . PRO A 1 185 ? -9.568 -10.527 -13.363 1.00 93.38 185 PRO A N 1
ATOM 1452 C CA . PRO A 1 185 ? -8.272 -11.183 -13.145 1.00 93.38 185 PRO A CA 1
ATOM 1453 C C . PRO A 1 185 ? -7.327 -11.092 -14.348 1.00 93.38 185 PRO A C 1
ATOM 1455 O O . PRO A 1 185 ? -7.774 -10.917 -15.476 1.00 93.38 185 PRO A O 1
ATOM 1458 N N . ARG A 1 186 ? -6.028 -11.315 -14.098 1.00 95.12 186 ARG A N 1
ATOM 1459 C CA . ARG A 1 186 ? -4.979 -11.561 -15.107 1.00 95.12 186 ARG A CA 1
ATOM 1460 C C . ARG A 1 186 ? -4.967 -10.529 -16.228 1.00 95.12 186 ARG A C 1
ATOM 1462 O O . ARG A 1 186 ? -5.493 -10.773 -17.314 1.00 95.12 186 ARG A O 1
ATOM 1469 N N . ARG A 1 187 ? -4.369 -9.372 -15.970 1.00 97.19 187 ARG A N 1
ATOM 1470 C CA . ARG A 1 187 ? -4.392 -8.268 -16.933 1.00 97.19 187 ARG A CA 1
ATOM 1471 C C . ARG A 1 187 ? -3.035 -7.665 -17.228 1.00 97.19 187 ARG A C 1
ATOM 1473 O O . ARG A 1 187 ? -2.127 -7.708 -16.402 1.00 97.19 187 ARG A O 1
ATOM 1480 N N . VAL A 1 188 ? -2.948 -7.038 -18.395 1.00 98.19 188 VAL A N 1
ATOM 1481 C CA . VAL A 1 188 ? -1.801 -6.265 -18.851 1.00 98.19 188 VAL A CA 1
ATOM 1482 C C . VAL A 1 188 ? -2.252 -4.883 -19.304 1.00 98.19 188 VAL A C 1
ATOM 1484 O O . VAL A 1 188 ? -3.039 -4.750 -20.241 1.00 98.19 188 VAL A O 1
ATOM 1487 N N . VAL A 1 189 ? -1.692 -3.845 -18.687 1.00 97.69 189 VAL A N 1
ATOM 1488 C CA . VAL A 1 189 ? -1.646 -2.512 -19.296 1.00 97.69 189 VAL A CA 1
ATOM 1489 C C . VAL A 1 189 ? -0.403 -2.471 -20.178 1.00 97.69 189 VAL A C 1
ATOM 1491 O O . VAL A 1 189 ? 0.712 -2.414 -19.666 1.00 97.69 189 VAL A O 1
ATOM 1494 N N . CYS A 1 190 ? -0.574 -2.539 -21.498 1.00 98.31 190 CYS A N 1
ATOM 1495 C CA . CYS A 1 190 ? 0.549 -2.534 -22.435 1.00 98.31 190 CYS A CA 1
ATOM 1496 C C . CYS A 1 190 ? 0.760 -1.129 -23.006 1.00 98.31 190 CYS A C 1
ATOM 1498 O O . CYS A 1 190 ? -0.011 -0.679 -23.854 1.00 98.31 190 CYS A O 1
ATOM 1500 N N . VAL A 1 191 ? 1.818 -0.449 -22.565 1.00 98.19 191 VAL A N 1
ATOM 1501 C CA . VAL A 1 191 ? 2.214 0.873 -23.062 1.00 98.19 191 VAL A CA 1
ATOM 1502 C C . VAL A 1 191 ? 3.214 0.696 -24.199 1.00 98.19 191 VAL A C 1
ATOM 1504 O O . VAL A 1 191 ? 4.322 0.218 -23.972 1.00 98.19 191 VAL A O 1
ATOM 1507 N N . TRP A 1 192 ? 2.848 1.102 -25.415 1.00 97.81 192 TRP A N 1
ATOM 1508 C CA . TRP A 1 192 ? 3.738 1.068 -26.577 1.00 97.81 192 TRP A CA 1
ATOM 1509 C C . TRP A 1 192 ? 4.222 2.476 -26.937 1.00 97.81 192 TRP A C 1
ATOM 1511 O O . TRP A 1 192 ? 3.424 3.367 -27.241 1.00 97.81 192 TRP A O 1
ATOM 1521 N N . LYS A 1 193 ? 5.547 2.675 -26.922 1.00 97.06 193 LYS A N 1
ATOM 1522 C CA . LYS A 1 193 ? 6.194 3.946 -27.276 1.00 97.06 193 LYS A CA 1
ATOM 1523 C C . LYS A 1 193 ? 7.101 3.800 -28.506 1.00 97.06 193 LYS A C 1
ATOM 1525 O O . LYS A 1 193 ? 8.312 3.598 -28.346 1.00 97.06 193 LYS A O 1
ATOM 1530 N N . PRO A 1 194 ? 6.544 3.924 -29.725 1.00 96.38 194 PRO A N 1
ATOM 1531 C CA . PRO A 1 194 ? 7.354 3.994 -30.934 1.00 96.38 194 PRO A CA 1
ATOM 1532 C C . PRO A 1 194 ? 8.160 5.301 -30.982 1.00 96.38 194 PRO A C 1
ATOM 1534 O O . PRO A 1 194 ? 7.814 6.296 -30.339 1.00 96.38 194 PRO A O 1
ATOM 1537 N N . ARG A 1 195 ? 9.248 5.305 -31.754 1.00 93.81 195 ARG A N 1
ATOM 1538 C CA . ARG A 1 195 ? 10.113 6.472 -31.989 1.00 93.81 195 ARG A CA 1
ATOM 1539 C C . ARG A 1 195 ? 9.729 7.250 -33.242 1.00 93.81 195 ARG A C 1
ATOM 1541 O O . ARG A 1 195 ? 9.871 8.470 -33.249 1.00 93.81 195 ARG A O 1
ATOM 1548 N N . LYS A 1 196 ? 9.311 6.557 -34.300 1.00 91.75 196 LYS A N 1
ATOM 1549 C CA . LYS A 1 196 ? 9.039 7.118 -35.631 1.00 91.75 196 LYS A CA 1
ATOM 1550 C C . LYS A 1 196 ? 7.616 6.851 -36.104 1.00 91.75 196 LYS A C 1
ATOM 1552 O O . LYS A 1 196 ? 7.037 7.705 -36.770 1.00 91.75 196 LYS A O 1
ATOM 1557 N N . ALA A 1 197 ? 7.064 5.684 -35.789 1.00 92.88 197 ALA A N 1
ATOM 1558 C CA . ALA A 1 197 ? 5.678 5.357 -36.075 1.00 92.88 197 ALA A CA 1
ATOM 1559 C C . ALA A 1 197 ? 4.725 6.219 -35.235 1.00 92.88 197 ALA A C 1
ATOM 1561 O O . ALA A 1 197 ? 5.089 6.743 -34.179 1.00 92.88 197 ALA A O 1
ATOM 1562 N N . ALA A 1 198 ? 3.485 6.352 -35.709 1.00 92.88 198 ALA A N 1
ATOM 1563 C CA . ALA A 1 198 ? 2.445 7.022 -34.944 1.00 92.88 198 ALA A CA 1
ATOM 1564 C C . ALA A 1 198 ? 2.201 6.276 -33.616 1.00 92.88 198 ALA A C 1
ATOM 1566 O O . ALA A 1 198 ? 2.211 5.041 -33.598 1.00 92.88 198 ALA A O 1
ATOM 1567 N N . PRO A 1 199 ? 1.989 6.997 -32.502 1.00 91.56 199 PRO A N 1
ATOM 1568 C CA . PRO A 1 199 ? 1.645 6.363 -31.239 1.00 91.56 199 PRO A CA 1
ATOM 1569 C C . PRO A 1 199 ? 0.279 5.659 -31.333 1.00 91.56 199 PRO A C 1
ATOM 1571 O O . PRO A 1 199 ? -0.557 6.060 -32.150 1.00 91.56 199 PRO A O 1
ATOM 1574 N N . PRO A 1 200 ? 0.018 4.651 -30.477 1.00 92.94 200 PRO A N 1
ATOM 1575 C CA . PRO A 1 200 ? -1.303 4.043 -30.358 1.00 92.94 200 PRO A CA 1
ATOM 1576 C C . PRO A 1 200 ? -2.420 5.079 -30.190 1.00 92.94 200 PRO A C 1
ATOM 1578 O O . PRO A 1 200 ? -2.284 6.042 -29.428 1.00 92.94 200 PRO A O 1
ATOM 1581 N N . ALA A 1 201 ? -3.537 4.865 -30.887 1.00 86.44 201 ALA A N 1
ATOM 1582 C CA . ALA A 1 201 ? -4.719 5.709 -30.763 1.00 86.44 201 ALA A CA 1
ATOM 1583 C C . ALA A 1 201 ? -5.372 5.561 -29.377 1.00 86.44 201 ALA A C 1
ATOM 1585 O O . ALA A 1 201 ? -5.377 4.480 -28.783 1.00 86.44 201 ALA A O 1
ATOM 1586 N N . ALA A 1 202 ? -5.965 6.646 -28.870 1.00 85.56 202 ALA A N 1
ATOM 1587 C CA . ALA A 1 202 ? -6.787 6.592 -27.662 1.00 85.56 202 ALA A CA 1
ATOM 1588 C C . ALA A 1 202 ? -7.989 5.647 -27.856 1.00 85.56 202 ALA A C 1
ATOM 1590 O O . ALA A 1 202 ? -8.524 5.554 -28.960 1.00 85.56 202 ALA A O 1
ATOM 1591 N N . GLY A 1 203 ? -8.388 4.922 -26.805 1.00 86.94 203 GLY A N 1
ATOM 1592 C CA . GLY A 1 203 ? -9.446 3.903 -26.886 1.00 86.94 203 GLY A CA 1
ATOM 1593 C C . GLY A 1 203 ? -9.026 2.580 -27.542 1.00 86.94 203 GLY A C 1
ATOM 1594 O O . GLY A 1 203 ? -9.814 1.639 -27.575 1.00 86.94 203 GLY A O 1
ATOM 1595 N N . GLY A 1 204 ? -7.801 2.489 -28.074 1.00 93.12 204 GLY A N 1
ATOM 1596 C CA . GLY A 1 204 ? -7.260 1.263 -28.657 1.00 93.12 204 GLY A CA 1
ATOM 1597 C C . GLY A 1 204 ? -6.815 0.228 -27.612 1.00 93.12 204 GLY A C 1
ATOM 1598 O O . GLY A 1 204 ? -6.787 0.510 -26.415 1.00 93.12 204 GLY A O 1
ATOM 1599 N N . PRO A 1 205 ? -6.411 -0.978 -28.048 1.00 95.69 205 PRO A N 1
ATOM 1600 C CA . PRO A 1 205 ? -5.957 -2.048 -27.153 1.00 95.69 205 PRO A CA 1
ATOM 1601 C C . PRO A 1 205 ? -4.597 -1.767 -26.488 1.00 95.69 205 PRO A C 1
ATOM 1603 O O . PRO A 1 205 ? -4.262 -2.396 -25.489 1.00 95.69 205 PRO A O 1
ATOM 1606 N N . LEU A 1 206 ? -3.808 -0.839 -27.040 1.00 97.31 206 LEU A N 1
ATOM 1607 C CA . LEU A 1 206 ? -2.503 -0.438 -26.518 1.00 97.31 206 LEU A CA 1
ATOM 1608 C C . LEU A 1 206 ? -2.548 0.998 -26.006 1.00 97.31 206 LEU A C 1
ATOM 1610 O O . LEU A 1 206 ? -3.206 1.866 -26.581 1.00 97.31 206 LEU A O 1
ATOM 1614 N N . TRP A 1 207 ? -1.793 1.250 -24.946 1.00 97.00 207 TRP A N 1
ATOM 1615 C CA . TRP A 1 207 ? -1.675 2.555 -24.318 1.00 97.00 207 TRP A CA 1
ATOM 1616 C C . TRP A 1 207 ? -0.539 3.341 -24.973 1.00 97.00 207 TRP A C 1
ATOM 1618 O O . TRP A 1 207 ? 0.512 2.786 -25.304 1.00 97.00 207 TRP A O 1
ATOM 1628 N N . GLY A 1 208 ? -0.755 4.639 -25.177 1.00 95.00 208 GLY A N 1
ATOM 1629 C CA . GLY A 1 208 ? 0.214 5.513 -25.830 1.00 95.00 208 GLY A CA 1
ATOM 1630 C C . GLY A 1 208 ? 1.292 6.056 -24.880 1.00 95.00 208 GLY A C 1
ATOM 1631 O O . GLY A 1 208 ? 1.189 5.917 -23.657 1.00 95.00 208 GLY A O 1
ATOM 1632 N N . PRO A 1 209 ? 2.320 6.743 -25.413 1.00 93.19 209 PRO A N 1
ATOM 1633 C CA . PRO A 1 209 ? 3.413 7.303 -24.617 1.00 93.19 209 PRO A CA 1
ATOM 1634 C C . PRO A 1 209 ? 2.991 8.246 -23.491 1.00 93.19 209 PRO A C 1
ATOM 1636 O O . PRO A 1 209 ? 3.670 8.324 -22.471 1.00 93.19 209 PRO A O 1
ATOM 1639 N N . GLN A 1 210 ? 1.879 8.955 -23.665 1.00 91.69 210 GLN A N 1
ATOM 1640 C CA . GLN A 1 210 ? 1.352 9.926 -22.712 1.00 91.69 210 GLN A CA 1
ATOM 1641 C C . GLN A 1 210 ? 0.817 9.301 -21.419 1.00 91.69 210 GLN A C 1
ATOM 1643 O O . GLN A 1 210 ? 0.669 10.026 -20.433 1.00 91.69 210 GLN A O 1
ATOM 1648 N N . CYS A 1 211 ? 0.533 7.995 -21.422 1.00 93.75 211 CYS A N 1
ATOM 1649 C CA . CYS A 1 211 ? -0.106 7.297 -20.311 1.00 93.75 211 CYS A CA 1
ATOM 1650 C C . CYS A 1 211 ? 0.891 6.815 -19.244 1.00 93.75 211 CYS A C 1
ATOM 1652 O O . CYS A 1 211 ? 0.473 6.471 -18.145 1.00 93.75 211 CYS A O 1
ATOM 1654 N N . LEU A 1 212 ? 2.195 6.799 -19.545 1.00 95.81 212 LEU A N 1
ATOM 1655 C CA . LEU A 1 212 ? 3.273 6.545 -18.585 1.00 95.81 212 LEU A CA 1
ATOM 1656 C C . LEU A 1 212 ? 4.360 7.596 -18.793 1.00 95.81 212 LEU A C 1
ATOM 1658 O O . LEU A 1 212 ? 5.071 7.566 -19.796 1.00 95.81 212 LEU A O 1
ATOM 1662 N N . ARG A 1 213 ? 4.485 8.533 -17.860 1.00 95.62 213 ARG A N 1
ATOM 1663 C CA . ARG A 1 213 ? 5.407 9.670 -17.945 1.00 95.62 213 ARG A CA 1
ATOM 1664 C C . ARG A 1 213 ? 6.515 9.530 -16.915 1.00 95.62 213 ARG A C 1
ATOM 1666 O O . ARG A 1 213 ? 6.288 9.033 -15.817 1.00 95.62 213 ARG A O 1
ATOM 1673 N N . ASP A 1 214 ? 7.687 10.035 -17.256 1.00 94.19 214 ASP A N 1
ATOM 1674 C CA . ASP A 1 214 ? 8.839 10.124 -16.369 1.00 94.19 214 ASP A CA 1
ATOM 1675 C C . ASP A 1 214 ? 9.648 11.380 -16.705 1.00 94.19 214 ASP A C 1
ATOM 1677 O O . ASP A 1 214 ? 9.547 11.930 -17.805 1.00 94.19 214 ASP A O 1
ATOM 1681 N N . HIS A 1 215 ? 10.436 11.845 -15.739 1.00 93.19 215 HIS A N 1
ATOM 1682 C CA . HIS A 1 215 ? 11.440 12.881 -15.958 1.00 93.19 215 HIS A CA 1
ATOM 1683 C C . HIS A 1 215 ? 12.818 12.269 -15.757 1.00 93.19 215 HIS A C 1
ATOM 1685 O O . HIS A 1 215 ? 13.360 12.275 -14.650 1.00 93.19 215 HIS A O 1
ATOM 1691 N N . TRP A 1 216 ? 13.384 11.731 -16.837 1.00 89.62 216 TRP A N 1
ATOM 1692 C CA . TRP A 1 216 ? 14.746 11.223 -16.805 1.00 89.62 216 TRP A CA 1
ATOM 1693 C C . TRP A 1 216 ? 15.755 12.336 -16.516 1.00 89.62 216 TRP A C 1
ATOM 1695 O O . TRP A 1 216 ? 15.675 13.447 -17.041 1.00 89.62 216 TRP A O 1
ATOM 1705 N N . ILE A 1 217 ? 16.737 12.001 -15.687 1.00 88.88 217 ILE A N 1
ATOM 1706 C CA . ILE A 1 217 ? 17.848 12.878 -15.333 1.00 88.88 217 ILE A CA 1
ATOM 1707 C C . ILE A 1 217 ? 19.105 12.066 -15.534 1.00 88.88 217 ILE A C 1
ATOM 1709 O O . ILE A 1 217 ? 19.306 11.057 -14.854 1.00 88.88 217 ILE A O 1
ATOM 1713 N N . ASP A 1 218 ? 19.902 12.514 -16.491 1.00 90.50 218 ASP A N 1
ATOM 1714 C CA . ASP A 1 218 ? 21.138 11.872 -16.890 1.00 90.50 218 ASP A CA 1
ATOM 1715 C C . ASP A 1 218 ? 22.270 12.313 -15.956 1.00 90.50 218 ASP A C 1
ATOM 1717 O O . ASP A 1 218 ? 22.890 13.358 -16.142 1.00 90.50 218 ASP A O 1
ATOM 1721 N N . THR A 1 219 ? 22.450 11.574 -14.861 1.00 92.50 219 THR A N 1
ATOM 1722 C CA . THR A 1 219 ? 23.490 11.862 -13.871 1.00 92.50 219 THR A CA 1
ATOM 1723 C C . THR A 1 219 ? 23.887 10.611 -13.095 1.00 92.50 219 THR A C 1
ATOM 1725 O O . THR A 1 219 ? 23.035 9.792 -12.744 1.00 92.50 219 THR A O 1
ATOM 1728 N N . ASP A 1 220 ? 25.176 10.480 -12.777 1.00 92.31 220 ASP A N 1
ATOM 1729 C CA . ASP A 1 220 ? 25.708 9.440 -11.889 1.00 92.31 220 ASP A CA 1
ATOM 1730 C C . ASP A 1 220 ? 25.873 9.920 -10.429 1.00 92.31 220 ASP A C 1
ATOM 1732 O O . ASP A 1 220 ? 26.383 9.174 -9.576 1.00 92.31 220 ASP A O 1
ATOM 1736 N N . LEU A 1 221 ? 25.458 11.161 -10.153 1.00 94.88 221 LEU A N 1
ATOM 1737 C CA . LEU A 1 221 ? 25.504 11.831 -8.859 1.00 94.88 221 LEU A CA 1
ATOM 1738 C C . LEU A 1 221 ? 24.238 11.490 -8.044 1.00 94.88 221 LEU A C 1
ATOM 1740 O O . LEU A 1 221 ? 23.124 11.844 -8.444 1.00 94.88 221 LEU A O 1
ATOM 1744 N N . PRO A 1 222 ? 24.363 10.738 -6.933 1.00 95.56 222 PRO A N 1
ATOM 1745 C CA . PRO A 1 222 ? 23.212 10.095 -6.310 1.00 95.56 222 PRO A CA 1
ATOM 1746 C C . PRO A 1 222 ? 22.321 11.051 -5.505 1.00 95.56 222 PRO A C 1
ATOM 1748 O O . PRO A 1 222 ? 21.104 10.891 -5.547 1.00 95.56 222 PRO A O 1
ATOM 1751 N N . MET A 1 223 ? 22.875 12.047 -4.805 1.00 96.88 223 MET A N 1
ATOM 1752 C CA . MET A 1 223 ? 22.072 13.030 -4.062 1.00 96.88 223 MET A CA 1
ATOM 1753 C C . MET A 1 223 ? 21.357 13.960 -5.040 1.00 96.88 223 MET A C 1
ATOM 1755 O O . MET A 1 223 ? 20.162 14.204 -4.901 1.00 96.88 223 MET A O 1
ATOM 1759 N N . THR A 1 224 ? 22.059 14.387 -6.092 1.00 96.75 224 THR A N 1
ATOM 1760 C CA . THR A 1 224 ? 21.477 15.161 -7.187 1.00 96.75 224 THR A CA 1
ATOM 1761 C C . THR A 1 224 ? 20.288 14.410 -7.789 1.00 96.75 224 THR A C 1
ATOM 1763 O O . THR A 1 224 ? 19.192 14.965 -7.877 1.00 96.75 224 THR A O 1
ATOM 1766 N N . LYS A 1 225 ? 20.442 13.130 -8.154 1.00 97.06 225 LYS A N 1
ATOM 1767 C CA . LYS A 1 225 ? 19.325 12.316 -8.665 1.00 97.06 225 LYS A CA 1
ATOM 1768 C C . LYS A 1 225 ? 18.172 12.224 -7.653 1.00 97.06 225 LYS A C 1
ATOM 1770 O O . LYS A 1 225 ? 17.021 12.437 -8.033 1.00 97.06 225 LYS A O 1
ATOM 1775 N N . PHE A 1 226 ? 18.476 11.964 -6.380 1.00 97.69 226 PHE A N 1
ATOM 1776 C CA . PHE A 1 226 ? 17.496 11.826 -5.299 1.00 97.69 226 PHE A CA 1
ATOM 1777 C C . PHE A 1 226 ? 16.648 13.093 -5.091 1.00 97.69 226 PHE A C 1
ATOM 1779 O O . PHE A 1 226 ? 15.417 13.034 -5.125 1.00 97.69 226 PHE A O 1
ATOM 1786 N N . GLU A 1 227 ? 17.286 14.254 -4.930 1.00 97.19 227 GLU A N 1
ATOM 1787 C CA . GLU A 1 227 ? 16.597 15.531 -4.705 1.00 97.19 227 GLU A CA 1
ATOM 1788 C C . GLU A 1 227 ? 15.762 15.950 -5.908 1.00 97.19 227 GLU A C 1
ATOM 1790 O O . GLU A 1 227 ? 14.633 16.424 -5.758 1.00 97.19 227 GLU A O 1
ATOM 1795 N N . ASN A 1 228 ? 16.290 15.752 -7.117 1.00 97.25 228 ASN A N 1
ATOM 1796 C CA . ASN A 1 228 ? 15.529 16.072 -8.309 1.00 97.25 228 ASN A CA 1
ATOM 1797 C C . ASN A 1 228 ? 14.307 15.156 -8.455 1.00 97.25 228 ASN A C 1
ATOM 1799 O O . ASN A 1 228 ? 13.242 15.654 -8.810 1.00 97.25 228 ASN A O 1
ATOM 1803 N N . ASN A 1 229 ? 14.426 13.859 -8.159 1.00 97.94 229 ASN A N 1
ATOM 1804 C CA . ASN A 1 229 ? 13.284 12.944 -8.164 1.00 97.94 229 ASN A CA 1
ATOM 1805 C C . ASN A 1 229 ? 12.190 13.410 -7.186 1.00 97.94 229 ASN A C 1
ATOM 1807 O O . ASN A 1 229 ? 11.022 13.462 -7.571 1.00 97.94 229 ASN A O 1
ATOM 1811 N N . LEU A 1 230 ? 12.557 13.828 -5.965 1.00 97.62 230 LEU A N 1
ATOM 1812 C CA . LEU A 1 230 ? 11.606 14.393 -4.995 1.00 97.62 230 LEU A CA 1
ATOM 1813 C C . LEU A 1 230 ? 10.967 15.688 -5.507 1.00 97.62 230 LEU A C 1
ATOM 1815 O O . LEU A 1 230 ? 9.754 15.859 -5.399 1.00 97.62 230 LEU A O 1
ATOM 1819 N N . ARG A 1 231 ? 11.759 16.587 -6.103 1.00 97.69 231 ARG A N 1
ATOM 1820 C CA . ARG A 1 231 ? 11.248 17.838 -6.678 1.00 97.69 231 ARG A CA 1
ATOM 1821 C C . ARG A 1 231 ? 10.251 17.567 -7.804 1.00 97.69 231 ARG A C 1
ATOM 1823 O O . ARG A 1 231 ? 9.157 18.112 -7.779 1.00 97.69 231 ARG A O 1
ATOM 1830 N N . ARG A 1 232 ? 10.602 16.701 -8.760 1.00 97.81 232 ARG A N 1
ATOM 1831 C CA . ARG A 1 232 ? 9.738 16.355 -9.902 1.00 97.81 232 ARG A CA 1
ATOM 1832 C C . ARG A 1 232 ? 8.463 15.641 -9.469 1.00 97.81 232 ARG A C 1
ATOM 1834 O O . ARG A 1 232 ? 7.415 15.872 -10.065 1.00 97.81 232 ARG A O 1
ATOM 1841 N N . LEU A 1 233 ? 8.537 14.807 -8.431 1.00 97.06 233 LEU A N 1
ATOM 1842 C CA . LEU A 1 233 ? 7.358 14.211 -7.809 1.00 97.06 233 LEU A CA 1
ATOM 1843 C C . LEU A 1 233 ? 6.449 15.291 -7.200 1.00 97.06 233 LEU A C 1
ATOM 1845 O O . LEU A 1 233 ? 5.249 15.291 -7.455 1.00 97.06 233 LEU A O 1
ATOM 1849 N N . GLY A 1 234 ? 7.028 16.253 -6.476 1.00 95.56 234 GLY A N 1
ATOM 1850 C CA . GLY A 1 234 ? 6.320 17.407 -5.908 1.00 95.56 234 GLY A CA 1
ATOM 1851 C C . GLY A 1 234 ? 5.793 18.426 -6.930 1.00 95.56 234 GLY A C 1
ATOM 1852 O O . GLY A 1 234 ? 5.087 19.356 -6.549 1.00 95.56 234 GLY A O 1
ATOM 1853 N N . GLU A 1 235 ? 6.092 18.264 -8.219 1.00 96.69 235 GLU A N 1
ATOM 1854 C CA . GLU A 1 235 ? 5.493 19.036 -9.319 1.00 96.69 235 GLU A CA 1
ATOM 1855 C C . GLU A 1 235 ? 4.267 18.327 -9.928 1.00 96.69 235 GLU A C 1
ATOM 1857 O O . GLU A 1 235 ? 3.527 18.941 -10.691 1.00 96.69 235 GLU A O 1
ATOM 1862 N N . GLN A 1 236 ? 4.040 17.041 -9.623 1.00 96.06 236 GLN A N 1
ATOM 1863 C CA . GLN A 1 236 ? 2.889 16.298 -10.148 1.00 96.06 236 GLN A CA 1
ATOM 1864 C C . GLN A 1 236 ? 1.614 16.584 -9.355 1.00 96.06 236 GLN A C 1
ATOM 1866 O O . GLN A 1 236 ? 1.676 16.828 -8.152 1.00 96.06 236 GLN A O 1
ATOM 1871 N N . ASN A 1 237 ? 0.460 16.447 -10.006 1.00 93.25 237 ASN A N 1
ATOM 1872 C CA . ASN A 1 237 ? -0.818 16.334 -9.302 1.00 93.25 237 ASN A CA 1
ATOM 1873 C C . ASN A 1 237 ? -0.876 15.016 -8.498 1.00 93.25 237 ASN A C 1
ATOM 1875 O O . ASN A 1 237 ? -0.175 14.053 -8.866 1.00 93.25 237 ASN A O 1
ATOM 1879 N N . PRO A 1 238 ? -1.707 14.954 -7.438 1.00 89.06 238 PRO A N 1
ATOM 1880 C CA . PRO A 1 238 ? -2.022 13.716 -6.726 1.00 89.06 238 PRO A CA 1
ATOM 1881 C C . PRO A 1 238 ? -2.397 12.592 -7.691 1.00 89.06 238 PRO A C 1
ATOM 1883 O O . PRO A 1 238 ? -3.044 12.837 -8.709 1.00 89.06 238 PRO A O 1
ATOM 1886 N N . ALA A 1 239 ? -2.013 11.349 -7.391 1.00 89.12 239 ALA A N 1
ATOM 1887 C CA . ALA A 1 239 ? -2.240 10.224 -8.301 1.00 89.12 239 ALA A CA 1
ATOM 1888 C C . ALA A 1 239 ? -3.729 10.014 -8.630 1.00 89.12 239 ALA A C 1
ATOM 1890 O O . ALA A 1 239 ? -4.0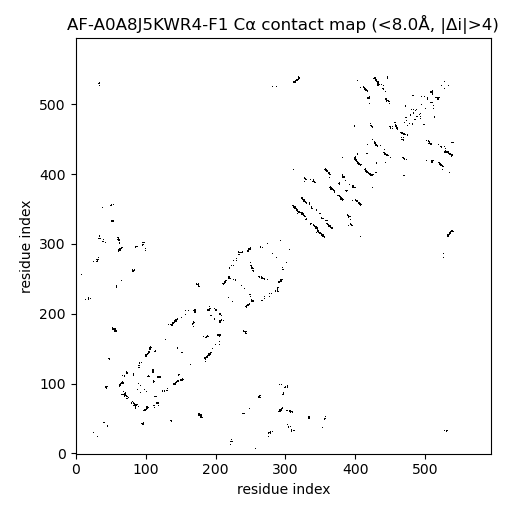51 9.646 -9.757 1.00 89.12 239 ALA A O 1
ATOM 1891 N N . ALA A 1 240 ? -4.621 10.319 -7.682 1.00 85.00 240 ALA A N 1
ATOM 1892 C CA . ALA A 1 240 ? -6.075 10.256 -7.849 1.00 85.00 240 ALA A CA 1
ATOM 1893 C C . ALA A 1 240 ? -6.629 11.223 -8.913 1.00 85.00 240 ALA A C 1
ATOM 1895 O O . ALA A 1 240 ? -7.702 10.987 -9.460 1.00 85.00 240 ALA A O 1
ATOM 1896 N N . GLU A 1 241 ? -5.898 12.291 -9.233 1.00 89.50 241 GLU A N 1
ATOM 1897 C CA . GLU A 1 241 ? -6.303 13.316 -10.202 1.00 89.50 241 GLU A CA 1
ATOM 1898 C C . GLU A 1 241 ? -5.647 13.118 -11.580 1.00 89.50 241 GLU A C 1
ATOM 1900 O O . GLU A 1 241 ? -5.812 13.944 -12.481 1.00 89.50 241 GLU A O 1
ATOM 1905 N N . ARG A 1 242 ? -4.860 12.048 -11.764 1.00 91.06 242 ARG A N 1
ATOM 1906 C CA . ARG A 1 242 ? -4.127 11.785 -13.010 1.00 91.06 242 ARG A CA 1
ATOM 1907 C C . ARG A 1 242 ? -4.788 10.687 -13.835 1.00 91.06 242 ARG A C 1
ATOM 1909 O O . ARG A 1 242 ? -5.000 9.581 -13.356 1.00 91.06 242 ARG A O 1
ATOM 1916 N N . GLY A 1 243 ? -4.947 10.951 -15.130 1.00 91.50 243 GLY A N 1
ATOM 1917 C CA . GLY A 1 243 ? -5.224 9.938 -16.158 1.00 91.50 243 GLY A CA 1
ATOM 1918 C C . GLY A 1 243 ? -3.962 9.251 -16.707 1.00 91.50 243 GLY A C 1
ATOM 1919 O O . GLY A 1 243 ? -3.956 8.792 -17.845 1.00 91.50 243 GLY A O 1
ATOM 1920 N N . TYR A 1 244 ? -2.850 9.248 -15.962 1.00 93.94 244 TYR A N 1
ATOM 1921 C CA . TYR A 1 244 ? -1.578 8.661 -16.397 1.00 93.94 244 TYR A CA 1
ATOM 1922 C C . TYR A 1 244 ? -0.727 8.177 -15.216 1.00 93.94 244 TYR A C 1
ATOM 1924 O O . TYR A 1 244 ? -0.778 8.737 -14.120 1.00 93.94 244 TYR A O 1
ATOM 1932 N N . PHE A 1 245 ? 0.125 7.183 -15.474 1.00 95.88 245 PHE A N 1
ATOM 1933 C CA . PHE A 1 245 ? 1.174 6.745 -14.561 1.00 95.88 245 PHE A CA 1
ATOM 1934 C C . PHE A 1 245 ? 2.331 7.741 -14.544 1.00 95.88 245 PHE A C 1
ATOM 1936 O O . PHE A 1 245 ? 2.859 8.099 -15.599 1.00 95.88 245 PHE A O 1
ATOM 1943 N N . TYR A 1 246 ? 2.781 8.138 -13.356 1.00 97.44 246 TYR A N 1
ATOM 1944 C CA . TYR A 1 246 ? 4.028 8.882 -13.199 1.00 97.44 246 TYR A CA 1
ATOM 1945 C C . TYR A 1 246 ? 5.107 8.015 -12.553 1.00 97.44 246 TYR A C 1
ATOM 1947 O O . TYR A 1 246 ? 4.920 7.508 -11.443 1.00 97.44 246 TYR A O 1
ATOM 1955 N N . ARG A 1 247 ? 6.239 7.877 -13.244 1.00 97.94 247 ARG A N 1
ATOM 1956 C CA . ARG A 1 247 ? 7.384 7.081 -12.816 1.00 97.94 247 ARG A CA 1
ATOM 1957 C C . ARG A 1 247 ? 8.522 7.934 -12.293 1.00 97.94 247 ARG A C 1
ATOM 1959 O O . ARG A 1 247 ? 9.039 8.823 -12.968 1.00 97.94 247 ARG A O 1
ATOM 1966 N N . VAL A 1 248 ? 8.934 7.583 -11.080 1.00 97.88 248 VAL A N 1
ATOM 1967 C CA . VAL A 1 248 ? 10.179 8.013 -10.461 1.00 97.88 248 VAL A CA 1
ATOM 1968 C C . VAL A 1 248 ? 11.237 6.946 -10.713 1.00 97.88 248 VAL A C 1
ATOM 1970 O O . VAL A 1 248 ? 11.085 5.799 -10.298 1.00 97.88 248 VAL A O 1
ATOM 1973 N N . GLU A 1 249 ? 12.324 7.341 -11.367 1.00 96.12 249 GLU A N 1
ATOM 1974 C CA . GLU A 1 249 ? 13.445 6.455 -11.681 1.00 96.12 249 GLU A CA 1
ATOM 1975 C C . GLU A 1 249 ? 14.550 6.583 -10.630 1.00 96.12 249 GLU A C 1
ATOM 1977 O O . GLU A 1 249 ? 15.347 7.528 -10.652 1.00 96.12 249 GLU A O 1
ATOM 1982 N N . ASN A 1 250 ? 14.623 5.625 -9.707 1.00 94.94 250 ASN A N 1
ATOM 1983 C CA . ASN A 1 250 ? 15.649 5.526 -8.668 1.00 94.94 250 ASN A CA 1
ATOM 1984 C C . ASN A 1 250 ? 16.925 4.826 -9.179 1.00 94.94 250 ASN A C 1
ATOM 1986 O O . ASN A 1 250 ? 17.477 3.936 -8.531 1.00 94.94 250 ASN A O 1
ATOM 1990 N N . THR A 1 251 ? 17.390 5.251 -10.354 1.00 93.75 251 THR A N 1
ATOM 1991 C CA . THR A 1 251 ? 18.582 4.734 -11.039 1.00 93.75 251 THR A CA 1
ATOM 1992 C C . THR A 1 251 ? 19.514 5.890 -11.395 1.00 93.75 251 THR A C 1
ATOM 1994 O O . THR A 1 251 ? 19.081 6.919 -11.918 1.00 93.75 251 THR A O 1
ATOM 1997 N N . ALA A 1 252 ? 20.806 5.723 -11.108 1.00 92.94 252 ALA A N 1
ATOM 1998 C CA . ALA A 1 252 ? 21.856 6.657 -11.512 1.00 92.94 252 ALA A CA 1
ATOM 1999 C C . ALA A 1 252 ? 22.485 6.213 -12.844 1.00 92.94 252 ALA A C 1
ATOM 2001 O O . ALA A 1 252 ? 22.737 5.023 -13.041 1.00 92.94 252 ALA A O 1
ATOM 2002 N N . THR A 1 253 ? 22.773 7.167 -13.728 1.00 89.62 253 THR A N 1
ATOM 2003 C CA . THR A 1 253 ? 23.186 6.920 -15.117 1.00 89.62 253 THR A CA 1
ATOM 2004 C C . THR A 1 253 ? 24.698 7.043 -15.277 1.00 89.62 253 THR A C 1
ATOM 2006 O O . THR A 1 253 ? 25.223 8.130 -15.033 1.00 89.62 253 THR A O 1
ATOM 2009 N N . PRO A 1 254 ? 25.421 5.991 -15.707 1.00 86.94 254 PRO A N 1
ATOM 2010 C CA . PRO A 1 254 ? 26.845 6.084 -16.034 1.00 86.94 254 PRO A CA 1
ATOM 2011 C C . PRO A 1 254 ? 27.170 7.254 -16.978 1.00 86.94 254 PRO A C 1
ATOM 2013 O O . PRO A 1 254 ? 26.558 7.379 -18.032 1.00 86.94 254 PRO A O 1
ATOM 2016 N N . GLN A 1 255 ? 28.154 8.087 -16.617 1.00 83.88 255 GLN A N 1
ATOM 2017 C CA . GLN A 1 255 ? 28.601 9.223 -17.434 1.00 83.88 255 GLN A CA 1
ATOM 2018 C C . GLN A 1 255 ? 29.836 8.866 -18.279 1.00 83.88 255 GLN A C 1
ATOM 2020 O O . GLN A 1 255 ? 30.713 8.111 -17.849 1.00 83.88 255 GLN A O 1
ATOM 2025 N N . ALA A 1 256 ? 29.896 9.410 -19.499 1.00 66.50 256 ALA A N 1
ATOM 2026 C CA . ALA A 1 256 ? 30.887 9.060 -20.525 1.00 66.50 256 ALA A CA 1
ATOM 2027 C C . ALA A 1 256 ? 32.305 9.618 -20.280 1.00 66.50 256 ALA A C 1
ATOM 2029 O O . ALA A 1 256 ? 33.241 9.278 -21.001 1.00 66.50 256 ALA A O 1
ATOM 2030 N N . ASP A 1 257 ? 32.491 10.479 -19.281 1.00 65.25 257 ASP A N 1
ATOM 2031 C CA . ASP A 1 257 ? 33.781 11.079 -18.923 1.00 65.25 257 ASP A CA 1
ATOM 2032 C C . ASP A 1 257 ? 34.676 10.158 -18.071 1.00 65.25 257 ASP A C 1
ATOM 2034 O O . ASP A 1 257 ? 35.791 10.537 -17.699 1.00 65.25 257 ASP A O 1
ATOM 2038 N N . ASN A 1 258 ? 34.230 8.927 -17.806 1.00 58.12 258 ASN A N 1
ATOM 2039 C CA . ASN A 1 258 ? 34.961 7.919 -17.053 1.00 58.12 258 ASN A CA 1
ATOM 2040 C C . ASN A 1 258 ? 35.209 6.665 -17.927 1.00 58.12 258 ASN A C 1
ATOM 2042 O O . ASN A 1 258 ? 34.259 6.066 -18.430 1.00 58.12 258 ASN A O 1
ATOM 2046 N N . PRO A 1 259 ? 36.478 6.256 -18.139 1.00 54.75 259 PRO A N 1
ATOM 2047 C CA . PRO A 1 259 ? 36.857 5.357 -19.232 1.00 54.75 259 PRO A CA 1
ATOM 2048 C C . PRO A 1 259 ? 36.281 3.934 -19.165 1.00 54.75 259 PRO A C 1
ATOM 2050 O O . PRO A 1 259 ? 36.291 3.252 -20.185 1.00 54.75 259 PRO A O 1
ATOM 2053 N N . VAL A 1 260 ? 35.785 3.473 -18.008 1.00 59.88 260 VAL A N 1
ATOM 2054 C CA . VAL A 1 260 ? 35.142 2.156 -17.844 1.00 59.88 260 VAL A CA 1
ATOM 2055 C C . VAL A 1 260 ? 34.146 2.224 -16.681 1.00 59.88 260 VAL A C 1
ATOM 2057 O O . VAL A 1 260 ? 34.534 2.090 -15.520 1.00 59.88 260 VAL A O 1
ATOM 2060 N N . VAL A 1 261 ? 32.857 2.430 -16.963 1.00 75.00 261 VAL A N 1
ATOM 2061 C CA . VAL A 1 261 ? 31.823 2.504 -15.918 1.00 75.00 261 VAL A CA 1
ATOM 2062 C C . VAL A 1 261 ? 30.793 1.403 -16.089 1.00 75.00 261 VAL A C 1
ATOM 2064 O O . VAL A 1 261 ? 29.924 1.466 -16.951 1.00 75.00 261 VAL A O 1
ATOM 2067 N N . CYS A 1 262 ? 30.880 0.390 -15.231 1.00 88.50 262 CYS A N 1
ATOM 2068 C CA . CYS A 1 262 ? 29.853 -0.637 -15.136 1.00 88.50 262 CYS A CA 1
ATOM 2069 C C . CYS A 1 262 ? 28.568 -0.050 -14.523 1.00 88.50 262 CYS A C 1
ATOM 2071 O O . CYS A 1 262 ? 28.633 0.753 -13.588 1.00 88.50 262 CYS A O 1
ATOM 2073 N N . VAL A 1 263 ? 27.405 -0.512 -14.986 1.00 91.38 263 VAL A N 1
ATOM 2074 C CA . VAL A 1 263 ? 26.085 -0.027 -14.539 1.00 91.38 263 VAL A CA 1
ATOM 2075 C C . VAL A 1 263 ? 25.889 -0.279 -13.042 1.00 91.38 263 VAL A C 1
ATOM 2077 O O . VAL A 1 263 ? 25.555 0.630 -12.281 1.00 91.38 263 VAL A O 1
ATOM 2080 N N . ARG A 1 264 ? 26.183 -1.503 -12.581 1.00 92.69 264 ARG A N 1
ATOM 2081 C CA . ARG A 1 264 ? 25.910 -1.938 -11.200 1.00 92.69 264 ARG A CA 1
ATOM 2082 C C . ARG A 1 264 ? 26.581 -1.070 -10.117 1.00 92.69 264 ARG A C 1
ATOM 2084 O O . ARG A 1 264 ? 25.878 -0.660 -9.194 1.00 92.69 264 ARG A O 1
ATOM 2091 N N . PRO A 1 265 ? 27.887 -0.735 -10.193 1.00 92.31 265 PRO A N 1
ATOM 2092 C CA . PRO A 1 265 ? 28.510 0.199 -9.250 1.00 92.31 265 PRO A CA 1
ATOM 2093 C C . PRO A 1 265 ? 27.931 1.619 -9.250 1.00 92.31 265 PRO A C 1
ATOM 2095 O O . PRO A 1 265 ? 28.035 2.303 -8.229 1.00 92.31 265 PRO A O 1
ATOM 2098 N N . VAL A 1 266 ? 27.375 2.091 -10.370 1.00 92.75 266 VAL A N 1
ATOM 2099 C CA . VAL A 1 266 ? 26.783 3.435 -10.459 1.00 92.75 266 VAL A CA 1
ATOM 2100 C C . VAL A 1 266 ? 25.400 3.453 -9.850 1.00 92.75 266 VAL A C 1
ATOM 2102 O O . VAL A 1 266 ? 25.158 4.223 -8.924 1.00 92.75 266 VAL A O 1
ATOM 2105 N N . THR A 1 267 ? 24.514 2.570 -10.293 1.00 91.38 267 THR A N 1
ATOM 2106 C CA . THR A 1 267 ? 23.151 2.538 -9.759 1.00 91.38 267 THR A CA 1
ATOM 2107 C C . THR A 1 267 ? 23.122 2.133 -8.279 1.00 91.38 267 THR A C 1
ATOM 2109 O O . THR A 1 267 ? 22.355 2.679 -7.485 1.00 91.38 267 THR A O 1
ATOM 2112 N N . GLY A 1 268 ? 24.086 1.315 -7.832 1.00 92.38 268 GLY A N 1
ATOM 2113 C CA . GLY A 1 268 ? 24.293 1.002 -6.413 1.00 92.38 268 GLY A CA 1
ATOM 2114 C C . GLY A 1 268 ? 24.601 2.215 -5.522 1.00 92.38 268 GLY A C 1
ATOM 2115 O O . GLY A 1 268 ? 24.579 2.092 -4.301 1.00 92.38 268 GLY A O 1
ATOM 2116 N N . ARG A 1 269 ? 24.876 3.397 -6.092 1.00 94.50 269 ARG A N 1
ATOM 2117 C CA . ARG A 1 269 ? 25.039 4.645 -5.329 1.00 94.50 269 ARG A CA 1
ATOM 2118 C C . ARG A 1 269 ? 23.716 5.179 -4.778 1.00 94.50 269 ARG A C 1
ATOM 2120 O O . ARG A 1 269 ? 23.767 5.879 -3.774 1.00 94.50 269 ARG A O 1
ATOM 2127 N N . ILE A 1 270 ? 22.584 4.870 -5.419 1.00 94.69 270 ILE A N 1
ATOM 2128 C CA . ILE A 1 270 ? 21.257 5.376 -5.033 1.00 94.69 270 ILE A CA 1
ATOM 2129 C C . ILE A 1 270 ? 20.251 4.260 -4.706 1.00 94.69 270 ILE A C 1
ATOM 2131 O O . ILE A 1 270 ? 19.373 4.460 -3.871 1.00 94.69 270 ILE A O 1
ATOM 2135 N N . ARG A 1 271 ? 20.406 3.062 -5.291 1.00 93.00 271 ARG A N 1
ATOM 2136 C CA . ARG A 1 271 ? 19.428 1.962 -5.190 1.00 93.00 271 ARG A CA 1
ATOM 2137 C C . ARG A 1 271 ? 18.969 1.656 -3.758 1.00 93.00 271 ARG A C 1
ATOM 2139 O O . ARG A 1 271 ? 17.779 1.513 -3.517 1.00 93.00 271 ARG A O 1
ATOM 2146 N N . GLN A 1 272 ? 19.905 1.606 -2.810 1.00 93.50 272 GLN A N 1
ATOM 2147 C CA . GLN A 1 272 ? 19.638 1.279 -1.401 1.00 93.50 272 GLN A CA 1
ATOM 2148 C C . GLN A 1 272 ? 18.781 2.317 -0.651 1.00 93.50 272 GLN A C 1
ATOM 2150 O O . GLN A 1 272 ? 18.366 2.073 0.474 1.00 93.50 272 GLN A O 1
ATOM 2155 N N . TYR A 1 273 ? 18.526 3.485 -1.246 1.00 96.56 273 TYR A N 1
ATOM 2156 C CA . TYR A 1 273 ? 17.792 4.584 -0.615 1.00 96.56 273 TYR A CA 1
ATOM 2157 C C . TYR A 1 273 ? 16.316 4.646 -1.029 1.00 96.56 273 TYR A C 1
ATOM 2159 O O . TYR A 1 273 ? 15.679 5.676 -0.830 1.00 96.56 273 TYR A O 1
ATOM 2167 N N . ALA A 1 274 ? 15.744 3.568 -1.576 1.00 96.62 274 ALA A N 1
ATOM 2168 C CA . ALA A 1 274 ? 14.328 3.529 -1.954 1.00 96.62 274 ALA A CA 1
ATOM 2169 C C . ALA A 1 274 ? 13.392 3.806 -0.760 1.00 96.62 274 ALA A C 1
ATOM 2171 O O . ALA A 1 274 ? 12.524 4.673 -0.847 1.00 96.62 274 ALA A O 1
ATOM 2172 N N . ARG A 1 275 ? 13.623 3.164 0.394 1.00 95.50 275 ARG A N 1
ATOM 2173 C CA . ARG A 1 275 ? 12.860 3.439 1.627 1.00 95.50 275 ARG A CA 1
ATOM 2174 C C . ARG A 1 275 ? 13.022 4.876 2.113 1.00 95.50 275 ARG A C 1
ATOM 2176 O O . ARG A 1 275 ? 12.046 5.522 2.481 1.00 95.50 275 ARG A O 1
ATOM 2183 N N . LEU A 1 276 ? 14.250 5.400 2.062 1.00 96.25 276 LEU A N 1
ATOM 2184 C CA . LEU A 1 276 ? 14.519 6.799 2.393 1.00 96.25 276 LEU A CA 1
ATOM 2185 C C . LEU A 1 276 ? 13.749 7.741 1.459 1.00 96.25 276 LEU A C 1
ATOM 2187 O O . LEU A 1 276 ? 13.181 8.720 1.929 1.00 96.25 276 LEU A O 1
ATOM 2191 N N . PHE A 1 277 ? 13.692 7.443 0.159 1.00 97.38 277 PHE A N 1
ATOM 2192 C CA . PHE A 1 277 ? 12.940 8.235 -0.813 1.00 97.38 277 PHE A CA 1
ATOM 2193 C C . PHE A 1 277 ? 11.452 8.300 -0.454 1.00 97.38 277 PHE A C 1
ATOM 2195 O O . PHE A 1 277 ? 10.889 9.392 -0.378 1.00 97.38 277 PHE A O 1
ATOM 2202 N N . ILE A 1 278 ? 10.839 7.147 -0.170 1.00 94.25 278 ILE A N 1
ATOM 2203 C CA . ILE A 1 278 ? 9.429 7.056 0.236 1.00 94.25 278 ILE A CA 1
ATOM 2204 C C . ILE A 1 278 ? 9.204 7.826 1.545 1.00 94.25 278 ILE A C 1
ATOM 2206 O O . ILE A 1 278 ? 8.321 8.679 1.609 1.00 94.25 278 ILE A O 1
ATOM 2210 N N . SER A 1 279 ? 10.056 7.625 2.555 1.00 91.56 279 SER A N 1
ATOM 2211 C CA . SER A 1 279 ? 9.996 8.366 3.825 1.00 91.56 279 SER A CA 1
ATOM 2212 C C . SER A 1 279 ? 10.064 9.884 3.630 1.00 91.56 279 SER A C 1
ATOM 2214 O O . SER A 1 279 ? 9.265 10.628 4.200 1.00 91.56 279 SER A O 1
ATOM 2216 N N . GLN A 1 280 ? 10.957 10.367 2.764 1.00 93.00 280 GLN A N 1
ATOM 2217 C CA . GLN A 1 280 ? 11.047 11.792 2.442 1.00 93.00 280 GLN A CA 1
ATOM 2218 C C . GLN A 1 280 ? 9.822 12.304 1.673 1.00 93.00 280 GLN A C 1
ATOM 2220 O O . GLN A 1 280 ? 9.428 13.452 1.882 1.00 93.00 280 GLN A O 1
ATOM 2225 N N . ALA A 1 281 ? 9.195 11.484 0.824 1.00 91.56 281 ALA A N 1
ATOM 2226 C CA . ALA A 1 281 ? 7.948 11.846 0.150 1.00 91.56 281 ALA A CA 1
ATOM 2227 C C . ALA A 1 281 ? 6.796 12.044 1.154 1.00 91.56 281 ALA A C 1
ATOM 2229 O O . ALA A 1 281 ? 6.078 13.041 1.059 1.00 91.56 281 ALA A O 1
ATOM 2230 N N . PHE A 1 282 ? 6.677 11.171 2.162 1.00 85.56 282 PHE A N 1
ATOM 2231 C CA . PHE A 1 282 ? 5.715 11.338 3.262 1.00 85.56 282 PHE A CA 1
ATOM 2232 C C . PHE A 1 282 ? 6.004 12.590 4.091 1.00 85.56 282 PHE A C 1
ATOM 2234 O O . PHE A 1 282 ? 5.124 13.430 4.258 1.00 85.56 282 PHE A O 1
ATOM 2241 N N . LYS A 1 283 ? 7.255 12.789 4.530 1.00 83.00 283 LYS A N 1
ATOM 2242 C CA . LYS A 1 283 ? 7.647 13.981 5.310 1.00 83.00 283 LYS A CA 1
ATOM 2243 C C . LYS A 1 283 ? 7.387 15.302 4.583 1.00 83.00 283 LYS A C 1
ATOM 2245 O O . LYS A 1 283 ? 7.206 16.329 5.227 1.00 83.00 283 LYS A O 1
ATOM 2250 N N . LYS A 1 284 ? 7.405 15.289 3.249 1.00 86.00 284 LYS A N 1
ATOM 2251 C CA . LYS A 1 284 ? 7.134 16.460 2.405 1.00 86.00 284 LYS A CA 1
ATOM 2252 C C . LYS A 1 284 ? 5.659 16.602 2.009 1.00 86.00 284 LYS A C 1
ATOM 2254 O O . LYS A 1 284 ? 5.344 17.562 1.314 1.00 86.00 284 LYS A O 1
ATOM 2259 N N . GLY A 1 285 ? 4.780 15.680 2.414 1.00 80.00 285 GLY A N 1
ATOM 2260 C CA . GLY A 1 285 ? 3.360 15.703 2.050 1.00 80.00 285 GLY A CA 1
ATOM 2261 C C . GLY A 1 285 ? 3.113 15.515 0.549 1.00 80.00 285 GLY A C 1
ATOM 2262 O O . GLY A 1 285 ? 2.232 16.159 -0.009 1.00 80.00 285 GLY A O 1
ATOM 2263 N N . ILE A 1 286 ? 3.938 14.700 -0.119 1.00 88.31 286 ILE A N 1
ATOM 2264 C CA . ILE A 1 286 ? 3.854 14.428 -1.569 1.00 88.31 286 ILE A CA 1
ATOM 2265 C C . ILE A 1 286 ? 3.778 12.926 -1.891 1.00 88.31 286 ILE A C 1
ATOM 2267 O O . ILE A 1 286 ? 3.962 12.526 -3.042 1.00 88.31 286 ILE A O 1
ATOM 2271 N N . ALA A 1 287 ? 3.572 12.075 -0.880 1.00 86.50 287 ALA A N 1
ATOM 2272 C CA . ALA A 1 287 ? 3.484 10.624 -1.049 1.00 86.50 287 ALA A CA 1
ATOM 2273 C C . ALA A 1 287 ? 2.253 10.197 -1.869 1.00 86.50 287 ALA A C 1
ATOM 2275 O O . ALA A 1 287 ? 2.338 9.254 -2.647 1.00 86.50 287 ALA A O 1
ATOM 2276 N N . ASP A 1 288 ? 1.159 10.953 -1.784 1.00 83.44 288 ASP A N 1
ATOM 2277 C CA . ASP A 1 288 ? -0.069 10.814 -2.582 1.00 83.44 288 ASP A CA 1
ATOM 2278 C C . ASP A 1 288 ? 0.150 10.973 -4.101 1.00 83.44 288 ASP A C 1
ATOM 2280 O O . ASP A 1 288 ? -0.705 10.615 -4.914 1.00 83.44 288 ASP A O 1
ATOM 2284 N N . ARG A 1 289 ? 1.306 11.507 -4.510 1.00 90.75 289 ARG A N 1
ATOM 2285 C CA . ARG A 1 289 ? 1.708 11.665 -5.917 1.00 90.75 289 ARG A CA 1
ATOM 2286 C C . ARG A 1 289 ? 2.532 10.484 -6.423 1.00 90.75 289 ARG A C 1
ATOM 2288 O O . ARG A 1 289 ? 2.685 10.333 -7.645 1.00 90.75 289 ARG A O 1
ATOM 2295 N N . LEU A 1 290 ? 3.101 9.681 -5.520 1.00 93.12 290 LEU A N 1
ATOM 2296 C CA . LEU A 1 290 ? 3.926 8.526 -5.864 1.00 93.12 290 LEU A CA 1
ATOM 2297 C C . LEU A 1 290 ? 3.024 7.408 -6.382 1.00 93.12 290 LEU A C 1
ATOM 2299 O O . LEU A 1 290 ? 2.055 7.036 -5.740 1.00 93.12 290 LEU A O 1
ATOM 2303 N N . GLN A 1 291 ? 3.352 6.880 -7.557 1.00 92.94 291 GLN A N 1
ATOM 2304 C CA . GLN A 1 291 ? 2.572 5.808 -8.174 1.00 92.94 291 GLN A CA 1
ATOM 2305 C C . GLN A 1 291 ? 3.472 4.758 -8.798 1.00 92.94 291 GLN A C 1
ATOM 2307 O O . GLN A 1 291 ? 3.185 3.584 -8.684 1.00 92.94 291 GLN A O 1
ATOM 2312 N N . VAL A 1 292 ? 4.584 5.130 -9.426 1.00 97.44 292 VAL A N 1
ATOM 2313 C CA . VAL A 1 292 ? 5.568 4.150 -9.889 1.00 97.44 292 VAL A CA 1
ATOM 2314 C C . VAL A 1 292 ? 6.930 4.540 -9.335 1.00 97.44 292 VAL A C 1
ATOM 2316 O O . VAL A 1 292 ? 7.405 5.653 -9.578 1.00 97.44 292 VAL A O 1
ATOM 2319 N N . LEU A 1 293 ? 7.570 3.612 -8.629 1.00 98.00 293 LEU A N 1
ATOM 2320 C CA . LEU A 1 293 ? 8.979 3.708 -8.263 1.00 98.00 293 LEU A CA 1
ATOM 2321 C C . LEU A 1 293 ? 9.719 2.609 -9.016 1.00 98.00 293 LEU A C 1
ATOM 2323 O O . LEU A 1 293 ? 9.357 1.442 -8.918 1.00 98.00 293 LEU A O 1
ATOM 2327 N N . SER A 1 294 ? 10.715 2.977 -9.814 1.00 97.81 294 SER A N 1
ATOM 2328 C CA . SER A 1 294 ? 11.496 2.040 -10.627 1.00 97.81 294 SER A CA 1
ATOM 2329 C C . SER A 1 294 ? 12.969 2.071 -10.247 1.00 97.81 294 SER A C 1
ATOM 2331 O O . SER A 1 294 ? 13.472 3.103 -9.805 1.00 97.81 294 SER A O 1
ATOM 2333 N N . ALA A 1 295 ? 13.652 0.935 -10.373 1.00 97.19 295 ALA A N 1
ATOM 2334 C CA . ALA A 1 295 ? 15.079 0.831 -10.085 1.00 97.19 295 ALA A CA 1
ATOM 2335 C C . ALA A 1 295 ? 15.775 -0.245 -10.933 1.00 97.19 295 ALA A C 1
ATOM 2337 O O . ALA A 1 295 ? 15.161 -1.208 -11.408 1.00 97.19 295 ALA A O 1
ATOM 2338 N N . ASP A 1 296 ? 17.092 -0.108 -11.064 1.00 97.06 296 ASP A N 1
ATOM 2339 C CA . ASP A 1 296 ? 17.975 -1.176 -11.527 1.00 97.06 296 ASP A CA 1
ATOM 2340 C C . ASP A 1 296 ? 18.259 -2.177 -10.403 1.00 97.06 296 ASP A C 1
ATOM 2342 O O . ASP A 1 296 ? 18.448 -1.800 -9.246 1.00 97.06 296 ASP A O 1
ATOM 2346 N N . PHE A 1 297 ? 18.422 -3.448 -10.767 1.00 97.19 297 PHE A N 1
ATOM 2347 C CA . PHE A 1 297 ? 18.810 -4.546 -9.883 1.00 97.19 297 PHE A CA 1
ATOM 2348 C C . PHE A 1 297 ? 17.942 -4.641 -8.631 1.00 97.19 297 PHE A C 1
ATOM 2350 O O . PHE A 1 297 ? 18.477 -4.668 -7.516 1.00 97.19 297 PHE A O 1
ATOM 2357 N N . ILE A 1 298 ? 16.625 -4.684 -8.830 1.00 96.88 298 ILE A N 1
ATOM 2358 C CA . ILE A 1 298 ? 15.669 -4.795 -7.730 1.00 96.88 298 ILE A CA 1
ATOM 2359 C C . ILE A 1 298 ? 15.957 -6.013 -6.844 1.00 96.88 298 ILE A C 1
ATOM 2361 O O . ILE A 1 298 ? 16.458 -7.048 -7.295 1.00 96.88 298 ILE A O 1
ATOM 2365 N N . ASP A 1 299 ? 15.627 -5.871 -5.569 1.00 96.38 299 ASP A N 1
ATOM 2366 C CA . ASP A 1 299 ? 15.704 -6.903 -4.543 1.00 96.38 299 ASP A CA 1
ATOM 2367 C C . ASP A 1 299 ? 14.401 -6.920 -3.724 1.00 96.38 299 ASP A C 1
ATOM 2369 O O . ASP A 1 299 ? 13.484 -6.138 -3.976 1.00 96.38 299 ASP A O 1
ATOM 2373 N N . GLY A 1 300 ? 14.281 -7.866 -2.787 1.00 96.25 300 GLY A N 1
ATOM 2374 C CA . GLY A 1 300 ? 13.060 -8.027 -1.993 1.00 96.25 300 GLY A CA 1
ATOM 2375 C C . GLY A 1 300 ? 12.713 -6.784 -1.172 1.00 96.25 300 GLY A C 1
ATOM 2376 O O . GLY A 1 300 ? 11.549 -6.414 -1.128 1.00 96.25 300 GLY A O 1
ATOM 2377 N N . ASP A 1 301 ? 13.713 -6.098 -0.607 1.00 95.62 301 ASP A N 1
ATOM 2378 C CA . ASP A 1 301 ? 13.484 -4.897 0.204 1.00 95.62 301 ASP A CA 1
ATOM 2379 C C . ASP A 1 301 ? 12.881 -3.749 -0.616 1.00 95.62 301 ASP A C 1
ATOM 2381 O O . ASP A 1 301 ? 11.971 -3.068 -0.150 1.00 95.62 301 ASP A O 1
ATOM 2385 N N . PHE A 1 302 ? 13.327 -3.570 -1.865 1.00 96.88 302 PHE A N 1
ATOM 2386 C CA . PHE A 1 302 ? 12.725 -2.602 -2.781 1.00 96.88 302 PHE A CA 1
ATOM 2387 C C . PHE A 1 302 ? 11.238 -2.886 -3.045 1.00 96.88 302 PHE A C 1
ATOM 2389 O O . PHE A 1 302 ? 10.424 -1.958 -3.060 1.00 96.88 302 PHE A O 1
ATOM 2396 N N . ILE A 1 303 ? 10.884 -4.159 -3.250 1.00 96.62 303 ILE A N 1
ATOM 2397 C CA . ILE A 1 303 ? 9.492 -4.579 -3.460 1.00 96.62 303 ILE A CA 1
ATOM 2398 C C . ILE A 1 303 ? 8.672 -4.325 -2.199 1.00 96.62 303 ILE A C 1
ATOM 2400 O O . ILE A 1 303 ? 7.631 -3.676 -2.279 1.00 96.62 303 ILE A O 1
ATOM 2404 N N . ASP A 1 304 ? 9.166 -4.777 -1.048 1.00 94.88 304 ASP A N 1
ATOM 2405 C CA . ASP A 1 304 ? 8.487 -4.618 0.237 1.00 94.88 304 ASP A CA 1
ATOM 2406 C C . ASP A 1 304 ? 8.254 -3.137 0.538 1.00 94.88 304 ASP A C 1
ATOM 2408 O O . ASP A 1 304 ? 7.156 -2.761 0.926 1.00 94.88 304 ASP A O 1
ATOM 2412 N N . ALA A 1 305 ? 9.238 -2.277 0.261 1.00 93.75 305 ALA A N 1
ATOM 2413 C CA . ALA A 1 305 ? 9.114 -0.837 0.448 1.00 93.75 305 ALA A CA 1
ATOM 2414 C C . ALA A 1 305 ? 7.998 -0.211 -0.405 1.00 93.75 305 ALA A C 1
ATOM 2416 O O . ALA A 1 305 ? 7.294 0.673 0.075 1.00 93.75 305 ALA A O 1
ATOM 2417 N N . CYS A 1 306 ? 7.824 -0.653 -1.654 1.00 94.31 306 CYS A N 1
ATOM 2418 C C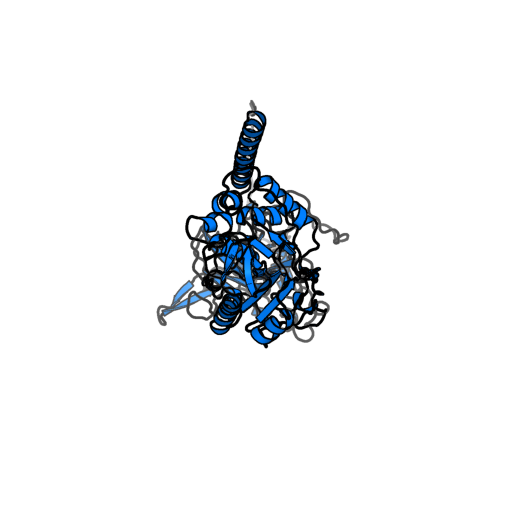A . CYS A 1 306 ? 6.753 -0.158 -2.522 1.00 94.31 306 CYS A CA 1
ATOM 2419 C C . CYS A 1 306 ? 5.377 -0.668 -2.070 1.00 94.31 306 CYS A C 1
ATOM 2421 O O . CYS A 1 306 ? 4.428 0.110 -2.014 1.00 94.31 306 CYS A O 1
ATOM 2423 N N . VAL A 1 307 ? 5.271 -1.955 -1.718 1.00 91.44 307 VAL A N 1
ATOM 2424 C CA . VAL A 1 307 ? 4.003 -2.569 -1.285 1.00 91.44 307 VAL A CA 1
ATOM 2425 C C . VAL A 1 307 ? 3.567 -2.047 0.088 1.00 91.44 307 VAL A C 1
ATOM 2427 O O . VAL A 1 307 ? 2.383 -1.807 0.302 1.00 91.44 307 VAL A O 1
ATOM 2430 N N . ALA A 1 308 ? 4.517 -1.789 0.989 1.00 87.19 308 ALA A N 1
ATOM 2431 C CA . ALA A 1 308 ? 4.294 -1.241 2.326 1.00 87.19 308 ALA A CA 1
ATOM 2432 C C . ALA A 1 308 ? 3.514 0.083 2.343 1.00 87.19 308 ALA A C 1
ATOM 2434 O O . ALA A 1 308 ? 2.786 0.338 3.296 1.00 87.19 308 ALA A O 1
ATOM 2435 N N . VAL A 1 309 ? 3.610 0.903 1.287 1.00 84.44 309 VAL A N 1
ATOM 2436 C CA . VAL A 1 309 ? 2.865 2.176 1.170 1.00 84.44 309 VAL A CA 1
ATOM 2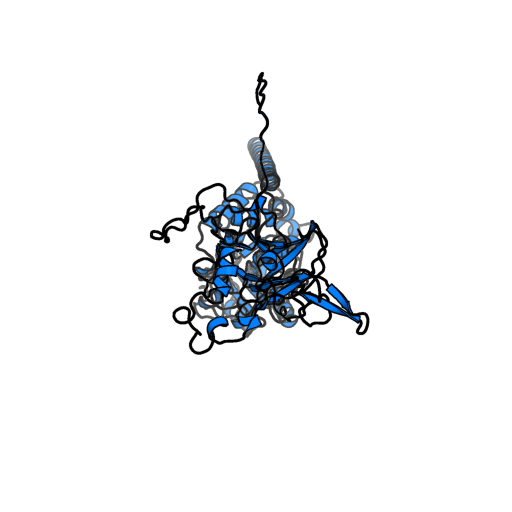437 C C . VAL A 1 309 ? 1.345 1.965 1.206 1.00 84.44 309 VAL A C 1
ATOM 2439 O O . VAL A 1 309 ? 0.601 2.870 1.571 1.00 84.44 309 VAL A O 1
ATOM 2442 N N . LEU A 1 310 ? 0.879 0.767 0.849 1.00 81.75 310 LEU A N 1
ATOM 2443 C CA . LEU A 1 310 ? -0.531 0.377 0.859 1.00 81.75 310 LEU A CA 1
ATOM 2444 C C . LEU A 1 310 ? -0.987 -0.195 2.205 1.00 81.75 310 LEU A C 1
ATOM 2446 O O . LEU A 1 310 ? -1.992 -0.905 2.250 1.00 81.75 310 LEU A O 1
ATOM 2450 N N . SER A 1 311 ? -0.256 0.060 3.289 1.00 82.81 311 SER A N 1
ATOM 2451 C CA . SER A 1 311 ? -0.596 -0.453 4.609 1.00 82.81 311 SER A CA 1
ATOM 2452 C C . SER A 1 311 ? -0.475 0.606 5.697 1.00 82.81 311 SER A C 1
ATOM 2454 O O . SER A 1 311 ? 0.434 1.435 5.698 1.00 82.81 311 SER A O 1
ATOM 2456 N N . THR A 1 312 ? -1.384 0.525 6.663 1.00 85.94 312 THR A N 1
ATOM 2457 C CA . THR A 1 312 ? -1.355 1.293 7.906 1.00 85.94 312 THR A CA 1
ATOM 2458 C C . THR A 1 312 ? -1.024 0.365 9.066 1.00 85.94 312 THR A C 1
ATOM 2460 O O . THR A 1 312 ? -1.576 -0.734 9.181 1.00 85.94 312 THR A O 1
ATOM 2463 N N . THR A 1 313 ? -0.147 0.821 9.959 1.00 87.94 313 THR A N 1
ATOM 2464 C CA . THR A 1 313 ? 0.216 0.073 11.167 1.00 87.94 313 THR A CA 1
ATOM 2465 C C . THR A 1 313 ? -0.720 0.422 12.325 1.00 87.94 313 THR A C 1
ATOM 2467 O O . THR A 1 313 ? -0.895 1.590 12.660 1.00 87.94 313 THR A O 1
ATOM 2470 N N . PHE A 1 314 ? -1.263 -0.583 13.002 1.00 92.31 314 PHE A N 1
ATOM 2471 C CA . PHE A 1 314 ? -1.852 -0.441 14.331 1.00 92.31 314 PHE A CA 1
ATOM 2472 C C . PHE A 1 314 ? -0.870 -0.956 15.382 1.00 92.31 314 PHE A C 1
ATOM 2474 O O . PHE A 1 314 ? -0.573 -2.149 15.418 1.00 92.31 314 PHE A O 1
ATOM 2481 N N . THR A 1 315 ? -0.391 -0.082 16.262 1.00 93.38 315 THR A N 1
ATOM 2482 C CA . THR A 1 315 ? 0.383 -0.472 17.445 1.00 93.38 315 THR A CA 1
ATOM 2483 C C . THR A 1 315 ? -0.581 -0.662 18.606 1.00 93.38 315 THR A C 1
ATOM 2485 O O . THR A 1 315 ? -1.035 0.305 19.215 1.00 93.38 315 THR A O 1
ATOM 2488 N N . VAL A 1 316 ? -0.920 -1.913 18.902 1.00 97.06 316 VAL A N 1
ATOM 2489 C CA . VAL A 1 316 ? -1.840 -2.270 19.985 1.00 97.06 316 VAL A CA 1
ATOM 2490 C C . VAL A 1 316 ? -1.046 -2.420 21.277 1.00 97.06 316 VAL A C 1
ATOM 2492 O O . VAL A 1 316 ? -0.104 -3.209 21.316 1.00 97.06 316 VAL A O 1
ATOM 2495 N N . ILE A 1 317 ? -1.400 -1.663 22.314 1.00 97.75 317 ILE A N 1
ATOM 2496 C CA . ILE A 1 317 ? -0.629 -1.525 23.556 1.00 97.75 317 ILE A CA 1
ATOM 2497 C C . ILE A 1 317 ? -1.511 -1.899 24.746 1.00 97.75 317 ILE A C 1
ATOM 2499 O O . ILE A 1 317 ? -2.608 -1.358 24.903 1.00 97.75 317 ILE A O 1
ATOM 2503 N N . ASN A 1 318 ? -1.019 -2.786 25.613 1.00 98.00 318 ASN A N 1
ATOM 2504 C CA . ASN A 1 318 ? -1.648 -3.060 26.898 1.00 98.00 318 ASN A CA 1
ATOM 2505 C C . ASN A 1 318 ? -0.959 -2.257 28.006 1.00 98.00 318 ASN A C 1
ATOM 2507 O O . ASN A 1 318 ? 0.120 -2.625 28.462 1.00 98.00 318 ASN A O 1
ATOM 2511 N N . ASN A 1 319 ? -1.600 -1.185 28.468 1.00 97.12 319 ASN A N 1
ATOM 2512 C CA . ASN A 1 319 ? -1.156 -0.428 29.638 1.00 97.12 319 ASN A CA 1
ATOM 2513 C C . ASN A 1 319 ? -1.982 -0.760 30.897 1.00 97.12 319 ASN A C 1
ATOM 2515 O O . ASN A 1 319 ? -1.882 -0.094 31.925 1.00 97.12 319 ASN A O 1
ATOM 2519 N N . CYS A 1 320 ? -2.823 -1.794 30.834 1.00 95.75 320 CYS A N 1
ATOM 2520 C CA . CYS A 1 320 ? -3.537 -2.295 31.996 1.00 95.75 320 CYS A CA 1
ATOM 2521 C C . CYS A 1 320 ? -2.577 -3.069 32.913 1.00 95.75 320 CYS A C 1
ATOM 2523 O O . CYS A 1 320 ? -1.613 -3.687 32.466 1.00 95.75 320 CYS A O 1
ATOM 2525 N N . GLY A 1 321 ? -2.881 -3.109 34.213 1.00 95.75 321 GLY A N 1
ATOM 2526 C CA . GLY A 1 321 ? -2.141 -3.921 35.190 1.00 95.75 321 GLY A CA 1
ATOM 2527 C C . GLY A 1 321 ? -2.434 -5.428 35.120 1.00 95.75 321 GLY A C 1
ATOM 2528 O O . GLY A 1 321 ? -2.158 -6.143 36.079 1.00 95.75 321 GLY A O 1
ATOM 2529 N N . TYR A 1 322 ? -3.053 -5.902 34.038 1.00 94.88 322 TYR A N 1
ATOM 2530 C CA . TYR A 1 322 ? -3.497 -7.281 33.836 1.00 94.88 322 TYR A CA 1
ATOM 2531 C C . TYR A 1 322 ? -3.473 -7.653 32.348 1.00 94.88 322 TYR A C 1
ATOM 2533 O O . TYR A 1 322 ? -3.462 -6.777 31.483 1.00 94.88 322 TYR A O 1
ATOM 2541 N N . ASP A 1 323 ? -3.486 -8.955 32.058 1.00 96.75 323 ASP A N 1
ATOM 2542 C CA . ASP A 1 323 ? -3.544 -9.474 30.690 1.00 96.75 323 ASP A CA 1
ATOM 2543 C C . ASP A 1 323 ? -4.846 -9.064 29.992 1.00 96.75 323 ASP A C 1
ATOM 2545 O O . ASP A 1 323 ? -5.943 -9.162 30.558 1.00 96.75 323 ASP A O 1
ATOM 2549 N N . VAL A 1 324 ? -4.727 -8.665 28.728 1.00 98.38 324 VAL A N 1
ATOM 2550 C CA . VAL A 1 324 ? -5.866 -8.436 27.837 1.00 98.38 324 VAL A CA 1
ATOM 2551 C C . VAL A 1 324 ? -5.731 -9.299 26.594 1.00 98.38 324 VAL A C 1
ATOM 2553 O O . VAL A 1 324 ? -4.630 -9.663 26.177 1.00 98.38 324 VAL A O 1
ATOM 2556 N N . TRP A 1 325 ? -6.864 -9.616 25.970 1.00 98.44 325 TRP A N 1
ATOM 2557 C CA . TRP A 1 325 ? -6.884 -10.373 24.723 1.00 98.44 325 TRP A CA 1
ATOM 2558 C C . TRP A 1 325 ? -7.547 -9.560 23.618 1.00 98.44 325 TRP A C 1
ATOM 2560 O O . TRP A 1 325 ? -8.768 -9.663 23.443 1.00 98.44 325 TRP A O 1
ATOM 2570 N N . PRO A 1 326 ? -6.782 -8.749 22.865 1.00 98.50 326 PRO A N 1
ATOM 2571 C CA . PRO A 1 326 ? -7.344 -7.957 21.787 1.00 98.50 326 PRO A CA 1
ATOM 2572 C C . PRO A 1 326 ? -8.062 -8.831 20.755 1.00 98.50 326 PRO A C 1
ATOM 2574 O O . PRO A 1 326 ? -7.642 -9.961 20.476 1.00 98.50 326 PRO A O 1
ATOM 2577 N N . GLY A 1 327 ? -9.172 -8.318 20.236 1.00 98.12 327 GLY A N 1
ATOM 2578 C CA . GLY A 1 327 ? -9.934 -8.868 19.122 1.00 98.12 327 GLY A CA 1
ATOM 2579 C C . GLY A 1 327 ? -9.974 -7.856 17.982 1.00 98.12 327 GLY A C 1
ATOM 2580 O O . GLY A 1 327 ? -9.947 -6.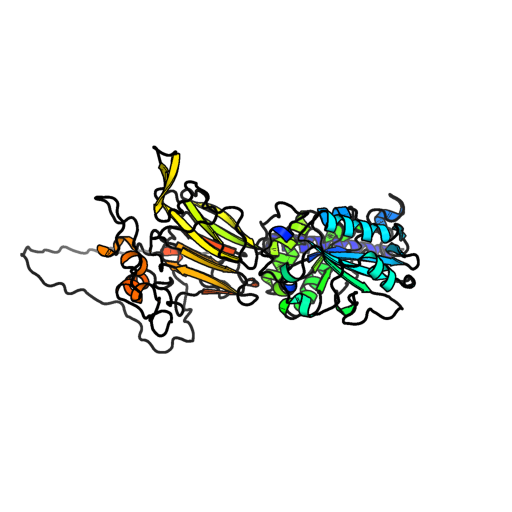648 18.222 1.00 98.12 327 GLY A O 1
ATOM 2581 N N . VAL A 1 328 ? -9.989 -8.354 16.747 1.00 97.44 328 VAL A N 1
ATOM 2582 C CA . VAL A 1 328 ? -10.043 -7.521 15.541 1.00 97.44 328 VAL A CA 1
ATOM 2583 C C . VAL A 1 328 ? -11.062 -8.095 14.576 1.00 97.44 328 VAL A C 1
ATOM 2585 O O . VAL A 1 328 ? -11.063 -9.300 14.302 1.00 97.44 328 VAL A O 1
ATOM 2588 N N . LEU A 1 329 ? -11.899 -7.218 14.035 1.00 96.88 329 LEU A N 1
ATOM 2589 C CA . LEU A 1 329 ? -12.903 -7.556 13.041 1.00 96.88 329 LEU A CA 1
ATOM 2590 C C . LEU A 1 329 ? -12.841 -6.557 11.886 1.00 96.88 329 LEU A C 1
ATOM 2592 O O . LEU A 1 329 ? -13.012 -5.361 12.097 1.00 96.88 329 LEU A O 1
ATOM 2596 N N . ALA A 1 330 ? -12.622 -7.063 10.674 1.00 94.38 330 ALA A N 1
ATOM 2597 C CA . ALA A 1 330 ? -12.829 -6.295 9.453 1.00 94.38 330 ALA A CA 1
ATOM 2598 C C . ALA A 1 330 ? -14.332 -6.193 9.151 1.00 94.38 330 ALA A C 1
ATOM 2600 O O . ALA A 1 330 ? -15.077 -7.158 9.351 1.00 94.38 330 ALA A O 1
ATOM 2601 N N . ASN A 1 331 ? -14.770 -5.035 8.666 1.00 92.44 331 ASN A N 1
ATOM 2602 C CA . ASN A 1 331 ? -16.141 -4.825 8.221 1.00 92.44 331 ASN A CA 1
ATOM 2603 C C . ASN A 1 331 ? -16.401 -5.541 6.888 1.00 92.44 331 ASN A C 1
ATOM 2605 O O . ASN A 1 331 ? -15.482 -5.950 6.176 1.00 92.44 331 ASN A O 1
ATOM 2609 N N . ALA A 1 332 ? -17.680 -5.709 6.547 1.00 87.25 332 ALA A N 1
ATOM 2610 C CA . ALA A 1 332 ? -18.066 -6.306 5.274 1.00 87.25 332 ALA A CA 1
ATOM 2611 C C . ALA A 1 332 ? -17.472 -5.504 4.103 1.00 87.25 332 ALA A C 1
ATOM 2613 O O . ALA A 1 332 ? -17.681 -4.300 4.016 1.00 87.25 332 ALA A O 1
ATOM 2614 N N . GLY A 1 333 ? -16.754 -6.186 3.206 1.00 81.69 333 GLY A N 1
ATOM 2615 C CA . GLY A 1 333 ? -16.056 -5.562 2.074 1.00 81.69 333 GLY A CA 1
ATOM 2616 C C . GLY A 1 333 ? -14.551 -5.378 2.286 1.00 81.69 333 GLY A C 1
ATOM 2617 O O . GLY A 1 333 ? -13.809 -5.396 1.305 1.00 81.69 333 GLY A O 1
ATOM 2618 N N . SER A 1 334 ? -14.082 -5.330 3.536 1.00 86.06 334 SER A N 1
ATOM 2619 C CA . SER A 1 334 ? -12.659 -5.207 3.862 1.00 86.06 334 SER A CA 1
ATOM 2620 C C . SER A 1 334 ? -12.003 -6.564 4.151 1.00 86.06 334 SER A C 1
ATOM 2622 O O . SER A 1 334 ? -12.628 -7.502 4.653 1.00 86.06 334 SER A O 1
ATOM 2624 N N . SER A 1 335 ? -10.710 -6.678 3.838 1.00 84.44 335 SER A N 1
ATOM 2625 C CA . SER A 1 335 ? -9.933 -7.899 4.078 1.00 84.44 335 SER A CA 1
ATOM 2626 C C . SER A 1 335 ? -9.702 -8.141 5.573 1.00 84.44 335 SER A C 1
ATOM 2628 O O . SER A 1 335 ? -9.390 -7.218 6.330 1.00 84.44 335 SER A O 1
ATOM 2630 N N . ALA A 1 336 ? -9.810 -9.401 6.002 1.00 87.38 336 ALA A N 1
ATOM 2631 C CA . ALA A 1 336 ? -9.397 -9.801 7.343 1.00 87.38 336 ALA A CA 1
ATOM 2632 C C . ALA A 1 336 ? -7.885 -9.583 7.526 1.00 87.38 336 ALA A C 1
ATOM 2634 O O . ALA A 1 336 ? -7.110 -9.808 6.598 1.00 87.38 336 ALA A O 1
ATOM 2635 N N . LEU A 1 337 ? -7.476 -9.170 8.727 1.00 89.81 337 LEU A N 1
ATOM 2636 C CA . LEU A 1 337 ? -6.058 -9.029 9.064 1.00 89.81 337 LEU A CA 1
ATOM 2637 C C . LEU A 1 337 ? -5.442 -10.393 9.412 1.00 89.81 337 LEU A C 1
ATOM 2639 O O . LEU A 1 337 ? -6.155 -11.311 9.826 1.00 89.81 337 LEU A O 1
ATOM 2643 N N . ASP A 1 338 ? -4.110 -10.489 9.345 1.00 85.50 338 ASP A N 1
ATOM 2644 C CA . ASP A 1 338 ? -3.339 -11.711 9.650 1.00 85.50 338 ASP A CA 1
ATOM 2645 C C . ASP A 1 338 ? -3.641 -12.308 11.036 1.00 85.50 338 ASP A C 1
ATOM 2647 O O . ASP A 1 338 ? -3.453 -13.500 11.279 1.00 85.50 338 ASP A O 1
ATOM 2651 N N . SER A 1 339 ? -4.109 -11.477 11.969 1.00 91.81 339 SER A N 1
ATOM 2652 C CA . SER A 1 339 ? -4.511 -11.883 13.309 1.00 91.81 339 SER A CA 1
ATOM 2653 C C . SER A 1 339 ? -5.846 -11.248 13.688 1.00 91.81 339 SER A C 1
ATOM 2655 O O . SER A 1 339 ? -5.970 -10.028 13.746 1.00 91.81 339 SER A O 1
ATOM 2657 N N . THR A 1 340 ? -6.826 -12.086 14.029 1.00 96.25 340 THR A N 1
ATOM 2658 C CA . THR A 1 340 ? -8.159 -11.660 14.506 1.00 96.25 340 THR A CA 1
ATOM 2659 C C . THR A 1 340 ? -8.294 -11.698 16.029 1.00 96.25 340 THR A C 1
ATOM 2661 O O . THR A 1 340 ? -9.317 -11.293 16.574 1.00 96.25 340 THR A O 1
ATOM 2664 N N . GLY A 1 341 ? -7.277 -12.191 16.739 1.00 97.00 341 GLY A N 1
ATOM 2665 C CA . GLY A 1 341 ? -7.204 -12.108 18.193 1.00 97.00 341 GLY A CA 1
ATOM 2666 C C . GLY A 1 341 ? -5.915 -12.699 18.757 1.00 97.00 341 GLY A C 1
ATOM 2667 O O . GLY A 1 341 ? -5.353 -13.636 18.189 1.00 97.00 341 GLY A O 1
ATOM 2668 N N . PHE A 1 342 ? -5.422 -12.122 19.851 1.00 97.56 342 PHE A N 1
ATOM 2669 C CA . PHE A 1 342 ? -4.144 -12.478 20.481 1.00 97.56 342 PHE A CA 1
ATOM 2670 C C . PHE A 1 342 ? -4.144 -12.131 21.971 1.00 97.56 342 PHE A C 1
ATOM 2672 O O . PHE A 1 342 ? -5.066 -11.473 22.435 1.00 97.56 342 PHE A O 1
ATOM 2679 N N . ALA A 1 343 ? -3.143 -12.607 22.715 1.00 97.56 343 ALA A N 1
ATOM 2680 C CA . ALA A 1 343 ? -2.893 -12.218 24.103 1.00 97.56 343 ALA A CA 1
ATOM 2681 C C . ALA A 1 343 ? -1.877 -11.069 24.152 1.00 97.56 343 ALA A C 1
ATOM 2683 O O . ALA A 1 343 ? -0.994 -11.010 23.292 1.00 97.56 343 ALA A O 1
ATOM 2684 N N . LEU A 1 344 ? -2.011 -10.184 25.136 1.00 97.69 344 LEU A N 1
ATOM 2685 C CA . LEU A 1 344 ? -1.092 -9.076 25.374 1.00 97.69 344 LEU A CA 1
ATOM 2686 C C . LEU A 1 344 ? -0.928 -8.878 26.889 1.00 97.69 344 LEU A C 1
ATOM 2688 O O . LEU A 1 344 ? -1.885 -8.496 27.570 1.00 97.69 344 LEU A O 1
ATOM 2692 N N . ALA A 1 345 ? 0.258 -9.166 27.422 1.00 98.06 345 ALA A N 1
ATOM 2693 C CA . ALA A 1 345 ? 0.559 -9.015 28.847 1.00 98.06 345 ALA A CA 1
ATOM 2694 C C . ALA A 1 345 ? 0.756 -7.530 29.230 1.00 98.06 345 ALA A C 1
ATOM 2696 O O . ALA A 1 345 ? 0.898 -6.682 28.342 1.00 98.06 345 ALA A O 1
ATOM 2697 N N . PRO A 1 346 ? 0.751 -7.169 30.528 1.00 97.94 346 PRO A N 1
ATOM 2698 C CA . PRO A 1 346 ? 0.991 -5.797 30.972 1.00 97.94 346 PRO A CA 1
ATOM 2699 C C . PRO A 1 346 ? 2.284 -5.207 30.401 1.00 97.94 346 PRO A C 1
ATOM 2701 O O . PRO A 1 346 ? 3.359 -5.793 30.534 1.00 97.94 346 PRO A O 1
ATOM 2704 N N . GLY A 1 347 ? 2.181 -4.032 29.783 1.00 95.06 347 GLY A N 1
ATOM 2705 C CA . GLY A 1 347 ? 3.297 -3.324 29.155 1.00 95.06 347 GLY A CA 1
ATOM 2706 C C . GLY A 1 347 ? 3.704 -3.857 27.778 1.00 95.06 347 GLY A C 1
ATOM 2707 O O . GLY A 1 347 ? 4.569 -3.259 27.136 1.00 95.06 347 GLY A O 1
ATOM 2708 N N . GLU A 1 348 ? 3.105 -4.948 27.293 1.00 97.44 348 GLU A N 1
ATOM 2709 C CA . GLU A 1 348 ? 3.381 -5.450 25.949 1.00 97.44 348 GLU A CA 1
ATOM 2710 C C . GLU A 1 348 ? 2.687 -4.613 24.871 1.00 97.44 348 GLU A C 1
ATOM 2712 O O . GLU A 1 348 ? 1.625 -4.012 25.064 1.00 97.44 348 GLU A O 1
ATOM 2717 N N . SER A 1 349 ? 3.294 -4.623 23.686 1.00 95.75 349 SER A N 1
ATOM 2718 C CA . SER A 1 349 ? 2.703 -4.063 22.480 1.00 95.75 349 SER A CA 1
ATOM 2719 C C . SER A 1 349 ? 2.879 -5.006 21.298 1.00 95.75 349 SER A C 1
ATOM 2721 O O . SER A 1 349 ? 3.813 -5.809 21.252 1.00 95.75 349 SER A O 1
ATOM 2723 N N . ARG A 1 350 ? 1.964 -4.917 20.333 1.00 94.31 350 ARG A N 1
ATOM 2724 C CA . ARG A 1 350 ? 2.008 -5.695 19.097 1.00 94.31 350 ARG A CA 1
ATOM 2725 C C . ARG A 1 350 ? 1.567 -4.845 17.913 1.00 94.31 350 ARG A C 1
ATOM 2727 O O . ARG A 1 350 ? 0.521 -4.204 17.966 1.00 94.31 350 ARG A O 1
ATOM 2734 N N . ALA A 1 351 ? 2.341 -4.900 16.833 1.00 90.88 351 ALA A N 1
ATOM 2735 C CA . ALA A 1 351 ? 1.962 -4.313 15.557 1.00 90.88 351 ALA A CA 1
ATOM 2736 C C . ALA A 1 351 ? 0.989 -5.228 14.793 1.00 90.88 351 ALA A C 1
ATOM 2738 O O . ALA A 1 351 ? 1.175 -6.448 14.734 1.00 90.88 351 ALA A O 1
ATOM 2739 N N . LEU A 1 352 ? -0.029 -4.623 14.191 1.00 90.94 352 LEU A N 1
ATOM 2740 C CA . LEU A 1 352 ? -0.904 -5.216 13.186 1.00 90.94 352 LEU A CA 1
ATOM 2741 C C . LEU A 1 352 ? -0.864 -4.346 11.935 1.00 90.94 352 LEU A C 1
ATOM 2743 O O . LEU A 1 352 ? -0.735 -3.130 12.031 1.00 90.94 352 LEU A O 1
ATOM 2747 N N . PHE A 1 353 ? -1.017 -4.964 10.773 1.00 88.31 353 PHE A N 1
ATOM 2748 C CA . PHE A 1 353 ? -0.980 -4.269 9.494 1.00 88.31 353 PHE A CA 1
ATOM 2749 C C . PHE A 1 353 ? -2.350 -4.367 8.844 1.00 88.31 353 PHE A C 1
ATOM 2751 O O . PHE A 1 353 ? -2.844 -5.471 8.615 1.00 88.31 353 PHE A O 1
ATOM 2758 N N . ALA A 1 354 ? -2.965 -3.219 8.576 1.00 88.25 354 ALA A N 1
ATOM 2759 C CA . ALA A 1 354 ? -4.188 -3.135 7.795 1.00 88.25 354 ALA A CA 1
ATOM 2760 C C . ALA A 1 354 ? -3.850 -2.694 6.369 1.00 88.25 354 ALA A C 1
ATOM 2762 O O . ALA A 1 354 ? -3.040 -1.775 6.208 1.00 88.25 354 ALA A O 1
ATOM 2763 N N . PRO A 1 355 ? -4.411 -3.337 5.331 1.00 85.44 355 PRO A N 1
ATOM 2764 C CA . PRO A 1 355 ? -4.281 -2.836 3.970 1.00 85.44 355 PRO A CA 1
ATOM 2765 C C . PRO A 1 355 ? -5.027 -1.503 3.825 1.00 85.44 355 PRO A C 1
ATOM 2767 O O . PRO A 1 355 ? -5.852 -1.146 4.660 1.00 85.44 355 PRO A O 1
ATOM 2770 N N . LEU A 1 356 ? -4.752 -0.765 2.757 1.00 80.62 356 LEU A N 1
ATOM 2771 C CA . LEU A 1 356 ? -5.518 0.414 2.373 1.00 80.62 356 LEU A CA 1
ATOM 2772 C C . LEU A 1 356 ? -6.325 0.136 1.097 1.00 80.62 356 LEU A C 1
ATOM 2774 O O . LEU A 1 356 ? -5.782 -0.469 0.168 1.00 80.62 356 LEU A O 1
ATOM 2778 N N . PRO A 1 357 ? -7.583 0.606 1.013 1.00 84.69 357 PRO A N 1
ATOM 2779 C CA . PRO A 1 357 ? -8.417 1.044 2.137 1.00 84.69 357 PRO A CA 1
ATOM 2780 C C . PRO A 1 357 ? -8.807 -0.145 3.040 1.00 84.69 357 PRO A C 1
ATOM 2782 O O . PRO A 1 357 ? -8.694 -1.308 2.641 1.00 84.69 357 PRO A O 1
ATOM 2785 N N . TRP A 1 358 ? -9.244 0.151 4.265 1.00 88.75 358 TRP A N 1
ATOM 2786 C CA . TRP A 1 358 ? -9.734 -0.862 5.206 1.00 88.75 358 TRP A CA 1
ATOM 2787 C C . TRP A 1 358 ? -10.681 -0.259 6.232 1.00 88.75 358 TRP A C 1
ATOM 2789 O O . TRP A 1 358 ? -10.397 0.793 6.799 1.00 88.75 358 TRP A O 1
ATOM 2799 N N . SER A 1 359 ? -11.780 -0.949 6.518 1.00 92.62 359 SER A N 1
ATOM 2800 C CA . SER A 1 359 ? -12.714 -0.595 7.580 1.00 92.62 359 SER A CA 1
ATOM 2801 C C . SER A 1 359 ? -12.858 -1.749 8.566 1.00 92.62 359 SER A C 1
ATOM 2803 O O . SER A 1 359 ? -12.933 -2.920 8.180 1.00 92.62 359 SER A O 1
ATOM 2805 N N . GLY A 1 360 ? -12.905 -1.433 9.854 1.00 95.69 360 GLY A N 1
ATOM 2806 C CA . GLY A 1 360 ? -13.033 -2.436 10.898 1.00 95.69 360 GLY A CA 1
ATOM 2807 C C . GLY A 1 360 ? -12.915 -1.861 12.298 1.00 95.69 360 GLY A C 1
ATOM 2808 O O . GLY A 1 360 ? -12.922 -0.649 12.508 1.00 95.69 360 GLY A O 1
ATOM 2809 N N . ARG A 1 361 ? -12.817 -2.763 13.271 1.00 97.69 361 ARG A N 1
ATOM 2810 C CA . ARG A 1 361 ? -12.815 -2.427 14.694 1.00 97.69 361 ARG A CA 1
ATOM 2811 C C . ARG A 1 361 ? -11.895 -3.320 15.507 1.00 97.69 361 ARG A C 1
ATOM 2813 O O . ARG A 1 361 ? -11.707 -4.501 15.195 1.00 97.69 361 ARG A O 1
ATOM 2820 N N . LEU A 1 362 ? -11.360 -2.736 16.571 1.00 98.38 362 LEU A N 1
ATOM 2821 C CA . LEU A 1 362 ? -10.542 -3.384 17.584 1.00 98.38 362 LEU A CA 1
ATOM 2822 C C . LEU A 1 362 ? -11.207 -3.228 18.954 1.00 98.38 362 LEU A C 1
ATOM 2824 O O . LEU A 1 362 ? -11.814 -2.204 19.253 1.00 98.38 362 LEU A O 1
ATOM 2828 N N . TRP A 1 363 ? -11.068 -4.240 19.801 1.00 98.69 363 TRP A N 1
ATOM 2829 C CA . TRP A 1 363 ? -11.491 -4.203 21.204 1.00 98.69 363 TRP A CA 1
ATOM 2830 C C . TRP A 1 363 ? -10.560 -5.080 22.037 1.00 98.69 363 TRP A C 1
ATOM 2832 O O . TRP A 1 363 ? -9.739 -5.818 21.488 1.00 98.69 363 TRP A O 1
ATOM 2842 N N . ALA A 1 364 ? -10.690 -5.039 23.361 1.00 98.25 364 ALA A N 1
ATOM 2843 C CA . ALA A 1 364 ? -9.979 -5.947 24.254 1.00 98.25 364 ALA A CA 1
ATOM 2844 C C . ALA A 1 364 ? -10.948 -6.780 25.090 1.00 98.25 364 ALA A C 1
ATOM 2846 O O . ALA A 1 364 ? -11.922 -6.271 25.644 1.00 98.25 364 ALA A O 1
ATOM 2847 N N . ARG A 1 365 ? -10.651 -8.079 25.179 1.00 98.25 365 ARG A N 1
ATOM 2848 C CA . ARG A 1 365 ? -11.316 -9.024 26.077 1.00 98.25 365 ARG A CA 1
ATOM 2849 C C . ARG A 1 365 ? -10.584 -9.090 27.408 1.00 98.25 365 ARG A C 1
ATOM 2851 O O . ARG A 1 365 ? -9.353 -9.006 27.437 1.00 98.25 365 ARG A O 1
ATOM 2858 N N . THR A 1 366 ? -11.327 -9.304 28.489 1.00 95.81 366 THR A N 1
ATOM 2859 C CA . THR A 1 366 ? -10.765 -9.432 29.842 1.00 95.81 366 THR A CA 1
ATOM 2860 C C . THR A 1 366 ? -11.272 -10.678 30.552 1.00 95.81 366 THR A C 1
ATOM 2862 O O . THR A 1 366 ? -12.319 -11.234 30.203 1.00 95.81 366 THR A O 1
ATOM 2865 N N . LEU A 1 367 ? -10.513 -11.099 31.573 1.00 93.00 367 LEU A N 1
ATOM 2866 C CA . LEU A 1 367 ? -10.822 -12.256 32.419 1.00 93.00 367 LEU A CA 1
ATOM 2867 C C . LEU A 1 367 ? -11.040 -13.526 31.584 1.00 93.00 367 LEU A C 1
ATOM 2869 O O . LEU A 1 367 ? -12.037 -14.231 31.739 1.00 93.00 367 LEU A O 1
ATOM 2873 N N . CYS A 1 368 ? -10.122 -13.773 30.651 1.00 94.44 368 CYS A N 1
ATOM 2874 C CA . CYS A 1 368 ? -10.201 -14.907 29.750 1.00 94.44 368 CYS A CA 1
ATOM 2875 C C . CYS A 1 368 ? -9.516 -16.144 30.322 1.00 94.44 368 CYS A C 1
ATOM 2877 O O . CYS A 1 368 ? -8.460 -16.060 30.948 1.00 94.44 368 CYS A O 1
ATOM 2879 N N . SER A 1 369 ? -10.091 -17.312 30.057 1.00 92.56 369 SER A N 1
ATOM 2880 C CA . SER A 1 369 ? -9.479 -18.596 30.396 1.00 92.56 369 SER A CA 1
ATOM 2881 C C . SER A 1 369 ? -9.967 -19.699 29.461 1.00 92.56 369 SER A C 1
ATOM 2883 O O . SER A 1 369 ? -10.975 -19.549 28.769 1.00 92.56 369 SER A O 1
ATOM 2885 N N . ALA A 1 370 ? -9.236 -20.813 29.416 1.00 90.94 370 ALA A N 1
ATOM 2886 C CA . ALA A 1 370 ? -9.776 -22.035 28.840 1.00 90.94 370 ALA A CA 1
ATOM 2887 C C . ALA A 1 370 ? -10.809 -22.609 29.816 1.00 90.94 370 ALA A C 1
ATOM 2889 O O . ALA A 1 370 ? -10.471 -22.951 30.951 1.00 90.94 370 ALA A O 1
ATOM 2890 N N . ASP A 1 371 ? -12.058 -22.704 29.373 1.00 84.88 371 ASP A N 1
ATOM 2891 C CA . ASP A 1 371 ? -13.126 -23.351 30.115 1.00 84.88 371 ASP A CA 1
ATOM 2892 C C . ASP A 1 371 ? -12.725 -24.796 30.431 1.00 84.88 371 ASP A C 1
ATOM 2894 O O . ASP A 1 371 ? -12.398 -25.583 29.541 1.00 84.88 371 ASP A O 1
ATOM 2898 N N . SER A 1 372 ? -12.740 -25.149 31.713 1.00 83.00 372 SER A N 1
ATOM 2899 C CA . SER A 1 372 ? -12.206 -26.424 32.198 1.00 83.00 372 SER A CA 1
ATOM 2900 C C . SER A 1 372 ? -13.018 -27.637 31.737 1.00 83.00 372 SER A C 1
ATOM 2902 O O . SER A 1 372 ? -12.493 -28.750 31.730 1.00 83.00 372 SER A O 1
ATOM 2904 N N . SER A 1 373 ? -14.279 -27.435 31.340 1.00 86.06 373 SER A N 1
ATOM 2905 C CA . SER A 1 373 ? -15.182 -28.505 30.910 1.00 86.06 373 SER A CA 1
ATOM 2906 C C . SER A 1 373 ? -15.135 -28.773 29.403 1.00 86.06 373 SER A C 1
ATOM 2908 O O . SER A 1 373 ? -15.213 -29.924 28.976 1.00 86.06 373 SER A O 1
ATOM 2910 N N . SER A 1 374 ? -14.980 -27.724 28.595 1.00 87.69 374 SER A N 1
ATOM 2911 C CA . SER A 1 374 ? -15.026 -27.788 27.130 1.00 87.69 374 SER A CA 1
ATOM 2912 C C . SER A 1 374 ? -13.671 -27.561 26.457 1.00 87.69 374 SER A C 1
ATOM 2914 O O . SER A 1 374 ? -13.537 -27.807 25.258 1.00 87.69 374 SER A O 1
ATOM 2916 N N . GLY A 1 375 ? -12.674 -27.064 27.195 1.00 88.62 375 GLY A N 1
ATOM 2917 C CA . GLY A 1 375 ? -11.379 -26.630 26.666 1.00 88.62 375 GLY A CA 1
ATOM 2918 C C . GLY A 1 375 ? -11.453 -25.377 25.786 1.00 88.62 375 GLY A C 1
ATOM 2919 O O . GLY A 1 375 ? -10.442 -24.984 25.205 1.00 88.62 375 GLY A O 1
ATOM 2920 N N . ARG A 1 376 ? -12.633 -24.753 25.654 1.00 93.75 376 ARG A N 1
ATOM 2921 C CA . ARG A 1 376 ? -12.845 -23.568 24.814 1.00 93.75 376 ARG A CA 1
ATOM 2922 C C . ARG A 1 376 ? -12.326 -22.323 25.516 1.00 93.75 376 ARG A C 1
ATOM 2924 O O . ARG A 1 376 ? -12.528 -22.152 26.710 1.00 93.75 376 ARG A O 1
ATOM 2931 N N . PHE A 1 377 ? -11.702 -21.426 24.769 1.00 95.56 377 PHE A N 1
ATOM 2932 C CA . PHE A 1 377 ? -11.300 -20.122 25.284 1.00 95.56 377 PHE A CA 1
ATOM 2933 C C . PHE A 1 377 ? -12.525 -19.208 25.420 1.00 95.56 377 PHE A C 1
ATOM 2935 O O . PHE A 1 377 ? -13.223 -18.990 24.428 1.00 95.56 377 PHE A O 1
ATOM 2942 N N . VAL A 1 378 ? -12.785 -18.709 26.631 1.00 95.19 378 VAL A N 1
ATOM 2943 C CA . VAL A 1 378 ? -13.947 -17.869 26.969 1.00 95.19 378 VAL A CA 1
ATOM 2944 C C . VAL A 1 378 ? -13.498 -16.689 27.826 1.00 95.19 378 VAL A C 1
ATOM 2946 O O . VAL A 1 378 ? -12.663 -16.846 28.720 1.00 95.19 378 VAL A O 1
ATOM 2949 N N . CYS A 1 379 ? -14.069 -15.517 27.568 1.00 94.88 379 CYS A N 1
ATOM 2950 C CA . CYS A 1 379 ? -13.816 -14.279 28.300 1.00 94.88 379 CYS A CA 1
ATOM 2951 C C . CYS A 1 379 ? -15.070 -13.763 29.013 1.00 94.88 379 CYS A C 1
ATOM 2953 O O . CYS A 1 379 ? -16.190 -13.963 28.546 1.00 94.88 379 CYS A O 1
ATOM 2955 N N . ALA A 1 380 ? -14.892 -13.058 30.134 1.00 92.62 380 ALA A N 1
ATOM 2956 C CA . ALA A 1 380 ? -16.025 -12.467 30.852 1.00 92.62 380 ALA A CA 1
ATOM 2957 C C . ALA A 1 380 ? -16.577 -11.213 30.154 1.00 92.62 380 ALA A C 1
ATOM 2959 O O . ALA A 1 380 ? -17.771 -10.936 30.246 1.00 92.62 380 ALA A O 1
ATOM 2960 N N . THR A 1 381 ? -15.716 -10.447 29.474 1.00 95.38 381 THR A N 1
ATOM 2961 C CA . THR A 1 381 ? -16.115 -9.249 28.718 1.00 95.38 381 THR A CA 1
ATOM 2962 C C . THR A 1 381 ? -15.540 -9.274 27.307 1.00 95.38 381 THR A C 1
ATOM 2964 O O . THR A 1 381 ? -14.440 -9.793 27.087 1.00 95.38 381 THR A O 1
ATOM 2967 N N . GLY A 1 382 ? -16.297 -8.727 26.351 1.00 96.12 382 GLY A N 1
ATOM 2968 C CA . GLY A 1 382 ? -15.907 -8.617 24.944 1.00 96.12 382 GLY A CA 1
ATOM 2969 C C . GLY A 1 382 ? -15.678 -9.947 24.219 1.00 96.12 382 GLY A C 1
ATOM 2970 O O . GLY A 1 382 ? -15.052 -9.947 23.156 1.00 96.12 382 GLY A O 1
ATOM 2971 N N . ASP A 1 383 ? -16.108 -11.078 24.791 1.00 97.19 383 ASP A N 1
ATOM 2972 C CA . ASP A 1 383 ? -15.914 -12.405 24.201 1.00 97.19 383 ASP A CA 1
ATOM 2973 C C . ASP A 1 383 ? -16.454 -12.446 22.771 1.00 97.19 383 ASP A C 1
ATOM 2975 O O . ASP A 1 383 ? -17.482 -11.847 22.486 1.00 97.19 383 ASP A O 1
ATOM 2979 N N . CYS A 1 384 ? -15.769 -13.134 21.862 1.00 97.06 384 CYS A N 1
ATOM 2980 C CA . CYS A 1 384 ? -16.183 -13.201 20.460 1.00 97.06 384 CYS A CA 1
ATOM 2981 C C . CYS A 1 384 ? -16.838 -14.532 20.077 1.00 97.06 384 CYS A C 1
ATOM 2983 O O . CYS A 1 384 ? -17.070 -14.793 18.900 1.00 97.06 384 CYS A O 1
ATOM 2985 N N . GLY A 1 385 ? -17.111 -15.415 21.041 1.00 95.62 385 GLY A N 1
ATOM 2986 C CA . GLY A 1 385 ? -17.844 -16.665 20.836 1.00 95.62 385 GLY A CA 1
ATOM 2987 C C . GLY A 1 385 ? -17.122 -17.727 19.999 1.00 95.62 385 GLY A C 1
ATOM 2988 O O . GLY A 1 385 ? -17.632 -18.840 19.849 1.00 95.62 385 GLY A O 1
ATOM 2989 N N . SER A 1 386 ? -15.922 -17.446 19.478 1.00 95.75 386 SER A N 1
ATOM 2990 C CA . SER A 1 386 ? -15.171 -18.386 18.637 1.00 95.75 386 SER A CA 1
ATOM 2991 C C . SER A 1 386 ? -14.724 -19.636 19.405 1.00 95.75 386 SER A C 1
ATOM 2993 O O . SER A 1 386 ? -14.502 -20.691 18.810 1.00 95.75 386 SER A O 1
ATOM 2995 N N . GLY A 1 387 ? -14.625 -19.548 20.737 1.00 95.62 387 GLY A N 1
ATOM 2996 C CA . GLY A 1 387 ? -14.031 -20.585 21.581 1.00 95.62 387 GLY A CA 1
ATOM 2997 C C . GLY A 1 387 ? -12.509 -20.679 21.453 1.00 95.62 387 GLY A C 1
ATOM 2998 O O . GLY A 1 387 ? -11.929 -21.665 21.908 1.00 95.62 387 GLY A O 1
ATOM 2999 N N . ALA A 1 388 ? -11.866 -19.690 20.826 1.00 95.94 388 ALA A N 1
ATOM 3000 C CA . ALA A 1 388 ? -10.426 -19.617 20.608 1.00 95.94 388 ALA A CA 1
ATOM 3001 C C . ALA A 1 388 ? -9.899 -18.196 20.874 1.00 95.94 388 ALA A C 1
ATOM 3003 O O . ALA A 1 388 ? -10.647 -17.220 20.911 1.00 95.94 388 ALA A O 1
ATOM 3004 N N . VAL A 1 389 ? -8.576 -18.060 21.016 1.00 96.44 389 VAL A N 1
ATOM 3005 C CA . VAL A 1 389 ? -7.944 -16.734 21.122 1.00 96.44 389 VAL A CA 1
ATOM 3006 C C . VAL A 1 389 ? -8.200 -15.912 19.853 1.00 96.44 389 VAL A C 1
ATOM 3008 O O . VAL A 1 389 ? -8.508 -14.729 19.956 1.00 96.44 389 VAL A O 1
ATOM 3011 N N . ALA A 1 390 ? -8.144 -16.520 18.668 1.00 96.62 390 ALA A N 1
ATOM 3012 C CA . ALA A 1 390 ? -8.534 -15.863 17.422 1.00 96.62 390 ALA A CA 1
ATOM 3013 C C . ALA A 1 390 ? -10.065 -15.729 17.322 1.00 96.62 390 ALA A C 1
ATOM 3015 O O . ALA A 1 390 ? -10.786 -16.696 17.575 1.00 96.62 390 ALA A O 1
ATOM 3016 N N . CYS A 1 391 ? -10.565 -14.557 16.919 1.00 97.00 391 CYS A N 1
ATOM 3017 C CA . CYS A 1 391 ? -12.007 -14.323 16.783 1.00 97.00 391 CYS A CA 1
ATOM 3018 C C . CYS A 1 391 ? -12.594 -14.776 15.441 1.00 97.00 391 CYS A C 1
ATOM 3020 O O . CYS A 1 391 ? -13.800 -14.970 15.343 1.00 97.00 391 CYS A O 1
ATOM 3022 N N . GLY A 1 392 ? -11.771 -14.992 14.411 1.00 90.75 392 GLY A N 1
ATOM 3023 C CA . GLY A 1 392 ? -12.196 -15.668 13.178 1.00 90.75 392 GLY A CA 1
ATOM 3024 C C . GLY A 1 392 ? -13.334 -14.977 12.418 1.00 90.75 392 GLY A C 1
ATOM 3025 O O . GLY A 1 392 ? -14.147 -15.657 11.803 1.00 90.75 392 GLY A O 1
ATOM 3026 N N . GLY A 1 393 ? -13.417 -13.644 12.483 1.00 90.62 393 GLY A N 1
ATOM 3027 C CA . GLY A 1 393 ? -14.492 -12.867 11.853 1.00 90.62 393 GLY A CA 1
ATOM 3028 C C . GLY A 1 393 ? -15.737 -12.670 12.725 1.00 90.62 393 GLY A C 1
ATOM 3029 O O . GLY A 1 393 ? -16.689 -12.037 12.277 1.00 90.62 393 GLY A O 1
ATOM 3030 N N . ALA A 1 394 ? -15.742 -13.163 13.966 1.00 94.69 394 ALA A N 1
ATOM 3031 C CA . ALA A 1 394 ? -16.772 -12.832 14.945 1.00 94.69 394 ALA A CA 1
ATOM 3032 C C . ALA A 1 394 ? -16.456 -11.511 15.668 1.00 94.69 394 ALA A C 1
ATOM 3034 O O . ALA A 1 394 ? -15.298 -11.214 15.968 1.00 94.69 394 ALA A O 1
ATOM 3035 N N . GLY A 1 395 ? -17.496 -10.721 15.947 1.00 95.38 395 GLY A N 1
ATOM 3036 C CA . GLY A 1 395 ? -17.397 -9.489 16.733 1.00 95.38 395 GLY A CA 1
ATOM 3037 C C . GLY A 1 395 ? -17.480 -9.746 18.236 1.00 95.38 395 GLY A C 1
ATOM 3038 O O . GLY A 1 395 ? -17.820 -10.847 18.666 1.00 95.38 395 GLY A O 1
ATOM 3039 N N . ALA A 1 396 ? -17.188 -8.716 19.029 1.00 97.31 396 ALA A N 1
ATOM 3040 C CA . ALA A 1 396 ? -17.393 -8.748 20.472 1.00 97.31 396 ALA A CA 1
ATOM 3041 C C . ALA A 1 396 ? -18.875 -8.959 20.816 1.00 97.31 396 ALA A C 1
ATOM 3043 O O . ALA A 1 396 ? -19.750 -8.341 20.212 1.00 97.31 396 ALA A O 1
ATOM 3044 N N . VAL A 1 397 ? -19.151 -9.773 21.831 1.00 97.25 397 VAL A N 1
ATOM 3045 C CA . VAL A 1 397 ? -20.432 -9.793 22.535 1.00 97.25 397 VAL A CA 1
ATOM 3046 C C . VAL A 1 397 ? -20.437 -8.608 23.511 1.00 97.25 397 VAL A C 1
ATOM 3048 O O . VAL A 1 397 ? -19.591 -8.574 24.413 1.00 97.25 397 VAL A O 1
ATOM 3051 N N . PRO A 1 398 ? -21.357 -7.634 23.358 1.00 96.44 398 PRO A N 1
ATOM 3052 C CA . PRO A 1 398 ? -21.440 -6.481 24.250 1.00 96.44 398 PRO A CA 1
ATOM 3053 C C . PRO A 1 398 ? -21.686 -6.883 25.719 1.00 96.44 398 PRO A C 1
ATOM 3055 O O . PRO A 1 398 ? -22.405 -7.855 25.978 1.00 96.44 398 PRO A O 1
ATOM 3058 N N . PRO A 1 399 ? -21.183 -6.116 26.704 1.00 96.81 399 PRO A N 1
ATOM 3059 C CA . PRO A 1 399 ? -20.536 -4.815 26.543 1.00 96.81 399 PRO A CA 1
ATOM 3060 C C . PRO A 1 399 ? -19.045 -4.856 26.181 1.00 96.81 399 PRO A C 1
ATOM 3062 O O . PRO A 1 399 ? -18.278 -5.624 26.769 1.00 96.81 399 PRO A O 1
ATOM 3065 N N . ALA A 1 400 ? -18.631 -3.979 25.264 1.00 97.81 400 ALA A N 1
ATOM 3066 C CA . ALA A 1 400 ? -17.230 -3.783 24.894 1.00 97.81 400 ALA A CA 1
ATOM 3067 C C . ALA A 1 400 ? -16.978 -2.357 24.387 1.00 97.81 400 ALA A C 1
ATOM 3069 O O . ALA A 1 400 ? -17.710 -1.871 23.529 1.00 97.81 400 ALA A O 1
ATOM 3070 N N . THR A 1 401 ? -15.908 -1.727 24.876 1.00 98.56 401 THR A N 1
ATOM 3071 C CA . THR A 1 401 ? -15.399 -0.473 24.306 1.00 98.56 401 THR A CA 1
ATOM 3072 C C . THR A 1 401 ? -14.747 -0.775 22.956 1.00 98.56 401 THR A C 1
ATOM 3074 O O . THR A 1 401 ? -13.873 -1.648 22.882 1.00 98.56 401 THR A O 1
ATOM 3077 N N . LEU A 1 402 ? -15.139 -0.061 21.901 1.00 98.56 402 LEU A N 1
ATOM 3078 C CA . LEU A 1 402 ? -14.623 -0.273 20.546 1.00 98.56 402 LEU A CA 1
ATOM 3079 C C . LEU A 1 402 ? -13.687 0.863 20.123 1.00 98.56 402 LEU A C 1
ATOM 3081 O O . LEU A 1 402 ? -13.918 2.021 20.458 1.00 98.56 402 LEU A O 1
ATOM 3085 N N . ALA A 1 403 ? -12.638 0.521 19.380 1.00 98.38 403 ALA A N 1
ATOM 3086 C CA . ALA A 1 403 ? -11.864 1.446 18.561 1.00 98.38 403 ALA A CA 1
ATOM 3087 C C . ALA A 1 403 ? -12.190 1.155 17.093 1.00 98.38 403 ALA A C 1
ATOM 3089 O O . ALA A 1 403 ? -11.886 0.062 16.604 1.00 98.38 403 ALA A O 1
ATOM 3090 N N . GLU A 1 404 ? -12.828 2.099 16.413 1.00 97.56 404 GLU A N 1
ATOM 3091 C CA . GLU A 1 404 ? -13.366 1.914 15.064 1.00 97.56 404 GLU A CA 1
ATOM 3092 C C . GLU A 1 404 ? -12.550 2.728 14.058 1.00 97.56 404 GLU A C 1
ATOM 3094 O O . GLU A 1 404 ? -12.054 3.811 14.372 1.00 97.56 404 GLU A O 1
ATOM 3099 N N . PHE A 1 405 ? -12.347 2.172 12.862 1.00 95.38 405 PHE A N 1
ATOM 3100 C CA . PHE A 1 405 ? -11.523 2.775 11.818 1.00 95.38 405 PHE A CA 1
ATOM 3101 C C . PHE A 1 405 ? -12.146 2.582 10.438 1.00 95.38 405 PHE A C 1
ATOM 3103 O O . PHE A 1 405 ? -12.663 1.516 10.104 1.00 95.38 405 PHE A O 1
ATOM 3110 N N . THR A 1 406 ? -12.002 3.601 9.600 1.00 92.62 406 THR A N 1
ATOM 3111 C CA . THR A 1 406 ? -12.148 3.538 8.146 1.00 92.62 406 THR A CA 1
ATOM 3112 C C . THR A 1 406 ? -10.960 4.262 7.527 1.00 92.62 406 THR A C 1
ATOM 3114 O O . THR A 1 406 ? -10.915 5.487 7.493 1.00 92.62 406 THR A O 1
ATOM 3117 N N . LEU A 1 407 ? -9.976 3.494 7.072 1.00 88.50 407 LEU A N 1
ATOM 3118 C CA . LEU A 1 407 ? -8.714 3.961 6.516 1.00 88.50 407 LEU A CA 1
ATOM 3119 C C . LEU A 1 407 ? -8.822 4.170 5.003 1.00 88.50 407 LEU A C 1
ATOM 3121 O O . LEU A 1 407 ? -9.350 3.315 4.288 1.00 88.50 407 LEU A O 1
ATOM 3125 N N . GLY A 1 408 ? -8.300 5.289 4.503 1.00 77.69 408 GLY A N 1
ATOM 3126 C CA . GLY A 1 408 ? -8.406 5.673 3.093 1.00 77.69 408 GLY A CA 1
ATOM 3127 C C . GLY A 1 408 ? -9.841 5.982 2.642 1.00 77.69 408 GLY A C 1
ATOM 3128 O O . GLY A 1 408 ? -10.135 5.934 1.444 1.00 77.69 408 GLY A O 1
ATOM 3129 N N . GLY A 1 409 ? -10.739 6.292 3.584 1.00 66.12 409 GLY A N 1
ATOM 3130 C CA . GLY A 1 409 ? -12.112 6.727 3.327 1.00 66.12 409 GLY A CA 1
ATOM 3131 C C . GLY A 1 409 ? -12.174 8.036 2.529 1.00 66.12 409 GLY A C 1
ATOM 3132 O O . GLY A 1 409 ? -11.240 8.836 2.525 1.00 66.12 409 GLY A O 1
ATOM 3133 N N . ALA A 1 410 ? -13.262 8.244 1.778 1.00 56.25 410 ALA A N 1
ATOM 3134 C CA . ALA A 1 410 ? -13.452 9.406 0.893 1.00 56.25 410 ALA A CA 1
ATOM 3135 C C . ALA A 1 410 ? -12.247 9.736 -0.030 1.00 56.25 410 ALA A C 1
ATOM 3137 O O . ALA A 1 410 ? -12.076 10.877 -0.450 1.00 56.25 410 ALA A O 1
ATOM 3138 N N . GLY A 1 411 ? -11.416 8.739 -0.363 1.00 57.91 411 GLY A N 1
ATOM 3139 C CA . GLY A 1 411 ? -10.311 8.841 -1.319 1.00 57.91 411 GLY A CA 1
ATOM 3140 C C . GLY A 1 411 ? -8.918 9.025 -0.710 1.00 57.91 411 GLY A C 1
ATOM 3141 O O . GLY A 1 411 ? -7.966 8.556 -1.330 1.00 57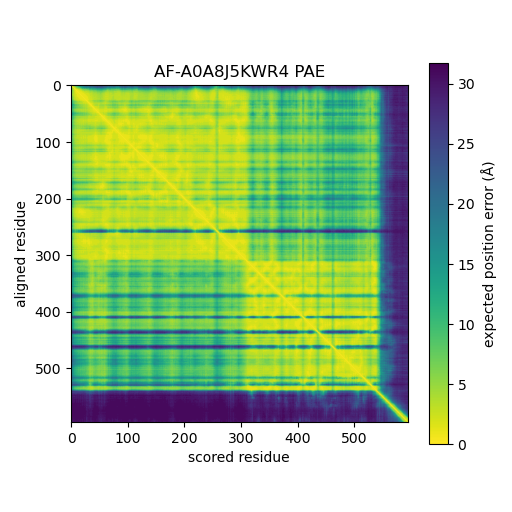.91 411 GLY A O 1
ATOM 3142 N N . THR A 1 412 ? -8.782 9.636 0.475 1.00 71.12 412 THR A N 1
ATOM 3143 C CA . THR A 1 412 ? -7.481 9.899 1.145 1.00 71.12 412 THR A CA 1
ATOM 3144 C C . THR A 1 412 ? -7.600 10.258 2.641 1.00 71.12 412 THR A C 1
ATOM 3146 O O . THR A 1 412 ? -6.670 10.846 3.199 1.00 71.12 412 THR A O 1
ATOM 3149 N N . THR A 1 413 ? -8.741 10.008 3.287 1.00 82.56 413 THR A N 1
ATOM 3150 C CA . THR A 1 413 ? -9.003 10.444 4.668 1.00 82.56 413 THR A CA 1
ATOM 3151 C C . THR A 1 413 ? -9.340 9.255 5.550 1.00 82.56 413 THR A C 1
ATOM 3153 O O . THR A 1 413 ? -10.276 8.506 5.282 1.00 82.56 413 THR A O 1
ATOM 3156 N N . ASP A 1 414 ? -8.607 9.114 6.640 1.00 88.56 414 ASP A N 1
ATOM 3157 C CA . ASP A 1 414 ? -8.901 8.141 7.676 1.00 88.56 414 ASP A CA 1
ATOM 3158 C C . ASP A 1 414 ? -9.957 8.720 8.623 1.00 88.56 414 ASP A C 1
ATOM 3160 O O . ASP A 1 414 ? -9.845 9.871 9.055 1.00 88.56 414 ASP A O 1
ATOM 3164 N N . PHE A 1 415 ? -10.962 7.916 8.957 1.00 91.81 415 PHE A N 1
ATOM 3165 C CA . PHE A 1 415 ? -11.957 8.182 9.994 1.00 91.81 415 PHE A CA 1
ATOM 3166 C C . PHE A 1 415 ? -11.734 7.203 11.138 1.00 91.81 415 PHE A C 1
ATOM 3168 O O . PHE A 1 415 ? -11.508 6.018 10.890 1.00 91.81 415 PHE A O 1
ATOM 3175 N N . TYR A 1 416 ? -11.770 7.685 12.372 1.00 94.44 416 TYR A N 1
ATOM 3176 C CA . TYR A 1 416 ? -11.574 6.842 13.543 1.00 94.44 416 TYR A CA 1
ATOM 3177 C C . TYR A 1 416 ? -12.256 7.417 14.776 1.00 94.44 416 TYR A C 1
ATOM 3179 O O . TYR A 1 416 ? -12.449 8.630 14.893 1.00 94.44 416 TYR A O 1
ATOM 3187 N N . ASP A 1 417 ? -12.580 6.539 15.716 1.00 96.44 417 ASP A N 1
ATOM 3188 C CA . ASP A 1 417 ? -13.249 6.898 16.958 1.00 96.44 417 ASP A CA 1
ATOM 3189 C C . ASP A 1 417 ? -13.048 5.839 18.053 1.00 96.44 417 ASP A C 1
ATOM 3191 O O . ASP A 1 417 ? -12.593 4.716 17.811 1.00 96.44 417 ASP A O 1
ATOM 3195 N N . VAL A 1 418 ? -13.350 6.238 19.290 1.00 98.06 418 VAL A N 1
ATOM 3196 C CA . VAL A 1 418 ? -13.661 5.311 20.380 1.00 98.06 418 VAL A CA 1
ATOM 3197 C C . VAL A 1 418 ? -15.171 5.331 20.583 1.00 98.06 418 VAL A C 1
ATOM 3199 O O . VAL A 1 418 ? -15.761 6.404 20.724 1.00 98.06 418 VAL A O 1
ATOM 3202 N N . SER A 1 419 ? -15.786 4.156 20.665 1.00 98.19 419 SER A N 1
ATOM 3203 C CA . SER A 1 419 ? -17.237 4.001 20.695 1.00 98.19 419 SER A CA 1
ATOM 3204 C C . SER A 1 419 ? -17.713 3.198 21.901 1.00 98.19 419 SER A C 1
ATOM 3206 O O . SER A 1 419 ? -17.187 2.129 22.222 1.00 98.19 419 SER A O 1
ATOM 3208 N N . LEU A 1 420 ? -18.719 3.757 22.582 1.00 98.00 420 LEU A N 1
ATOM 3209 C CA . LEU A 1 420 ? -19.430 3.178 23.727 1.00 98.00 420 LEU A CA 1
ATOM 3210 C C . LEU A 1 420 ? -20.877 2.812 23.366 1.00 98.00 420 LEU A C 1
ATOM 3212 O O . LEU A 1 420 ? -21.696 2.547 24.249 1.00 98.00 420 LEU A O 1
ATOM 3216 N N . VAL A 1 421 ? -21.207 2.791 22.068 1.00 97.69 421 VAL A N 1
ATOM 3217 C CA . VAL A 1 421 ? -22.527 2.379 21.557 1.00 97.69 421 VAL A CA 1
ATOM 3218 C C . VAL A 1 421 ? -22.853 0.951 22.002 1.00 97.69 421 VAL A C 1
ATOM 3220 O O . VAL A 1 421 ? -23.969 0.674 22.451 1.00 97.69 421 VAL A O 1
ATOM 3223 N N . ASP A 1 422 ? -21.838 0.086 22.002 1.00 97.44 422 ASP A N 1
ATOM 3224 C CA . ASP A 1 422 ? -21.898 -1.291 22.499 1.00 97.44 422 ASP A CA 1
ATOM 3225 C C . ASP A 1 422 ? -21.509 -1.399 23.987 1.00 97.44 422 ASP A C 1
ATOM 3227 O O . ASP A 1 422 ? -21.233 -2.481 24.496 1.00 97.44 422 ASP A O 1
ATOM 3231 N N . GLY A 1 423 ? -21.535 -0.294 24.733 1.00 97.56 423 GLY A N 1
ATOM 3232 C CA . GLY A 1 423 ? -21.198 -0.239 26.154 1.00 97.56 423 GLY A CA 1
ATOM 3233 C C . GLY A 1 423 ? -19.704 -0.068 26.426 1.00 97.56 423 GLY A C 1
ATOM 3234 O O . GLY A 1 423 ? -18.927 0.332 25.568 1.00 97.56 423 GLY A O 1
ATOM 3235 N N . PHE A 1 424 ? -19.305 -0.338 27.665 1.00 98.25 424 PHE A N 1
ATOM 3236 C CA . PHE A 1 424 ? -17.946 -0.142 28.158 1.00 98.25 424 PHE A CA 1
ATOM 3237 C C . PHE A 1 424 ? -17.489 -1.364 28.946 1.00 98.25 424 PHE A C 1
ATOM 3239 O O . PHE A 1 424 ? -18.230 -1.865 29.790 1.00 98.25 424 PHE A O 1
ATOM 3246 N N . ASN A 1 425 ? -16.256 -1.812 28.731 1.00 97.00 425 ASN A N 1
ATOM 3247 C CA . ASN A 1 425 ? -15.606 -2.794 29.604 1.00 97.00 425 ASN A CA 1
ATOM 3248 C C . ASN A 1 425 ? -14.287 -2.268 30.179 1.00 97.00 425 ASN A C 1
ATOM 3250 O O . ASN A 1 425 ? -14.036 -2.442 31.372 1.00 97.00 425 ASN A O 1
ATOM 3254 N N . LEU A 1 426 ? -13.476 -1.591 29.362 1.00 96.81 426 LEU A N 1
ATOM 3255 C CA . LEU A 1 426 ? -12.209 -0.995 29.779 1.00 96.81 426 LEU A CA 1
ATOM 3256 C C . LEU A 1 426 ? -11.884 0.308 29.024 1.00 96.81 426 LEU A C 1
ATOM 3258 O O . LEU A 1 426 ? -12.413 0.525 27.929 1.00 96.81 426 LEU A O 1
ATOM 3262 N N . PRO A 1 427 ? -11.009 1.167 29.583 1.00 97.56 427 PRO A N 1
ATOM 3263 C CA . PRO A 1 427 ? -10.608 2.421 28.951 1.00 97.56 427 PRO A CA 1
ATOM 3264 C C . PRO A 1 427 ? -9.759 2.220 27.685 1.00 97.56 427 PRO A C 1
ATOM 3266 O O . PRO A 1 427 ? -8.842 1.397 27.675 1.00 97.56 427 PRO A O 1
ATOM 3269 N N . VAL A 1 428 ? -10.008 3.015 26.642 1.00 97.88 428 VAL A N 1
ATOM 3270 C CA . VAL A 1 428 ? -9.318 2.933 25.339 1.00 97.88 428 VAL A CA 1
ATOM 3271 C C . VAL A 1 428 ? -8.898 4.324 24.866 1.00 97.88 428 VAL A C 1
ATOM 3273 O O . VAL A 1 428 ? -9.647 5.288 25.018 1.00 97.88 428 VAL A O 1
ATOM 3276 N N . LEU A 1 429 ? -7.713 4.422 24.265 1.00 96.31 429 LEU A N 1
ATOM 3277 C CA . LEU A 1 429 ? -7.210 5.589 23.536 1.00 96.31 429 LEU A CA 1
ATOM 3278 C C . LEU A 1 429 ? -6.809 5.167 22.123 1.00 96.31 429 LEU A C 1
ATOM 3280 O O . LEU A 1 429 ? -6.085 4.189 21.951 1.00 96.31 429 LEU A O 1
ATOM 3284 N N . VAL A 1 430 ? -7.210 5.963 21.137 1.00 95.69 430 VAL A N 1
ATOM 3285 C CA . VAL A 1 430 ? -6.710 5.916 19.765 1.00 95.69 430 VAL A CA 1
ATOM 3286 C C . VAL A 1 430 ? -5.970 7.216 19.477 1.00 95.69 430 VAL A C 1
ATOM 3288 O O . VAL A 1 430 ? -6.534 8.309 19.582 1.00 95.69 430 VAL A O 1
ATOM 3291 N N . ALA A 1 431 ? -4.702 7.100 19.095 1.00 91.44 431 ALA A N 1
ATOM 3292 C CA . ALA A 1 431 ? -3.869 8.236 18.727 1.00 91.44 431 ALA A CA 1
ATOM 3293 C C . ALA A 1 431 ? -3.085 7.939 17.442 1.00 91.44 431 ALA A C 1
ATOM 3295 O O . ALA A 1 431 ? -2.514 6.855 17.331 1.00 91.44 431 ALA A O 1
ATOM 3296 N N . PRO A 1 432 ? -2.993 8.879 16.488 1.00 87.50 432 PRO A N 1
ATOM 3297 C CA . PRO A 1 432 ? -2.009 8.792 15.412 1.00 87.50 432 PRO A CA 1
ATOM 3298 C C . PRO A 1 432 ? -0.590 8.618 15.984 1.00 87.50 432 PRO A C 1
ATOM 3300 O O . PRO A 1 432 ? -0.235 9.249 16.988 1.00 87.50 432 PRO A O 1
ATOM 3303 N N . LEU A 1 433 ? 0.230 7.762 15.367 1.00 77.44 433 LEU A N 1
ATOM 3304 C CA . LEU A 1 433 ? 1.644 7.616 15.726 1.00 77.44 433 LEU A CA 1
ATOM 3305 C C . LEU A 1 433 ? 2.374 8.959 15.512 1.00 77.44 433 LEU A C 1
ATOM 3307 O O . LEU A 1 433 ? 1.881 9.862 14.850 1.00 77.44 433 LEU A O 1
ATOM 3311 N N . GLY A 1 434 ? 3.520 9.179 16.159 1.00 63.00 434 GLY A N 1
ATOM 3312 C CA . GLY A 1 434 ? 4.250 10.457 16.048 1.00 63.00 434 GLY A CA 1
ATOM 3313 C C . GLY A 1 434 ? 3.583 11.690 16.698 1.00 63.00 434 GLY A C 1
ATOM 3314 O O . GLY A 1 434 ? 4.189 12.761 16.697 1.00 63.00 434 GLY A O 1
ATOM 3315 N N . GLY A 1 435 ? 2.405 11.539 17.317 1.00 57.78 435 GLY A N 1
ATOM 3316 C CA . GLY A 1 435 ? 1.732 12.558 18.135 1.00 57.78 435 GLY A CA 1
ATOM 3317 C C . GLY A 1 435 ? 0.751 13.451 17.364 1.00 57.78 435 GLY A C 1
ATOM 3318 O O . GLY A 1 435 ? 0.529 13.277 16.172 1.00 57.78 435 GLY A O 1
ATOM 3319 N N . ALA A 1 436 ? 0.183 14.458 18.040 1.00 53.34 436 ALA A N 1
ATOM 3320 C CA . ALA A 1 436 ? -0.808 15.395 17.473 1.00 53.34 436 ALA A CA 1
ATOM 3321 C C . ALA A 1 436 ? -0.256 16.337 16.370 1.00 53.34 436 ALA A C 1
ATOM 3323 O O . ALA A 1 436 ? -0.945 17.239 15.887 1.00 53.34 436 ALA A O 1
ATOM 3324 N N . GLY A 1 437 ? 1.004 16.161 15.967 1.00 51.91 437 GLY A N 1
ATOM 3325 C CA . GLY A 1 437 ? 1.700 17.000 14.998 1.00 51.91 437 GLY A CA 1
ATOM 3326 C C . GLY A 1 437 ? 1.359 16.649 13.551 1.00 51.91 437 GLY A C 1
ATOM 3327 O O . GLY A 1 437 ? 2.189 16.063 12.872 1.00 51.91 437 GLY A O 1
ATOM 3328 N N . ALA A 1 438 ? 0.153 17.012 13.108 1.00 54.91 438 ALA A N 1
ATOM 3329 C CA . ALA A 1 438 ? -0.275 17.168 11.701 1.00 54.91 438 ALA A CA 1
ATOM 3330 C C . ALA A 1 438 ? -1.741 17.657 11.581 1.00 54.91 438 ALA A C 1
ATOM 3332 O O . ALA A 1 438 ? -2.317 17.616 10.497 1.00 54.91 438 ALA A O 1
ATOM 3333 N N . GLY A 1 439 ? -2.372 18.091 12.683 1.00 66.44 439 GLY A N 1
ATOM 3334 C CA . GLY A 1 439 ? -3.811 18.387 12.721 1.00 66.44 439 GLY A CA 1
ATOM 3335 C C . GLY A 1 439 ? -4.701 17.161 12.970 1.00 66.44 439 GLY A C 1
ATOM 3336 O O . GLY A 1 439 ? -5.919 17.286 12.940 1.00 66.44 439 GLY A O 1
ATOM 3337 N N . CYS A 1 440 ? -4.114 15.992 13.249 1.00 84.12 440 CYS A N 1
ATOM 3338 C CA . CYS A 1 440 ? -4.843 14.767 13.575 1.00 84.12 440 CYS A CA 1
ATOM 3339 C C . CYS A 1 440 ? -4.956 14.598 15.096 1.00 84.12 440 CYS A C 1
ATOM 3341 O O . CYS A 1 440 ? -3.947 14.463 15.792 1.00 84.12 440 CYS A O 1
ATOM 3343 N N . ALA A 1 441 ? -6.180 14.625 15.625 1.00 87.94 441 ALA A N 1
ATOM 3344 C CA . ALA A 1 441 ? -6.427 14.608 17.066 1.00 87.94 441 ALA A CA 1
ATOM 3345 C C . ALA A 1 441 ? -6.682 13.190 17.602 1.00 87.94 441 ALA A C 1
ATOM 3347 O O . ALA A 1 441 ? -7.275 12.359 16.925 1.00 87.94 441 ALA A O 1
ATOM 3348 N N . ALA A 1 442 ? -6.279 12.914 18.843 1.00 90.81 442 ALA A N 1
ATOM 3349 C CA . ALA A 1 442 ? -6.591 11.645 19.499 1.00 90.81 442 ALA A CA 1
ATOM 3350 C C . ALA A 1 442 ? -8.057 11.583 19.977 1.00 90.81 442 ALA A C 1
ATOM 3352 O O . ALA A 1 442 ? -8.683 12.612 20.262 1.00 90.81 442 ALA A O 1
ATOM 3353 N N . THR A 1 443 ? -8.579 10.370 20.130 1.00 93.38 443 THR A N 1
ATOM 3354 C CA . THR A 1 443 ? -9.902 10.062 20.699 1.00 93.38 443 THR A CA 1
ATOM 3355 C C . THR A 1 443 ? -9.758 9.011 21.786 1.00 93.38 443 THR A C 1
ATOM 3357 O O . THR A 1 443 ? -8.890 8.144 21.708 1.00 93.38 443 THR A O 1
ATOM 3360 N N . TRP A 1 444 ? -10.537 9.136 22.857 1.00 94.44 444 TRP A N 1
ATOM 3361 C CA . TRP A 1 444 ? -10.385 8.272 24.017 1.00 94.44 444 TRP A CA 1
ATOM 3362 C C . TRP A 1 444 ? -11.622 8.225 24.900 1.00 94.44 444 TRP A C 1
ATOM 3364 O O . TRP A 1 444 ? -12.404 9.174 24.989 1.00 94.44 444 TRP A O 1
ATOM 3374 N N . CYS A 1 445 ? -11.698 7.137 25.656 1.00 95.75 445 CYS A N 1
ATOM 3375 C CA . CYS A 1 445 ? -12.464 7.012 26.879 1.00 95.75 445 CYS A CA 1
ATOM 3376 C C . CYS A 1 445 ? -11.511 6.516 27.970 1.00 95.75 445 CYS A C 1
ATOM 3378 O O . CYS A 1 445 ? -11.213 5.329 28.043 1.00 95.75 445 CYS A O 1
ATOM 3380 N N . ALA A 1 446 ? -10.971 7.446 28.764 1.00 90.81 446 ALA A N 1
ATOM 3381 C CA . ALA A 1 446 ? -9.967 7.159 29.795 1.00 90.81 446 ALA A CA 1
ATOM 3382 C C . ALA A 1 446 ? -10.572 7.006 31.203 1.00 90.81 446 ALA A C 1
ATOM 3384 O O . ALA A 1 446 ? -9.891 6.559 32.122 1.00 90.81 446 ALA A O 1
ATOM 3385 N N . ALA A 1 447 ? -11.836 7.400 31.380 1.00 89.56 447 ALA A N 1
ATOM 3386 C CA . ALA A 1 447 ? -12.539 7.278 32.649 1.00 89.56 447 ALA A CA 1
ATOM 3387 C C . ALA A 1 447 ? -12.912 5.818 32.944 1.00 89.56 447 ALA A C 1
ATOM 3389 O O . ALA A 1 447 ? -13.200 5.042 32.033 1.00 89.56 447 ALA A O 1
ATOM 3390 N N . ASP A 1 448 ? -12.974 5.465 34.228 1.00 89.38 448 ASP A N 1
ATOM 3391 C CA . ASP A 1 448 ? -13.553 4.195 34.662 1.00 89.38 448 ASP A CA 1
ATOM 3392 C C . ASP A 1 448 ? -15.084 4.302 34.716 1.00 89.38 448 ASP A C 1
ATOM 3394 O O . ASP A 1 448 ? -15.680 4.616 35.750 1.00 89.38 448 ASP A O 1
ATOM 3398 N N . VAL A 1 449 ? -15.740 4.058 33.579 1.00 93.62 449 VAL A N 1
ATOM 3399 C CA . VAL A 1 449 ? -17.209 4.109 33.477 1.00 93.62 449 VAL A CA 1
ATOM 3400 C C . VAL A 1 449 ? -17.870 3.044 34.364 1.00 93.62 449 VAL A C 1
ATOM 3402 O O . VAL A 1 449 ? -18.995 3.241 34.827 1.00 93.62 449 VAL A O 1
ATOM 3405 N N . ASN A 1 450 ? -17.173 1.948 34.687 1.00 92.06 450 ASN A N 1
ATOM 3406 C CA . ASN A 1 450 ? -17.706 0.903 35.566 1.00 92.06 450 ASN A CA 1
ATOM 3407 C C . ASN A 1 450 ? -17.987 1.433 36.981 1.00 92.06 450 ASN A C 1
ATOM 3409 O O . ASN A 1 450 ? -18.953 0.995 37.612 1.00 92.06 450 ASN A O 1
ATOM 3413 N N . ALA A 1 451 ? -17.210 2.416 37.455 1.00 90.31 451 ALA A N 1
ATOM 3414 C CA . ALA A 1 451 ? -17.387 3.036 38.769 1.00 90.31 451 ALA A CA 1
ATOM 3415 C C . ALA A 1 451 ? -18.690 3.846 38.890 1.00 90.31 451 ALA A C 1
ATOM 3417 O O . ALA A 1 451 ? -19.261 3.945 39.977 1.00 90.31 451 ALA A O 1
ATOM 3418 N N . VAL A 1 452 ? -19.181 4.397 37.777 1.00 90.81 452 VAL A N 1
ATOM 3419 C CA . VAL A 1 452 ? -20.406 5.215 37.716 1.00 90.81 452 VAL A CA 1
ATOM 3420 C C . VAL A 1 452 ? -21.566 4.498 37.019 1.00 90.81 452 VAL A C 1
ATOM 3422 O O . VAL A 1 452 ? -22.616 5.094 36.794 1.00 90.81 452 VAL A O 1
ATOM 3425 N N . CYS A 1 453 ? -21.403 3.212 36.695 1.00 94.62 453 CYS A N 1
ATOM 3426 C CA . CYS A 1 453 ? -22.392 2.444 35.950 1.00 94.62 453 CYS A CA 1
ATOM 3427 C C . CYS A 1 453 ? -23.690 2.231 36.762 1.00 94.62 453 CYS A C 1
ATOM 3429 O O . CYS A 1 453 ? -23.633 1.637 37.857 1.00 94.62 453 CYS A O 1
ATOM 3431 N N . PRO A 1 454 ? -24.862 2.648 36.233 1.00 93.94 454 PRO A N 1
ATOM 3432 C CA . PRO A 1 454 ? -26.156 2.428 36.870 1.00 93.94 454 PRO A CA 1
ATOM 3433 C C . PRO A 1 454 ? -26.440 0.939 37.117 1.00 93.94 454 PRO A C 1
ATOM 3435 O O . PRO A 1 454 ? -26.009 0.098 36.321 1.00 93.94 454 PRO A O 1
ATOM 3438 N N . PRO A 1 455 ? -27.168 0.580 38.190 1.00 92.38 455 PRO A N 1
ATOM 3439 C CA . PRO A 1 455 ? -27.461 -0.815 38.522 1.00 92.38 455 PRO A CA 1
ATOM 3440 C C . PRO A 1 455 ? -28.081 -1.620 37.372 1.00 92.38 455 PRO A C 1
ATOM 3442 O O . PRO A 1 455 ? -27.709 -2.770 37.163 1.00 92.38 455 PRO A O 1
ATOM 3445 N N . GLU A 1 456 ? -28.982 -1.015 36.604 1.00 93.94 456 GLU A N 1
ATOM 3446 C CA . GLU A 1 456 ? -29.694 -1.642 35.488 1.00 93.94 456 GLU A CA 1
ATOM 3447 C C . GLU A 1 456 ? -28.827 -1.883 34.240 1.00 93.94 456 GLU A C 1
ATOM 3449 O O . GLU A 1 456 ? -29.187 -2.694 33.388 1.00 93.94 456 GLU A O 1
ATOM 3454 N N . LEU A 1 457 ? -27.666 -1.226 34.146 1.00 94.88 457 LEU A N 1
ATOM 3455 C CA . LEU A 1 457 ? -26.694 -1.406 33.061 1.00 94.88 457 LEU A CA 1
ATOM 3456 C C . LEU A 1 457 ? -25.489 -2.258 33.483 1.00 94.88 457 LEU A C 1
ATOM 3458 O O . LEU A 1 457 ? -24.658 -2.633 32.654 1.00 94.88 457 LEU A O 1
ATOM 3462 N N . ARG A 1 458 ? -25.371 -2.572 34.774 1.00 92.44 458 ARG A N 1
ATOM 3463 C CA . ARG A 1 458 ? -24.184 -3.192 35.354 1.00 92.44 458 ARG A CA 1
ATOM 3464 C C . ARG A 1 458 ? -24.036 -4.655 34.945 1.00 92.44 458 ARG A C 1
ATOM 3466 O O . ARG A 1 458 ? -24.959 -5.454 35.086 1.00 92.44 458 ARG A O 1
ATOM 3473 N N . VAL A 1 459 ? -22.824 -5.030 34.543 1.00 86.88 459 VAL A N 1
ATOM 3474 C CA . VAL A 1 459 ? -22.390 -6.428 34.440 1.00 86.88 459 VAL A CA 1
ATOM 3475 C C . VAL A 1 459 ? -21.415 -6.697 35.578 1.00 86.88 459 VAL A C 1
ATOM 3477 O O . VAL A 1 459 ? -20.391 -6.029 35.693 1.00 86.88 459 VAL A O 1
ATOM 3480 N N . ALA A 1 460 ? -21.735 -7.649 36.448 1.00 80.19 460 ALA A N 1
ATOM 3481 C CA . ALA A 1 460 ? -20.897 -8.039 37.578 1.00 80.19 460 ALA A CA 1
ATOM 3482 C C . ALA A 1 460 ? -20.955 -9.557 37.774 1.00 80.19 460 ALA A C 1
ATOM 3484 O O . ALA A 1 460 ? -21.987 -10.179 37.509 1.00 80.19 460 ALA A O 1
ATOM 3485 N N . ALA A 1 461 ? -19.871 -10.143 38.283 1.00 64.00 461 ALA A N 1
ATOM 3486 C CA . ALA A 1 461 ? -19.959 -11.461 38.895 1.00 64.00 461 ALA A CA 1
ATOM 3487 C C . ALA A 1 461 ? -20.735 -11.338 40.220 1.00 64.00 461 ALA A C 1
ATOM 3489 O O . ALA A 1 461 ? -20.749 -10.279 40.852 1.00 64.00 461 ALA A O 1
ATOM 3490 N N . ALA A 1 462 ? -21.420 -12.402 40.644 1.00 51.03 462 ALA A N 1
ATOM 3491 C CA . ALA A 1 462 ? -22.224 -12.367 41.865 1.00 51.03 462 ALA A CA 1
ATOM 3492 C C . ALA A 1 462 ? -21.368 -11.930 43.075 1.00 51.03 462 ALA A C 1
ATOM 3494 O O . ALA A 1 462 ? -20.437 -12.629 43.465 1.00 51.03 462 ALA A O 1
ATOM 3495 N N . GLY A 1 463 ? -21.687 -10.766 43.655 1.00 54.47 463 GLY A N 1
ATOM 3496 C CA . GLY A 1 463 ? -20.982 -10.204 44.814 1.00 54.47 463 GLY A CA 1
ATOM 3497 C C . GLY A 1 463 ? -19.716 -9.388 44.512 1.00 54.47 463 GLY A C 1
ATOM 3498 O O . GLY A 1 463 ? -19.019 -9.027 45.458 1.00 54.47 463 GLY A O 1
ATOM 3499 N N . SER A 1 464 ? -19.404 -9.078 43.246 1.00 62.25 464 SER A N 1
ATOM 3500 C CA . SER A 1 464 ? -18.225 -8.280 42.865 1.00 62.25 464 SER A CA 1
ATOM 3501 C C . SER A 1 464 ? -18.566 -6.852 42.421 1.00 62.25 464 SER A C 1
ATOM 3503 O O . SER A 1 464 ? -19.719 -6.511 42.154 1.00 62.25 464 SER A O 1
ATOM 3505 N N . ALA A 1 465 ? -17.529 -6.018 42.284 1.00 72.62 465 ALA A N 1
ATOM 3506 C CA . ALA A 1 465 ? -17.618 -4.764 41.539 1.00 72.62 465 ALA A CA 1
ATOM 3507 C C . ALA A 1 465 ? -18.043 -5.016 40.076 1.00 72.62 465 ALA A C 1
ATOM 3509 O O . ALA A 1 465 ? -17.902 -6.132 39.561 1.00 72.62 465 ALA A O 1
ATOM 3510 N N . ALA A 1 466 ? -18.579 -3.977 39.428 1.00 75.69 466 ALA A N 1
ATOM 3511 C CA . ALA A 1 466 ? -18.918 -4.005 38.009 1.00 75.69 466 ALA A CA 1
ATOM 3512 C C . ALA A 1 466 ? -17.667 -4.314 37.175 1.00 75.69 466 ALA A C 1
ATOM 3514 O O . ALA A 1 466 ? -16.650 -3.643 37.329 1.00 75.69 466 ALA A O 1
ATOM 3515 N N . VAL A 1 467 ? -17.748 -5.316 36.302 1.00 85.25 467 VAL A N 1
ATOM 3516 C CA . VAL A 1 467 ? -16.677 -5.670 35.356 1.00 85.25 467 VAL A CA 1
ATOM 3517 C C . VAL A 1 467 ? -16.904 -5.055 33.975 1.00 85.25 467 VAL A C 1
ATOM 3519 O O . VAL A 1 467 ? -15.971 -4.991 33.181 1.00 85.25 467 VAL A O 1
ATOM 3522 N N . ALA A 1 468 ? -18.134 -4.616 33.690 1.00 93.69 468 ALA A N 1
ATOM 3523 C CA . ALA A 1 468 ? -18.500 -3.871 32.493 1.00 93.69 468 ALA A CA 1
ATOM 3524 C C . ALA A 1 468 ? -19.837 -3.120 32.685 1.00 93.69 468 ALA A C 1
ATOM 3526 O O . ALA A 1 468 ? -20.603 -3.402 33.616 1.00 93.69 468 ALA A O 1
ATOM 3527 N N . CYS A 1 469 ? -20.144 -2.203 31.770 1.00 96.88 469 CYS A N 1
ATOM 3528 C CA . CYS A 1 469 ? -21.371 -1.417 31.726 1.00 96.88 469 CYS A CA 1
ATOM 3529 C C . CYS A 1 469 ? -22.033 -1.524 30.347 1.00 96.88 469 CYS A C 1
ATOM 3531 O O . CYS A 1 469 ? -21.444 -1.149 29.334 1.00 96.88 469 CYS A O 1
ATOM 3533 N N . LYS A 1 470 ? -23.265 -2.035 30.288 1.00 97.69 470 LYS A N 1
ATOM 3534 C CA . LYS A 1 470 ? -24.063 -2.087 29.054 1.00 97.69 470 LYS A CA 1
ATOM 3535 C C . LYS A 1 470 ? -24.454 -0.684 28.606 1.00 97.69 470 LYS A C 1
ATOM 3537 O O . LYS A 1 470 ? -24.738 0.171 29.436 1.00 97.69 470 LYS A O 1
ATOM 3542 N N . SER A 1 471 ? -24.566 -0.471 27.300 1.00 97.50 471 SER A N 1
ATOM 3543 C CA . SER A 1 471 ? -25.324 0.670 26.789 1.00 97.50 471 SER A CA 1
ATOM 3544 C C . SER A 1 471 ? -26.825 0.466 27.024 1.00 97.50 471 SER A C 1
ATOM 3546 O O . SER A 1 471 ? -27.295 -0.653 27.252 1.00 97.50 471 SER A O 1
ATOM 3548 N N . ALA A 1 472 ? -27.611 1.541 26.928 1.00 97.19 472 ALA A N 1
ATOM 3549 C CA . ALA A 1 472 ? -29.067 1.440 27.030 1.00 97.19 472 ALA A CA 1
ATOM 3550 C C . ALA A 1 472 ? -29.670 0.558 25.922 1.00 97.19 472 ALA A C 1
ATOM 3552 O O . ALA A 1 472 ? -30.603 -0.199 26.184 1.00 97.19 472 ALA A O 1
ATOM 3553 N N . CYS A 1 473 ? -29.112 0.591 24.705 1.00 97.44 473 CYS A N 1
ATOM 3554 C CA . CYS A 1 473 ? -29.535 -0.319 23.641 1.00 97.44 473 CYS A CA 1
ATOM 3555 C C . CYS A 1 473 ? -29.268 -1.779 24.034 1.00 97.44 473 CYS A C 1
ATOM 3557 O O . CYS A 1 473 ? -30.185 -2.597 24.001 1.00 97.44 473 CYS A O 1
ATOM 3559 N N . GLY A 1 474 ? -28.056 -2.091 24.508 1.00 96.06 474 GLY A N 1
ATOM 3560 C CA . GLY A 1 474 ? -27.698 -3.446 24.941 1.00 96.06 474 GLY A CA 1
ATOM 3561 C C . GLY A 1 474 ? -28.470 -3.949 26.170 1.00 96.06 474 GLY A C 1
ATOM 3562 O O . GLY A 1 474 ? -28.563 -5.158 26.385 1.00 96.06 474 GLY A O 1
ATOM 3563 N N . ALA A 1 475 ? -29.022 -3.052 26.992 1.00 96.56 475 ALA A N 1
ATOM 3564 C CA . ALA A 1 475 ? -29.818 -3.414 28.164 1.00 96.56 475 ALA A CA 1
ATOM 3565 C C . ALA A 1 475 ? -31.319 -3.552 27.867 1.00 96.56 475 ALA A C 1
ATOM 3567 O O . ALA A 1 475 ? -31.950 -4.479 28.374 1.00 96.56 475 ALA A O 1
ATOM 3568 N N . PHE A 1 476 ? -31.888 -2.649 27.064 1.00 96.75 476 PHE A N 1
ATOM 3569 C CA . PHE A 1 476 ? -33.341 -2.535 26.897 1.00 96.75 476 PHE A CA 1
ATOM 3570 C C . PHE A 1 476 ? -33.846 -2.902 25.499 1.00 96.75 476 PHE A C 1
ATOM 3572 O O . PHE A 1 476 ? -35.025 -3.213 25.357 1.00 96.75 476 PHE A O 1
ATOM 3579 N N . GLY A 1 477 ? -32.998 -2.842 24.466 1.00 96.00 477 GLY A N 1
ATOM 3580 C CA . GLY A 1 477 ? -33.352 -3.223 23.093 1.00 96.00 477 GLY A CA 1
ATOM 3581 C C . GLY A 1 477 ? -34.471 -2.397 22.446 1.00 96.00 477 GLY A C 1
ATOM 3582 O O . GLY A 1 477 ? -35.086 -2.858 21.490 1.00 96.00 477 GLY A O 1
ATOM 3583 N N . THR A 1 478 ? -34.788 -1.208 22.967 1.00 96.38 478 THR A N 1
ATOM 3584 C CA . THR A 1 478 ? -35.880 -0.382 22.430 1.00 96.38 478 THR A CA 1
ATOM 3585 C C . THR A 1 478 ? -35.413 0.456 21.243 1.00 96.38 478 THR A C 1
ATOM 3587 O O . THR A 1 478 ? -34.267 0.914 21.207 1.00 96.38 478 THR A O 1
ATOM 3590 N N . ALA A 1 479 ? -36.329 0.742 20.312 1.00 95.69 479 ALA A N 1
ATOM 3591 C CA . ALA A 1 479 ? -36.044 1.553 19.128 1.00 95.69 479 ALA A CA 1
ATOM 3592 C C . ALA A 1 479 ? -35.427 2.919 19.476 1.00 95.69 479 ALA A C 1
ATOM 3594 O O . ALA A 1 479 ? -34.491 3.372 18.820 1.00 95.69 479 ALA A O 1
ATOM 3595 N N . ARG A 1 480 ? -35.875 3.532 20.582 1.00 95.00 480 ARG A N 1
ATOM 3596 C CA . ARG A 1 480 ? -35.363 4.817 21.071 1.00 95.00 480 ARG A CA 1
ATOM 3597 C C . ARG A 1 480 ? -33.888 4.783 21.471 1.00 95.00 480 ARG A C 1
ATOM 3599 O O . ARG A 1 480 ? -33.199 5.779 21.257 1.00 95.00 480 ARG A O 1
ATOM 3606 N N . TYR A 1 481 ? -33.428 3.699 22.097 1.00 96.50 481 TYR A N 1
ATOM 3607 C CA . TYR A 1 481 ? -32.038 3.572 22.553 1.00 96.50 481 TYR A CA 1
ATOM 3608 C C . TYR A 1 481 ? -31.121 3.003 21.476 1.00 96.50 481 TYR A C 1
ATOM 3610 O O . TYR A 1 481 ? -29.940 3.334 21.454 1.00 96.50 481 TYR A O 1
ATOM 3618 N N . CYS A 1 482 ? -31.661 2.162 20.596 1.00 96.75 482 CYS A N 1
ATOM 3619 C CA . CYS A 1 482 ? -30.921 1.545 19.501 1.00 96.75 482 CYS A CA 1
ATOM 3620 C C . CYS A 1 482 ? -30.943 2.367 18.207 1.00 96.75 482 CYS A C 1
ATOM 3622 O O . CYS A 1 482 ? -30.347 1.947 17.222 1.00 96.75 482 CYS A O 1
ATOM 3624 N N . CYS A 1 483 ? -31.633 3.514 18.203 1.00 96.31 483 CYS A N 1
ATOM 3625 C CA . CYS A 1 483 ? -31.827 4.360 17.029 1.00 96.31 483 CYS A CA 1
ATOM 3626 C C . CYS A 1 483 ? -32.290 3.563 15.798 1.00 96.31 483 CYS A C 1
ATOM 3628 O O . CYS A 1 483 ? -31.732 3.672 14.709 1.00 96.31 483 CYS A O 1
ATOM 3630 N N . SER A 1 484 ? -33.300 2.717 15.989 1.00 96.06 484 SER A N 1
ATOM 3631 C CA . SER A 1 484 ? -33.888 1.892 14.936 1.00 96.06 484 SER A CA 1
ATOM 3632 C C . SER A 1 484 ? -35.328 2.315 14.652 1.00 96.06 484 SER A C 1
ATOM 3634 O O . SER A 1 484 ? -35.903 3.133 15.370 1.00 96.06 484 SER A O 1
ATOM 3636 N N . GLU A 1 485 ? -35.922 1.758 13.596 1.00 94.94 485 GLU A N 1
ATOM 3637 C CA . GLU A 1 485 ? -37.323 2.008 13.228 1.00 94.94 485 GLU A CA 1
ATOM 3638 C C . GLU A 1 485 ? -37.614 3.514 13.066 1.00 94.94 485 GLU A C 1
ATOM 3640 O O . GLU A 1 485 ? -36.937 4.190 12.290 1.00 94.94 485 GLU A O 1
ATOM 3645 N N . GLU A 1 486 ? -38.592 4.061 13.794 1.00 94.69 486 GLU A N 1
ATOM 3646 C CA . GLU A 1 486 ? -38.936 5.490 13.763 1.00 94.69 486 GLU A CA 1
ATOM 3647 C C . GLU A 1 486 ? -37.797 6.407 14.251 1.00 94.69 486 GLU A C 1
ATOM 3649 O O . GLU A 1 486 ? -37.762 7.587 13.906 1.00 94.69 486 GLU A O 1
ATOM 3654 N N . PHE A 1 487 ? -36.827 5.854 14.985 1.00 94.75 487 PHE A N 1
ATOM 3655 C CA . PHE A 1 487 ? -35.619 6.532 15.456 1.00 94.75 487 PHE A CA 1
ATOM 3656 C C . PHE A 1 487 ? -34.407 6.295 14.536 1.00 94.75 487 PHE A C 1
ATOM 3658 O O . PHE A 1 487 ? -33.292 6.659 14.892 1.00 94.75 487 PHE A O 1
ATOM 3665 N N . GLY A 1 488 ? -34.591 5.728 13.340 1.00 93.38 488 GLY A N 1
ATOM 3666 C CA . GLY A 1 488 ? -33.518 5.413 12.382 1.00 93.38 488 GLY A CA 1
ATOM 3667 C C . GLY A 1 488 ? -32.865 6.609 11.677 1.00 93.38 488 GLY A C 1
ATOM 3668 O O . GLY A 1 488 ? -32.356 6.457 10.568 1.00 93.38 488 GLY A O 1
ATOM 3669 N N . SER A 1 489 ? -32.920 7.810 12.257 1.00 92.94 489 SER A N 1
ATOM 3670 C CA . SER A 1 489 ? -32.240 8.992 11.720 1.00 92.94 489 SER A CA 1
ATOM 3671 C C . SER A 1 489 ? -31.710 9.901 12.835 1.00 92.94 489 SER A C 1
ATOM 3673 O O . SER A 1 489 ? -32.333 9.963 13.903 1.00 92.94 489 SER A O 1
ATOM 3675 N N . PRO A 1 490 ? -30.639 10.682 12.582 1.00 91.00 490 PRO A N 1
ATOM 3676 C CA . PRO A 1 490 ? -30.117 11.647 13.553 1.00 91.00 490 PRO A CA 1
ATOM 3677 C C . PRO A 1 490 ? -31.162 12.668 14.023 1.00 91.00 490 PRO A C 1
ATOM 3679 O O . PRO A 1 490 ? -31.145 13.102 15.169 1.00 91.00 490 PRO A O 1
ATOM 3682 N N . ALA A 1 491 ? -32.107 13.036 13.150 1.00 93.00 491 ALA A N 1
ATOM 3683 C CA . ALA A 1 491 ? -33.177 13.973 13.486 1.00 93.00 491 ALA A CA 1
ATOM 3684 C C . ALA A 1 491 ? -34.204 13.384 14.470 1.00 93.00 491 ALA A C 1
ATOM 3686 O O . ALA A 1 491 ? -34.831 14.130 15.219 1.00 93.00 491 ALA A O 1
ATOM 3687 N N . ALA A 1 492 ? -34.389 12.062 14.458 1.00 94.12 492 ALA A N 1
ATOM 3688 C CA . ALA A 1 492 ? -35.372 11.377 15.291 1.00 94.12 492 ALA A CA 1
ATOM 3689 C C . ALA A 1 492 ? -34.768 10.826 16.593 1.00 94.12 492 ALA A C 1
ATOM 3691 O O . ALA A 1 492 ? -35.435 10.839 17.627 1.00 94.12 492 ALA A O 1
ATOM 3692 N N . CYS A 1 493 ? -33.514 10.364 16.581 1.00 95.38 493 CYS A N 1
ATOM 3693 C CA . CYS A 1 493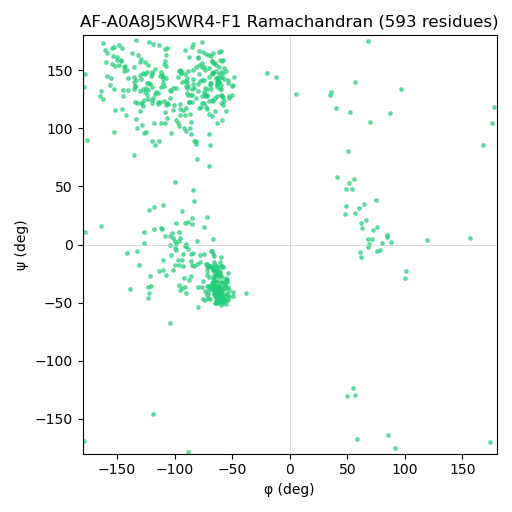 ? -32.858 9.772 17.749 1.00 95.38 493 CYS A CA 1
ATOM 3694 C C . CYS A 1 493 ? -31.877 10.750 18.400 1.00 95.38 493 CYS A C 1
ATOM 3696 O O . CYS A 1 493 ? -30.727 10.851 17.992 1.00 95.38 493 CYS A O 1
ATOM 3698 N N . GLY A 1 494 ? -32.332 11.462 19.435 1.00 93.50 494 GLY A N 1
ATOM 3699 C CA . GLY A 1 494 ? -31.472 12.359 20.217 1.00 93.50 494 GLY A CA 1
ATOM 3700 C C . GLY A 1 494 ? -30.754 11.675 21.393 1.00 93.50 494 GLY A C 1
ATOM 3701 O O . GLY A 1 494 ? -30.984 10.492 21.664 1.00 93.50 494 GLY A O 1
ATOM 3702 N N . PRO A 1 495 ? -29.973 12.423 22.188 1.00 95.12 495 PRO A N 1
ATOM 3703 C CA . PRO A 1 495 ? -29.401 11.938 23.446 1.00 95.12 495 PRO A CA 1
ATOM 3704 C C . PRO A 1 495 ? -30.463 11.480 24.461 1.00 95.12 495 PRO A C 1
ATOM 3706 O O . PRO A 1 495 ? -31.632 11.870 24.397 1.00 95.12 495 PRO A O 1
ATOM 3709 N N . THR A 1 496 ? -30.062 10.629 25.402 1.00 96.31 496 THR A N 1
ATOM 3710 C CA . THR A 1 496 ? -30.871 10.137 26.529 1.00 96.31 496 THR A CA 1
ATOM 3711 C C . THR A 1 496 ? -30.076 10.268 27.831 1.00 96.31 496 THR A C 1
ATOM 3713 O O . THR A 1 496 ? -28.848 10.333 27.763 1.00 96.31 496 THR A O 1
ATOM 3716 N N . PRO A 1 497 ? -30.710 10.204 29.019 1.00 96.75 497 PRO A N 1
ATOM 3717 C CA . PRO A 1 497 ? -29.972 10.239 30.286 1.00 96.75 497 PRO A CA 1
ATOM 3718 C C . PRO A 1 497 ? -28.871 9.170 30.384 1.00 96.75 497 PRO A C 1
ATOM 3720 O O . PRO A 1 497 ? -27.822 9.403 30.977 1.00 96.75 497 PRO A O 1
ATOM 3723 N N . TYR A 1 498 ? -29.080 8.005 29.758 1.00 96.69 498 TYR A N 1
ATOM 3724 C CA . TYR A 1 498 ? -28.069 6.954 29.699 1.00 96.69 498 TYR A CA 1
ATOM 3725 C C . TYR A 1 498 ? -26.892 7.320 28.792 1.00 96.69 498 TYR A C 1
ATOM 3727 O O . TYR A 1 498 ? -25.752 7.159 29.210 1.00 96.69 498 TYR A O 1
ATOM 3735 N N . SER A 1 499 ? -27.127 7.837 27.581 1.00 96.06 499 SER A N 1
ATOM 3736 C CA . SER A 1 499 ? -26.021 8.246 26.697 1.00 96.06 499 SER A CA 1
ATOM 3737 C C . SER A 1 499 ? -25.268 9.460 27.255 1.00 96.06 499 SER A C 1
ATOM 3739 O O . SER A 1 499 ? -24.049 9.526 27.152 1.00 96.06 499 SER A O 1
ATOM 3741 N N . GLU A 1 500 ? -25.955 10.389 27.925 1.00 96.19 500 GLU A N 1
ATOM 3742 C CA . GLU A 1 500 ? -25.323 11.536 28.594 1.00 96.19 500 GLU A CA 1
ATOM 3743 C C . GLU A 1 500 ? -24.380 11.117 29.730 1.00 96.19 500 GLU A C 1
ATOM 3745 O O . GLU A 1 500 ? -23.351 11.765 29.934 1.00 96.19 500 GLU A O 1
ATOM 3750 N N . LEU A 1 501 ? -24.663 10.009 30.426 1.00 95.25 501 LEU A N 1
ATOM 3751 C CA . LEU A 1 501 ? -23.747 9.434 31.416 1.00 95.25 501 LEU A CA 1
ATOM 3752 C C . LEU A 1 501 ? -22.427 9.006 30.766 1.00 95.25 501 LEU A C 1
ATOM 3754 O O . LEU A 1 501 ? -21.356 9.409 31.226 1.00 95.25 501 LEU A O 1
ATOM 3758 N N . PHE A 1 502 ? -22.497 8.247 29.666 1.00 96.12 502 PHE A N 1
ATOM 3759 C CA . PHE A 1 502 ? -21.310 7.852 28.902 1.00 96.12 502 PHE A CA 1
ATOM 3760 C C . PHE A 1 502 ? -20.575 9.073 28.348 1.00 96.12 502 PHE A C 1
ATOM 3762 O O . PHE A 1 502 ? -19.352 9.154 28.455 1.00 96.12 502 PHE A O 1
ATOM 3769 N N . LYS A 1 503 ? -21.309 10.061 27.825 1.00 95.44 503 LYS A N 1
ATOM 3770 C CA . LYS A 1 503 ? -20.714 11.271 27.252 1.00 95.44 503 LYS A CA 1
ATOM 3771 C C . LYS A 1 503 ? -20.015 12.137 28.292 1.00 95.44 503 LYS A C 1
ATOM 3773 O O . LYS A 1 503 ? -18.952 12.683 28.022 1.00 95.44 503 LYS A O 1
ATOM 3778 N N . THR A 1 504 ? -20.584 12.236 29.489 1.00 94.62 504 THR A N 1
ATOM 3779 C CA . THR A 1 504 ? -19.980 12.979 30.602 1.00 94.62 504 THR A CA 1
ATOM 3780 C C . THR A 1 504 ? -18.677 12.325 31.050 1.00 94.62 504 THR A C 1
ATOM 3782 O O . THR A 1 504 ? -17.694 13.021 31.295 1.00 94.62 504 THR A O 1
ATOM 3785 N N . ALA A 1 505 ? -18.647 10.992 31.126 1.00 93.81 505 ALA A N 1
ATOM 3786 C CA . ALA A 1 505 ? -17.437 10.255 31.477 1.00 93.81 505 ALA A CA 1
ATOM 3787 C C . ALA A 1 505 ? -16.377 10.311 30.362 1.00 93.81 505 ALA A C 1
ATOM 3789 O O . ALA A 1 505 ? -15.184 10.427 30.645 1.00 93.81 505 ALA A O 1
ATOM 3790 N N . CYS A 1 506 ? -16.805 10.250 29.099 1.00 95.06 506 CYS A N 1
ATOM 3791 C CA . CYS A 1 506 ? -15.932 10.161 27.932 1.00 95.06 506 CYS A CA 1
ATOM 3792 C C . CYS A 1 506 ? -16.382 11.118 26.809 1.00 95.06 506 CYS A C 1
ATOM 3794 O O . CYS A 1 506 ? -16.939 10.677 25.803 1.00 95.06 506 CYS A O 1
ATOM 3796 N N . PRO A 1 507 ? -16.098 12.434 26.924 1.00 93.50 507 PRO A N 1
ATOM 3797 C CA . PRO A 1 507 ? -16.603 13.448 25.989 1.00 93.50 507 PRO A CA 1
ATOM 3798 C C . PRO A 1 507 ? -16.121 13.303 24.544 1.00 93.50 507 PRO A C 1
ATOM 3800 O O . PRO A 1 507 ? -16.729 13.870 23.642 1.00 93.50 507 PRO A O 1
ATOM 3803 N N . ARG A 1 508 ? -15.023 12.570 24.324 1.00 93.00 508 ARG A N 1
ATOM 3804 C CA . ARG A 1 508 ? -14.403 12.356 23.007 1.00 93.00 508 ARG A CA 1
ATOM 3805 C C . ARG A 1 508 ? -14.728 10.998 22.386 1.00 93.00 508 ARG A C 1
ATOM 3807 O O . ARG A 1 508 ? -14.149 10.670 21.358 1.00 93.00 508 ARG A O 1
ATOM 3814 N N . ALA A 1 509 ? -15.607 10.223 23.013 1.00 95.00 509 ALA A N 1
ATOM 3815 C CA . ALA A 1 509 ? -16.084 8.946 22.507 1.00 95.00 509 ALA A CA 1
ATOM 3816 C C . ALA A 1 509 ? -17.550 9.056 22.064 1.00 95.00 509 ALA A C 1
ATOM 3818 O O . ALA A 1 509 ? -18.290 9.901 22.586 1.00 95.00 509 ALA A O 1
ATOM 3819 N N . TYR A 1 510 ? -17.972 8.181 21.147 1.00 95.31 510 TYR A N 1
ATOM 3820 C CA . TYR A 1 510 ? -19.385 8.009 20.817 1.00 95.31 510 TYR A CA 1
ATOM 3821 C C . TYR A 1 510 ? -20.129 7.458 22.029 1.00 95.31 510 TYR A C 1
ATOM 3823 O O . TYR A 1 510 ? -19.764 6.418 22.577 1.00 95.31 510 TYR A O 1
ATOM 3831 N N . SER A 1 511 ? -21.198 8.140 22.428 1.00 95.94 511 SER A N 1
ATOM 3832 C CA . SER A 1 511 ? -22.070 7.707 23.527 1.00 95.94 511 SER A CA 1
ATOM 3833 C C . SER A 1 511 ? -23.358 7.009 23.069 1.00 95.94 511 SER A C 1
ATOM 3835 O O . SER A 1 511 ? -24.013 6.335 23.864 1.00 95.94 511 SER A O 1
ATOM 3837 N N . TYR A 1 512 ? -23.736 7.185 21.799 1.00 94.50 512 TYR A N 1
ATOM 3838 C CA . TYR A 1 512 ? -24.868 6.548 21.119 1.00 94.50 512 TYR A CA 1
ATOM 3839 C C . TYR A 1 512 ? -24.692 6.663 19.590 1.00 94.50 512 TYR A C 1
ATOM 3841 O O . TYR A 1 512 ? -23.771 7.332 19.128 1.00 94.50 512 TYR A O 1
ATOM 3849 N N . ALA A 1 513 ? -25.567 6.021 18.808 1.00 91.62 513 ALA A N 1
ATOM 3850 C CA . ALA A 1 513 ? -25.366 5.795 17.371 1.00 91.62 513 ALA A CA 1
ATOM 3851 C C . ALA A 1 513 ? -25.217 7.055 16.488 1.00 91.62 513 ALA A C 1
ATOM 3853 O O . ALA A 1 513 ? -24.603 6.957 15.435 1.00 91.62 513 ALA A O 1
ATOM 3854 N N . TYR A 1 514 ? -25.754 8.216 16.887 1.00 90.88 514 TYR A N 1
ATOM 3855 C CA . TYR A 1 514 ? -25.684 9.461 16.096 1.00 90.88 514 TYR A CA 1
ATOM 3856 C C . TYR A 1 514 ? -24.931 10.594 16.815 1.00 90.88 514 TYR A C 1
ATOM 3858 O O . TYR A 1 514 ? -25.255 11.774 16.679 1.00 90.88 514 TYR A O 1
ATOM 3866 N N . ASP A 1 515 ? -23.923 10.251 17.620 1.00 89.44 515 ASP A N 1
ATOM 3867 C CA . ASP A 1 515 ? -23.049 11.202 18.330 1.00 89.44 515 ASP A CA 1
ATOM 3868 C C . ASP A 1 515 ? -21.887 11.734 17.457 1.00 89.44 515 ASP A C 1
ATOM 3870 O O . ASP A 1 515 ? -20.768 11.923 17.934 1.00 89.44 515 ASP A O 1
ATOM 3874 N N . ASP A 1 516 ? -22.125 11.968 16.163 1.00 82.19 516 ASP A N 1
ATOM 3875 C CA . ASP A 1 516 ? -21.060 12.249 15.185 1.00 82.19 516 ASP A CA 1
ATOM 3876 C C . ASP A 1 516 ? -20.328 13.569 15.459 1.00 82.19 516 ASP A C 1
ATOM 3878 O O . ASP A 1 516 ? -19.098 13.627 15.473 1.00 82.19 516 ASP A O 1
ATOM 3882 N N . ALA A 1 517 ? -21.082 14.633 15.760 1.00 77.88 517 ALA A N 1
ATOM 3883 C CA . ALA A 1 517 ? -20.579 16.011 15.815 1.00 77.88 517 ALA A CA 1
ATOM 3884 C C . ALA A 1 517 ? -19.420 16.245 16.805 1.00 77.88 517 ALA A C 1
ATOM 3886 O O . ALA A 1 517 ? -18.717 17.251 16.703 1.00 77.88 517 ALA A O 1
ATOM 3887 N N . SER A 1 518 ? -19.231 15.351 17.778 1.00 77.06 518 SER A N 1
ATOM 3888 C CA . SER A 1 518 ? -18.174 15.457 18.790 1.00 77.06 518 SER A CA 1
ATOM 3889 C C . SER A 1 518 ? -17.284 14.217 18.912 1.00 77.06 518 SER A C 1
ATOM 3891 O O . SER A 1 518 ? -16.386 14.208 19.759 1.00 77.06 518 SER A O 1
ATOM 3893 N N . SER A 1 519 ? -17.521 13.187 18.094 1.00 84.00 519 SER A N 1
ATOM 3894 C CA . SER A 1 519 ? -16.943 11.853 18.309 1.00 84.00 519 SER A CA 1
ATOM 3895 C C . SER A 1 519 ? -16.281 11.250 17.075 1.00 84.00 519 SER A C 1
ATOM 3897 O O . SER A 1 519 ? -15.455 10.357 17.242 1.00 84.00 519 SER A O 1
ATOM 3899 N N . THR A 1 520 ? -16.566 11.747 15.865 1.00 86.31 520 THR A N 1
ATOM 3900 C CA . THR A 1 520 ? -15.822 11.351 14.662 1.00 86.31 520 THR A CA 1
ATOM 3901 C C . THR A 1 520 ? -14.519 12.133 14.563 1.00 86.31 520 THR A C 1
ATOM 3903 O O . THR A 1 520 ? -14.523 13.367 14.534 1.00 86.31 520 THR A O 1
ATOM 3906 N N . PHE A 1 521 ? -13.396 11.430 14.437 1.00 90.50 521 PHE A N 1
ATOM 3907 C CA . PHE A 1 521 ? -12.099 12.050 14.185 1.00 90.50 521 PHE A CA 1
ATOM 3908 C C . PHE A 1 521 ? -11.621 11.719 12.783 1.00 90.50 521 PHE A C 1
ATOM 3910 O O . PHE A 1 521 ? -11.885 10.641 12.256 1.00 90.50 521 PHE A O 1
ATOM 3917 N N . THR A 1 522 ? -10.924 12.675 12.171 1.00 89.12 522 THR A N 1
ATOM 3918 C CA . THR A 1 522 ? -10.377 12.521 10.827 1.00 89.12 522 THR A CA 1
ATOM 3919 C C . THR A 1 522 ? -8.896 12.845 10.798 1.00 89.12 522 THR A C 1
ATOM 3921 O O . THR A 1 522 ? -8.405 13.689 11.550 1.00 89.12 522 THR A O 1
ATOM 3924 N N . CYS A 1 523 ? -8.178 12.157 9.920 1.00 85.94 523 CYS A N 1
ATOM 3925 C CA . CYS A 1 523 ? -6.789 12.450 9.607 1.00 85.94 523 CYS A CA 1
ATOM 3926 C C . CYS A 1 523 ? -6.561 12.174 8.120 1.00 85.94 523 CYS A C 1
ATOM 3928 O O . CYS A 1 523 ? -6.974 11.119 7.642 1.00 85.94 523 CYS A O 1
ATOM 3930 N N . PRO A 1 524 ? -5.917 13.065 7.352 1.00 79.19 524 PRO A N 1
ATOM 3931 C CA . PRO A 1 524 ? -5.504 12.706 6.002 1.00 79.19 524 PRO A CA 1
ATOM 3932 C C . PRO A 1 524 ? -4.558 11.497 6.068 1.00 79.19 524 PRO A C 1
ATOM 3934 O O . PRO A 1 524 ? -3.563 11.552 6.788 1.00 79.19 524 PRO A O 1
ATOM 3937 N N . THR A 1 525 ? -4.824 10.427 5.312 1.00 74.88 525 THR A N 1
ATOM 3938 C CA . THR A 1 525 ? -4.065 9.159 5.367 1.00 74.88 525 THR A CA 1
ATOM 3939 C C . THR A 1 525 ? -2.562 9.392 5.167 1.00 74.88 525 THR A C 1
ATOM 3941 O O . THR A 1 525 ? -1.723 8.851 5.880 1.00 74.88 525 THR A O 1
ATOM 3944 N N . ALA A 1 526 ? -2.199 10.275 4.229 1.00 65.38 526 ALA A N 1
ATOM 3945 C CA . ALA A 1 526 ? -0.806 10.636 3.954 1.00 65.38 526 ALA A CA 1
ATOM 3946 C C . ALA A 1 526 ? -0.157 11.510 5.047 1.00 65.38 526 ALA A C 1
ATOM 3948 O O . ALA A 1 526 ? 1.067 11.648 5.069 1.00 65.38 526 ALA A O 1
ATOM 3949 N N . ALA A 1 527 ? -0.963 12.118 5.921 1.00 63.69 527 ALA A N 1
ATOM 3950 C CA . ALA A 1 527 ? -0.527 12.998 6.998 1.00 63.69 527 ALA A CA 1
ATOM 3951 C C . ALA A 1 527 ? -0.481 12.305 8.366 1.00 63.69 527 ALA A C 1
ATOM 3953 O O . ALA A 1 527 ? -0.051 12.950 9.319 1.00 63.69 527 ALA A O 1
ATOM 3954 N N . VAL A 1 528 ? -0.877 11.025 8.476 1.00 63.81 528 VAL A N 1
ATOM 3955 C CA . VAL A 1 528 ? -0.749 10.239 9.713 1.00 63.81 528 VAL A CA 1
ATOM 3956 C C . VAL A 1 528 ? 0.736 10.188 10.104 1.00 63.81 528 VAL A C 1
ATOM 3958 O O . VAL A 1 528 ? 1.526 9.499 9.443 1.00 63.81 528 VAL A O 1
ATOM 3961 N N . PRO A 1 529 ? 1.168 10.915 11.153 1.00 53.09 529 PRO A N 1
ATOM 3962 C CA . PRO A 1 529 ? 2.576 10.960 11.522 1.00 53.09 529 PRO A CA 1
ATOM 3963 C C . PRO A 1 529 ? 3.013 9.574 12.004 1.00 53.09 529 PRO A C 1
ATOM 3965 O O . PRO A 1 529 ? 2.203 8.780 12.473 1.00 53.09 529 PRO A O 1
ATOM 3968 N N . GLY A 1 530 ? 4.274 9.194 11.786 1.00 58.09 530 GLY A N 1
ATOM 3969 C CA . GLY A 1 530 ? 4.755 7.839 12.113 1.00 58.09 530 GLY A CA 1
ATOM 3970 C C . GLY A 1 530 ? 4.051 6.688 11.368 1.00 58.09 530 GLY A C 1
ATOM 3971 O O . GLY A 1 530 ? 4.509 5.554 11.452 1.00 58.09 530 GLY A O 1
ATOM 3972 N N . GLY A 1 531 ? 2.992 6.982 10.610 1.00 69.94 531 GLY A N 1
ATOM 3973 C CA . GLY A 1 531 ? 2.378 6.108 9.641 1.00 69.94 531 GLY A CA 1
ATOM 3974 C C . GLY A 1 531 ? 1.528 4.968 10.167 1.00 69.94 531 GLY A C 1
ATOM 3975 O O . GLY A 1 531 ? 1.523 3.862 9.622 1.00 69.94 531 GLY A O 1
ATOM 3976 N N . GLY A 1 532 ? 0.794 5.263 11.228 1.00 85.50 532 GLY A N 1
ATOM 3977 C CA . GLY A 1 532 ? -0.133 4.337 11.839 1.00 85.50 532 GLY A CA 1
ATOM 3978 C C . GLY A 1 532 ? -0.861 4.952 13.021 1.00 85.50 532 GLY A C 1
ATOM 3979 O O . GLY A 1 532 ? -0.740 6.146 13.288 1.00 85.50 532 GLY A O 1
ATOM 3980 N N . TYR A 1 533 ? -1.561 4.112 13.770 1.00 91.19 533 TYR A N 1
ATOM 3981 C CA . TYR A 1 533 ? -2.272 4.489 14.986 1.00 91.19 533 TYR A CA 1
ATOM 3982 C C . TYR A 1 533 ? -1.813 3.629 16.161 1.00 91.19 533 TYR A C 1
ATOM 3984 O O . TYR A 1 533 ? -1.635 2.420 16.028 1.00 91.19 533 TYR A O 1
ATOM 3992 N N . ALA A 1 534 ? -1.650 4.238 17.329 1.00 93.56 534 ALA A N 1
ATOM 3993 C CA . ALA A 1 534 ? -1.578 3.532 18.595 1.00 93.56 534 ALA A CA 1
ATOM 3994 C C . ALA A 1 534 ? -2.997 3.310 19.137 1.00 93.56 534 ALA A C 1
ATOM 3996 O O . ALA A 1 534 ? -3.774 4.261 19.246 1.00 93.56 534 ALA A O 1
ATOM 3997 N N . VAL A 1 535 ? -3.308 2.065 19.495 1.00 96.94 535 VAL A N 1
ATOM 3998 C CA . VAL A 1 535 ? -4.521 1.686 20.230 1.00 96.94 535 VAL A CA 1
ATOM 3999 C C . VAL A 1 535 ? -4.085 1.228 21.614 1.00 96.94 535 VAL A C 1
ATOM 4001 O O . VAL A 1 535 ? -3.530 0.140 21.764 1.00 96.94 535 VAL A O 1
ATOM 4004 N N . THR A 1 536 ? -4.306 2.068 22.621 1.00 97.62 536 THR A N 1
ATOM 4005 C CA . THR A 1 536 ? -3.842 1.832 23.991 1.00 97.62 536 THR A CA 1
ATOM 4006 C C . THR A 1 536 ? -5.007 1.462 24.893 1.00 97.62 536 THR A C 1
ATOM 4008 O O . THR A 1 536 ? -5.940 2.248 25.071 1.00 97.62 536 THR A O 1
ATOM 4011 N N . PHE A 1 537 ? -4.923 0.288 25.510 1.00 98.12 537 PHE A N 1
ATOM 4012 C CA . PHE A 1 537 ? -5.821 -0.140 26.578 1.00 98.12 537 PHE A CA 1
ATOM 4013 C C . PHE A 1 537 ? -5.324 0.390 27.924 1.00 98.12 537 PHE A C 1
ATOM 4015 O O . PHE A 1 537 ? -4.134 0.290 28.215 1.00 98.12 537 PHE A O 1
ATOM 4022 N N . CYS A 1 538 ? -6.226 0.947 28.735 1.00 96.31 538 CYS A N 1
ATOM 4023 C CA . CYS A 1 538 ? -5.920 1.607 30.010 1.00 96.31 538 CYS A CA 1
ATOM 4024 C C . CYS A 1 538 ? -4.880 2.752 29.897 1.00 96.31 538 CYS A C 1
ATOM 4026 O O . CYS A 1 538 ? -3.844 2.707 30.566 1.00 96.31 538 CYS A O 1
ATOM 4028 N N . PRO A 1 539 ? -5.110 3.782 29.054 1.00 93.56 539 PRO A N 1
ATOM 4029 C CA . PRO A 1 539 ? -4.183 4.908 28.909 1.00 93.56 539 PRO A CA 1
ATOM 4030 C C . PRO A 1 539 ? -3.990 5.686 30.223 1.00 93.56 539 PRO A C 1
ATOM 4032 O O . PRO A 1 539 ? -4.930 5.854 31.000 1.00 93.56 539 PRO A O 1
ATOM 4035 N N . GLU A 1 540 ? -2.787 6.220 30.451 1.00 81.19 540 GLU A N 1
ATOM 4036 C CA . GLU A 1 540 ? -2.515 7.090 31.602 1.00 81.19 540 GLU A CA 1
ATOM 4037 C C . GLU A 1 540 ? -3.182 8.463 31.431 1.00 81.19 540 GLU A C 1
ATOM 4039 O O . GLU A 1 540 ? -2.971 9.155 30.433 1.00 81.19 540 GLU A O 1
ATOM 4044 N N . THR A 1 541 ? -3.940 8.908 32.432 1.00 62.28 541 THR A N 1
ATOM 4045 C CA . THR A 1 541 ? -4.685 10.179 32.399 1.00 62.28 541 THR A CA 1
ATOM 4046 C C . THR A 1 541 ? -3.791 11.423 32.320 1.00 62.28 541 THR A C 1
ATOM 4048 O O . THR A 1 541 ? -4.206 12.437 31.766 1.00 62.28 541 THR A O 1
ATOM 4051 N N . THR A 1 542 ? -2.546 11.348 32.794 1.00 50.53 542 THR A N 1
ATOM 4052 C CA . THR A 1 542 ? -1.534 12.424 32.742 1.00 50.53 542 THR A CA 1
ATOM 4053 C C . THR A 1 542 ? -0.988 12.697 31.339 1.00 50.53 542 THR A C 1
ATOM 4055 O O . THR A 1 542 ? -0.450 13.775 31.093 1.00 50.53 542 THR A O 1
ATOM 4058 N N . SER A 1 543 ? -1.133 11.751 30.409 1.00 44.47 543 SER A N 1
ATOM 4059 C CA . SER A 1 543 ? -0.648 11.871 29.026 1.00 44.47 543 SER A CA 1
ATOM 4060 C C . SER A 1 543 ? -1.656 12.521 28.064 1.00 44.47 543 SER A C 1
ATOM 4062 O O . SER A 1 543 ? -1.331 12.765 26.903 1.00 44.47 543 SER A O 1
ATOM 4064 N N . LEU A 1 544 ? -2.869 12.824 28.546 1.00 53.12 544 LEU A N 1
ATOM 4065 C CA . LEU A 1 544 ? -4.023 13.219 27.729 1.00 53.12 544 LEU A CA 1
ATOM 4066 C C . LEU A 1 544 ? -4.349 14.722 27.768 1.00 53.12 544 LEU A C 1
ATOM 4068 O O . LEU A 1 544 ? -5.297 15.145 27.104 1.00 53.12 544 LEU A O 1
ATOM 4072 N N . GLU A 1 545 ? -3.597 15.545 28.510 1.00 36.94 545 GLU A N 1
ATOM 4073 C CA . GLU A 1 545 ? -3.818 16.997 28.507 1.00 36.94 545 GLU A CA 1
ATOM 4074 C C . GLU A 1 545 ? -3.258 17.653 27.231 1.00 36.94 545 GLU A C 1
ATOM 4076 O O . GLU A 1 545 ? -2.049 17.588 26.974 1.00 36.94 545 GLU A O 1
ATOM 4081 N N . PRO A 1 546 ? -4.089 18.347 26.430 1.00 39.94 546 PRO A N 1
ATOM 4082 C CA . PRO A 1 546 ? -3.597 19.146 25.320 1.00 39.94 546 PRO A CA 1
ATOM 4083 C C . PRO A 1 546 ? -2.808 20.340 25.861 1.00 39.94 546 PRO A C 1
ATOM 4085 O O . PRO A 1 546 ? -3.342 21.176 26.595 1.00 39.94 546 PRO A O 1
ATOM 4088 N N . LYS A 1 547 ? -1.551 20.496 25.433 1.00 31.77 547 LYS A N 1
ATOM 4089 C CA . LYS A 1 547 ? -0.853 21.782 25.548 1.00 31.77 547 LYS A CA 1
ATOM 4090 C C . LYS A 1 547 ? -1.486 22.783 24.576 1.00 31.77 547 LYS A C 1
ATOM 4092 O O . LYS A 1 547 ? -0.995 22.970 23.475 1.00 31.77 547 LYS A O 1
ATOM 4097 N N . GLY A 1 548 ? -2.553 23.442 25.025 1.00 32.53 548 GLY A N 1
ATOM 4098 C CA . GLY A 1 548 ? -3.106 24.649 24.413 1.00 32.53 548 GLY A CA 1
ATOM 4099 C C . GLY A 1 548 ? -4.116 24.428 23.281 1.00 32.53 548 GLY A C 1
ATOM 4100 O O . GLY A 1 548 ? -3.763 24.056 22.176 1.00 32.53 548 GLY A O 1
ATOM 4101 N N . GLY A 1 549 ? -5.368 24.805 23.543 1.00 40.06 549 GLY A N 1
ATOM 4102 C CA . GLY A 1 549 ? -6.064 25.771 22.689 1.00 40.06 549 GLY A CA 1
ATOM 4103 C C . GLY A 1 549 ? -6.622 25.368 21.320 1.00 40.06 549 GLY A C 1
ATOM 4104 O O . GLY A 1 549 ? -6.989 26.288 20.598 1.00 40.06 549 GLY A O 1
ATOM 4105 N N . ASP A 1 550 ? -6.778 24.096 20.958 1.00 34.88 550 ASP A N 1
ATOM 4106 C CA . ASP A 1 550 ? -7.483 23.745 19.711 1.00 34.88 550 ASP A CA 1
ATOM 4107 C C . ASP A 1 550 ? -9.007 23.760 19.908 1.00 34.88 550 ASP A C 1
ATOM 4109 O O . ASP A 1 550 ? -9.643 22.772 20.282 1.00 34.88 550 ASP A O 1
ATOM 4113 N N . ARG A 1 551 ? -9.606 24.936 19.688 1.00 35.00 551 ARG A N 1
ATOM 4114 C CA . ARG A 1 551 ? -11.059 25.110 19.562 1.00 35.00 551 ARG A CA 1
ATOM 4115 C C . ARG A 1 551 ? -11.477 24.832 18.120 1.00 35.00 551 ARG A C 1
ATOM 4117 O O . ARG A 1 551 ? -10.953 25.452 17.200 1.00 35.00 551 ARG A O 1
ATOM 4124 N N . ASN A 1 552 ? -12.468 23.961 17.947 1.00 35.47 552 ASN A N 1
ATOM 4125 C CA . ASN A 1 552 ? -13.172 23.764 16.682 1.00 35.47 552 ASN A CA 1
ATOM 4126 C C . ASN A 1 552 ? -13.830 25.098 16.240 1.00 35.47 552 ASN A C 1
ATOM 4128 O O . ASN A 1 552 ? -14.619 25.650 17.018 1.00 35.47 552 ASN A O 1
ATOM 4132 N N . PRO A 1 553 ? -13.523 25.654 15.050 1.00 31.61 553 PRO A N 1
ATOM 4133 C CA . PRO A 1 553 ? -14.021 26.968 14.630 1.00 31.61 553 PRO A CA 1
ATOM 4134 C C . PRO A 1 553 ? -15.539 27.050 14.373 1.00 31.61 553 PRO A C 1
ATOM 4136 O O . PRO A 1 553 ? -16.047 28.153 14.191 1.00 31.61 553 PRO A O 1
ATOM 4139 N N . GLU A 1 554 ? -16.288 25.945 14.436 1.00 36.88 554 GLU A N 1
ATOM 4140 C CA . GLU A 1 554 ? -17.752 25.953 14.247 1.00 36.88 554 GLU A CA 1
ATOM 4141 C C . GLU A 1 554 ? -18.581 25.945 15.546 1.00 36.88 554 GLU A C 1
ATOM 4143 O O . GLU A 1 554 ? -19.805 26.034 15.499 1.00 36.88 554 GLU A O 1
ATOM 4148 N N . ALA A 1 555 ? -17.954 25.943 16.726 1.00 37.34 555 ALA A N 1
ATOM 4149 C CA . ALA A 1 555 ? -18.662 25.992 18.012 1.00 37.34 555 ALA A CA 1
ATOM 4150 C C . ALA A 1 555 ? -18.683 27.404 18.631 1.00 37.34 555 ALA A C 1
ATOM 4152 O O . ALA A 1 555 ? -18.288 27.607 19.782 1.00 37.34 555 ALA A O 1
ATOM 4153 N N . THR A 1 556 ? -19.139 28.413 17.885 1.00 25.88 556 THR A N 1
ATOM 4154 C CA . THR A 1 556 ? -19.438 29.733 18.465 1.00 25.88 556 THR A CA 1
ATOM 4155 C C . THR A 1 556 ? -20.898 29.781 18.916 1.00 25.88 556 THR A C 1
ATOM 4157 O O . THR A 1 556 ? -21.790 30.030 18.116 1.00 25.88 556 THR A O 1
ATOM 4160 N N . GLY A 1 557 ? -21.161 29.546 20.211 1.00 33.22 557 GLY A N 1
ATOM 4161 C CA . GLY A 1 557 ? -22.491 29.845 20.766 1.00 33.22 557 GLY A CA 1
ATOM 4162 C C . GLY A 1 557 ? -22.988 29.122 22.020 1.00 33.22 557 GLY A C 1
ATOM 4163 O O . GLY A 1 557 ? -24.136 29.359 22.382 1.00 33.22 557 GLY A O 1
ATOM 4164 N N . LEU A 1 558 ? -22.206 28.282 22.710 1.00 28.64 558 LEU A N 1
ATOM 4165 C CA . LEU A 1 558 ? -22.667 27.617 23.943 1.00 28.64 558 LEU A CA 1
ATOM 4166 C C . LEU A 1 558 ? -21.742 27.925 25.134 1.00 28.64 558 LEU A C 1
ATOM 4168 O O . LEU A 1 558 ? -20.519 27.887 24.977 1.00 28.64 558 LEU A O 1
ATOM 4172 N N . PRO A 1 559 ? -22.292 28.286 26.313 1.00 27.02 559 PRO A N 1
ATOM 4173 C CA . PRO A 1 559 ? -21.493 28.740 27.442 1.00 27.02 559 PRO A CA 1
ATOM 4174 C C . PRO A 1 559 ? -20.670 27.599 28.044 1.00 27.02 559 PRO A C 1
ATOM 4176 O O . PRO A 1 559 ? -21.154 26.491 28.260 1.00 27.02 559 PRO A O 1
ATOM 4179 N N . SER A 1 560 ? -19.413 27.919 28.350 1.00 24.91 560 SER A N 1
ATOM 4180 C CA . SER A 1 560 ? -18.471 27.059 29.063 1.00 24.91 560 SER A CA 1
ATOM 4181 C C . SER A 1 560 ? -19.048 26.683 30.432 1.00 24.91 560 SER A C 1
ATOM 4183 O O . SER A 1 560 ? -19.305 27.566 31.254 1.00 24.91 560 SER A O 1
ATOM 4185 N N . ALA A 1 561 ? -19.248 25.390 30.694 1.00 31.22 561 ALA A N 1
ATOM 4186 C CA . ALA A 1 561 ? -19.642 24.906 32.012 1.00 31.22 561 ALA A CA 1
ATOM 4187 C C . ALA A 1 561 ? -18.460 25.075 32.981 1.00 31.22 561 ALA A C 1
ATOM 4189 O O . ALA A 1 561 ? -17.538 24.263 33.026 1.00 31.22 561 ALA A O 1
ATOM 4190 N N . ASN A 1 562 ? -18.466 26.187 33.717 1.00 29.12 562 ASN A N 1
ATOM 4191 C CA . ASN A 1 562 ? -17.574 26.419 34.845 1.00 29.12 562 ASN A CA 1
ATOM 4192 C C . ASN A 1 562 ? -17.807 25.353 35.923 1.00 29.12 562 ASN A C 1
ATOM 4194 O O . ASN A 1 562 ? -18.942 25.079 36.314 1.00 29.12 562 ASN A O 1
ATOM 4198 N N . GLY A 1 563 ? -16.710 24.799 36.437 1.00 35.31 563 GLY A N 1
ATOM 4199 C CA . GLY A 1 563 ? -16.711 23.921 37.595 1.00 35.31 563 GLY A CA 1
ATOM 4200 C C . GLY A 1 563 ? -17.192 24.661 38.835 1.00 35.31 563 GLY A C 1
ATOM 4201 O O . GLY A 1 563 ? -16.468 25.480 39.389 1.00 35.31 563 GLY A O 1
ATOM 4202 N N . THR A 1 564 ? -18.426 24.396 39.252 1.00 31.16 564 THR A N 1
ATOM 4203 C CA . THR A 1 564 ? -18.907 24.471 40.643 1.00 31.16 564 THR A CA 1
ATOM 4204 C C . THR A 1 564 ? -20.356 23.988 40.672 1.00 31.16 564 THR A C 1
ATOM 4206 O O . THR A 1 564 ? -21.287 24.768 40.523 1.00 31.16 564 THR A O 1
ATOM 4209 N N . MET A 1 565 ? -20.563 22.687 40.874 1.00 25.58 565 MET A N 1
ATOM 4210 C CA . MET A 1 565 ? -21.853 22.161 41.325 1.00 25.58 565 MET A CA 1
ATOM 4211 C C . MET A 1 565 ? -21.600 21.339 42.585 1.00 25.58 565 MET A C 1
ATOM 4213 O O . MET A 1 565 ? -21.162 20.193 42.539 1.00 25.58 565 MET A O 1
ATOM 4217 N N . VAL A 1 566 ? -21.817 21.995 43.724 1.00 26.78 566 VAL A N 1
ATOM 4218 C CA . VAL A 1 566 ? -21.873 21.377 45.048 1.00 26.78 566 VAL A CA 1
ATOM 4219 C C . VAL A 1 566 ? -23.238 20.702 45.164 1.00 26.78 566 VAL A C 1
ATOM 4221 O O . VAL A 1 566 ? -24.271 21.363 45.076 1.00 26.78 566 VAL A O 1
ATOM 4224 N N . PHE A 1 567 ? -23.243 19.382 45.341 1.00 23.89 567 PHE A N 1
ATOM 4225 C CA . PHE A 1 567 ? -24.448 18.615 45.650 1.00 23.89 567 PHE A CA 1
ATOM 4226 C C . PHE A 1 567 ? -24.982 19.025 47.032 1.00 23.89 567 PHE A C 1
ATOM 4228 O O . PHE A 1 567 ? -24.342 18.768 48.050 1.00 23.89 567 PHE A O 1
ATOM 4235 N N . PHE A 1 568 ? -26.176 19.620 47.085 1.00 23.41 568 PHE A N 1
ATOM 4236 C CA . PHE A 1 568 ? -26.960 19.713 48.318 1.00 23.41 568 PHE A CA 1
ATOM 4237 C C . PHE A 1 568 ? -27.796 18.438 48.473 1.00 23.41 568 PHE A C 1
ATOM 4239 O O . PHE A 1 568 ? -28.891 18.326 47.927 1.00 23.41 568 PHE A O 1
ATOM 4246 N N . GLY A 1 569 ? -27.269 17.470 49.222 1.00 25.02 569 GLY A N 1
ATOM 4247 C CA . GLY A 1 569 ? -28.044 16.357 49.767 1.00 25.02 569 GLY A CA 1
ATOM 4248 C C . GLY A 1 569 ? -28.480 16.683 51.194 1.00 25.02 569 GLY A C 1
ATOM 4249 O O . GLY A 1 569 ? -27.645 16.773 52.088 1.00 25.02 569 GLY A O 1
ATOM 4250 N N . SER A 1 570 ? -29.780 16.881 51.408 1.00 23.31 570 SER A N 1
ATOM 4251 C CA . SER A 1 570 ? -30.378 17.021 52.739 1.00 23.31 570 SER A CA 1
ATOM 4252 C C . SER A 1 570 ? -30.752 15.645 53.292 1.00 23.31 570 SER A C 1
ATOM 4254 O O . SER A 1 570 ? -31.535 14.948 52.653 1.00 23.31 570 SER A O 1
ATOM 4256 N N . ALA A 1 571 ? -30.216 15.275 54.463 1.00 25.83 571 ALA A N 1
ATOM 4257 C CA . ALA A 1 571 ? -30.974 14.739 55.605 1.00 25.83 571 ALA A CA 1
ATOM 4258 C C . ALA A 1 571 ? -30.045 14.360 56.782 1.00 25.83 571 ALA A C 1
ATOM 4260 O O . ALA A 1 571 ? -29.194 13.486 56.668 1.00 25.83 571 ALA A O 1
ATOM 4261 N N . ASN A 1 572 ? -30.271 15.043 57.911 1.00 25.80 572 ASN A N 1
ATOM 4262 C CA . ASN A 1 572 ? -29.993 14.720 59.320 1.00 25.80 572 ASN A CA 1
ATOM 4263 C C . ASN A 1 572 ? -29.205 13.439 59.670 1.00 25.80 572 ASN A C 1
ATOM 4265 O O . ASN A 1 572 ? -29.691 12.334 59.443 1.00 25.80 572 ASN A O 1
ATOM 4269 N N . SER A 1 573 ? -28.156 13.586 60.495 1.00 26.16 573 SER A N 1
ATOM 4270 C CA . SER A 1 573 ? -28.213 13.285 61.946 1.00 26.16 573 SER A CA 1
ATOM 4271 C C . SER A 1 573 ? -26.879 13.560 62.671 1.00 26.16 573 SER A C 1
ATOM 4273 O O . SER A 1 573 ? -25.827 13.125 62.228 1.00 26.16 573 SER A O 1
ATOM 4275 N N . ALA A 1 574 ? -27.005 14.202 63.838 1.00 26.06 574 ALA A N 1
ATOM 4276 C CA . ALA A 1 574 ? -26.167 14.130 65.046 1.00 26.06 574 ALA A CA 1
ATOM 4277 C C . ALA A 1 574 ? -24.724 14.708 65.073 1.00 26.06 574 ALA A C 1
ATOM 4279 O O . ALA A 1 574 ? -23.757 14.120 64.610 1.00 26.06 574 ALA A O 1
ATOM 4280 N N . ALA A 1 575 ? -24.659 15.859 65.754 1.00 25.52 575 ALA A N 1
ATOM 4281 C CA . ALA A 1 575 ? -23.604 16.509 66.541 1.00 25.52 575 ALA A CA 1
ATOM 4282 C C . ALA A 1 575 ? -22.322 15.739 66.945 1.00 25.52 575 ALA A C 1
ATOM 4284 O O . ALA A 1 575 ? -22.384 14.600 67.403 1.00 25.52 575 ALA A O 1
ATOM 4285 N N . GLY A 1 576 ? -21.196 16.474 66.958 1.00 24.78 576 GLY A N 1
ATOM 4286 C CA . GLY A 1 576 ? -19.992 16.149 67.736 1.00 24.78 576 GLY A CA 1
ATOM 4287 C C . GLY A 1 576 ? -18.738 16.964 67.368 1.00 24.78 576 GLY A C 1
ATOM 4288 O O . GLY A 1 576 ? -17.956 16.515 66.544 1.00 24.78 576 GLY A O 1
ATOM 4289 N N . ASP A 1 577 ? -18.603 18.150 67.971 1.00 24.44 577 ASP A N 1
ATOM 4290 C CA . ASP A 1 577 ? -17.408 18.928 68.379 1.00 24.44 577 ASP A CA 1
ATOM 4291 C C . ASP A 1 577 ? -16.076 18.974 67.575 1.00 24.44 577 ASP A C 1
ATOM 4293 O O . ASP A 1 577 ? -15.424 17.980 67.270 1.00 24.44 577 ASP A O 1
ATOM 4297 N N . VAL A 1 578 ? -15.610 20.219 67.373 1.00 24.73 578 VAL A N 1
ATOM 4298 C CA . VAL A 1 578 ? -14.251 20.671 66.974 1.00 24.73 578 VAL A CA 1
ATOM 4299 C C . VAL A 1 578 ? -13.314 20.672 68.213 1.00 24.73 578 VAL A C 1
ATOM 4301 O O . VAL A 1 578 ? -13.842 20.755 69.324 1.00 24.73 578 VAL A O 1
ATOM 4304 N N . PRO A 1 579 ? -11.957 20.677 68.109 1.00 32.81 579 PRO A N 1
ATOM 4305 C CA . PRO A 1 579 ? -11.227 21.908 67.753 1.00 32.81 579 PRO A CA 1
ATOM 4306 C C . PRO A 1 579 ? -9.913 21.751 66.942 1.00 32.81 579 PRO A C 1
ATOM 4308 O O . PRO A 1 579 ? -9.189 20.764 67.007 1.00 32.81 579 PRO A O 1
ATOM 4311 N N . TYR A 1 580 ? -9.625 22.835 66.215 1.00 23.88 580 TYR A N 1
ATOM 4312 C CA . TYR A 1 580 ? -8.340 23.389 65.758 1.00 23.88 580 TYR A CA 1
ATOM 4313 C C . TYR A 1 580 ? -7.053 22.953 66.493 1.00 23.88 580 TYR A C 1
ATOM 4315 O O . TYR A 1 580 ? -7.048 22.949 67.720 1.00 23.88 580 TYR A O 1
ATOM 4323 N N . LEU A 1 581 ? -5.916 22.875 65.767 1.00 25.20 581 LEU A N 1
ATOM 4324 C CA . LEU A 1 581 ? -4.696 23.607 66.166 1.00 25.20 581 LEU A CA 1
ATOM 4325 C C . LEU A 1 581 ? -3.608 23.786 65.068 1.00 25.20 581 LEU A C 1
ATOM 4327 O O . LEU A 1 581 ? -3.086 22.829 64.514 1.00 25.20 581 LEU A O 1
ATOM 4331 N N . HIS A 1 582 ? -3.256 25.061 64.864 1.00 25.53 582 HIS A N 1
ATOM 4332 C CA . HIS A 1 582 ? -1.957 25.700 64.583 1.00 25.53 582 HIS A CA 1
ATOM 4333 C C . HIS A 1 582 ? -0.986 25.283 63.449 1.00 25.53 582 HIS A C 1
ATOM 4335 O O . HIS A 1 582 ? -0.241 24.313 63.499 1.00 25.53 582 HIS A O 1
ATOM 4341 N N . GLN A 1 583 ? -0.872 26.249 62.534 1.00 24.08 583 GLN A N 1
ATOM 4342 C CA . GLN A 1 583 ? 0.245 26.646 61.677 1.00 24.08 583 GLN A CA 1
ATOM 4343 C C . GLN A 1 583 ? 1.477 27.128 62.476 1.00 24.08 583 GLN A C 1
ATOM 4345 O O . GLN A 1 583 ? 1.323 27.920 63.404 1.00 24.08 583 GLN A O 1
ATOM 4350 N N . PHE A 1 584 ? 2.686 26.757 62.034 1.00 25.16 584 PHE A N 1
ATOM 4351 C CA . PHE A 1 584 ? 3.915 27.552 62.193 1.00 25.16 584 PHE A CA 1
ATOM 4352 C C . PHE A 1 584 ? 4.811 27.382 60.960 1.00 25.16 584 PHE A C 1
ATOM 4354 O O . PHE A 1 584 ? 5.094 26.267 60.530 1.00 25.16 584 PHE A O 1
ATOM 4361 N N . GLY A 1 585 ? 5.218 28.513 60.380 1.00 23.52 585 GLY A N 1
ATOM 4362 C CA . GLY A 1 585 ? 6.167 28.594 59.274 1.00 23.52 585 GLY A CA 1
ATOM 4363 C C . GLY A 1 585 ? 7.619 28.737 59.738 1.00 23.52 585 GLY A C 1
ATOM 4364 O O . GLY A 1 585 ? 7.895 29.055 60.893 1.00 23.52 585 GLY A O 1
ATOM 4365 N N . GLY A 1 586 ? 8.537 28.554 58.791 1.00 22.88 586 GLY A N 1
ATOM 4366 C CA . GLY A 1 586 ? 9.964 28.841 58.915 1.00 22.88 586 GLY A CA 1
ATOM 4367 C C . GLY A 1 586 ? 10.610 28.851 57.528 1.00 22.88 586 GLY A C 1
ATOM 4368 O O . GLY A 1 586 ? 10.385 27.945 56.736 1.00 22.88 586 GLY A O 1
ATOM 4369 N N . VAL A 1 587 ? 11.333 29.929 57.232 1.00 23.31 587 VAL A N 1
ATOM 4370 C CA . VAL A 1 587 ? 11.780 30.428 55.918 1.00 23.31 587 VAL A CA 1
ATOM 4371 C C . VAL A 1 587 ? 13.298 30.215 55.738 1.00 23.31 587 VAL A C 1
ATOM 4373 O O . VAL A 1 587 ? 13.991 30.014 56.731 1.00 23.31 587 VAL A O 1
ATOM 4376 N N . PHE A 1 588 ? 13.771 30.400 54.490 1.00 22.42 588 PHE A N 1
ATOM 4377 C CA . PHE A 1 588 ? 15.148 30.615 53.970 1.00 22.42 588 PHE A CA 1
ATOM 4378 C C . PHE A 1 588 ? 15.873 29.358 53.455 1.00 22.42 588 PHE A C 1
ATOM 4380 O O . PHE A 1 588 ? 15.899 28.347 54.139 1.00 22.42 588 PHE A O 1
ATOM 4387 N N . ALA A 1 589 ? 16.542 29.322 52.293 1.00 23.00 589 ALA A N 1
ATOM 4388 C CA . ALA A 1 589 ? 16.771 30.235 51.159 1.00 23.00 589 ALA A CA 1
ATOM 4389 C C . ALA A 1 589 ? 17.315 29.360 49.991 1.00 23.00 589 ALA A C 1
ATOM 4391 O O . ALA A 1 589 ? 18.068 28.427 50.243 1.00 23.00 589 ALA A O 1
ATOM 4392 N N . LEU A 1 590 ? 16.795 29.468 48.760 1.00 21.86 590 LEU A N 1
ATOM 4393 C CA . LEU A 1 590 ? 17.424 30.104 47.579 1.00 21.86 590 LEU A CA 1
ATOM 4394 C C . LEU A 1 590 ? 18.934 29.854 47.371 1.00 21.86 590 LEU A C 1
ATOM 4396 O O . LEU A 1 590 ? 19.725 30.332 48.173 1.00 21.86 590 LEU A O 1
ATOM 4400 N N . VAL A 1 591 ? 19.296 29.203 46.247 1.00 22.31 591 VAL A N 1
ATOM 4401 C CA . VAL A 1 591 ? 20.126 29.680 45.095 1.00 22.31 591 VAL A CA 1
ATOM 4402 C C . VAL A 1 591 ? 20.317 28.462 44.131 1.00 22.31 591 VAL A C 1
ATOM 4404 O O . VAL A 1 591 ? 20.873 27.465 44.568 1.00 22.31 591 VAL A O 1
ATOM 4407 N N . ASN A 1 592 ? 19.661 28.306 42.958 1.00 22.08 592 ASN A N 1
ATOM 4408 C CA . ASN A 1 592 ? 19.867 28.905 41.607 1.00 22.08 592 ASN A CA 1
ATOM 4409 C C . ASN A 1 592 ? 21.289 28.663 41.012 1.00 22.08 592 ASN A C 1
ATOM 4411 O O . ASN A 1 592 ? 22.250 28.751 41.754 1.00 22.08 592 ASN A O 1
ATOM 4415 N N . PHE A 1 593 ? 21.590 28.368 39.736 1.00 22.56 593 PHE A N 1
ATOM 4416 C CA . PHE A 1 593 ? 20.950 28.509 38.416 1.00 22.56 593 PHE A CA 1
ATOM 4417 C C . PHE A 1 593 ? 21.599 27.500 37.417 1.00 22.56 593 PHE A C 1
ATOM 4419 O O . PHE A 1 593 ? 22.803 27.278 37.484 1.00 22.56 593 PHE A O 1
ATOM 4426 N N . TYR A 1 594 ? 20.785 26.960 36.499 1.00 21.25 594 TYR A N 1
ATOM 4427 C CA . TYR A 1 594 ? 20.966 26.789 35.038 1.00 21.25 594 TYR A CA 1
ATOM 4428 C C . TYR A 1 594 ? 22.346 26.486 34.411 1.00 21.25 594 TYR A C 1
ATOM 4430 O O . TYR A 1 594 ? 23.269 27.295 34.496 1.00 21.25 594 TYR A O 1
ATOM 4438 N N . PHE A 1 595 ? 22.377 25.436 33.580 1.00 29.12 595 PHE A N 1
ATOM 4439 C CA . PHE A 1 595 ? 22.361 25.553 32.110 1.00 29.12 595 PHE A CA 1
ATOM 4440 C C . PHE A 1 595 ? 21.519 24.431 31.501 1.00 29.12 595 PHE A C 1
ATOM 4442 O O . PHE A 1 595 ? 21.502 23.337 32.111 1.00 29.12 595 PHE A O 1
#

Organism: Zingiber officinale (NCBI:txid94328)

Radius of gyration: 30.65 Å; Cα contacts (8 Å, |Δi|>4): 1278; chains: 1; bounding box: 86×59×107 Å

Secondary structure (DSSP, 8-state):
-HHHHHHHHHHHHHHHHHHHHHHHHHHHH-S--TTTT---S-SSSGGGGS-TTT-BGGG--EEEESSTT-TT-SSTTTTGGGT---SS-HHHHHHHT--EEEEEEETTTEEEETTEEEEETHHHHHHHHHHHHH-SS-EEEEEEEEPTT-PPPTTHHHHHHHHHGGGBPP--GGGGGSBHHHH-SSEEEEEEE-SSSPPPPTTSSSB-GGGEEE-----S-HHHHHHHHHHHHTTSPPGGG-SSEEEEE--PPPPTTSSS--HHHHHTTTGGGHHHHHHHHHHTT-GGG--EEEESS--HHHHHHHHHTTEEEEEEEE-SSS-BEEEEEEPTTSPPPS-SB--B-TT-EEEEEEESSEEEEEEEEBS-EE-TTT--EE-SBS--SSSSSS-TTPPPPSS--EEEEEEEETTTEEEEEEE-TT-BSS-EEEEETT-STTSPPPEEE-S-GGGG--GGGEEE-TTS-EEEE--HHHHH--HHHHT-GGG-STTT----HHHHHHHHH-TTSB-STT-HHHH-EEEEGGG-GGGEEEEEES--GGG---SS----TT--S-----S--------------------------------

Nearest PDB structures (foldseek):
  3zs3-assembly1_A  TM=9.482E-01  e=4.258E-30  Malus domestica
  2ahn-assembly1_A  TM=9.297E-01  e=6.157E-29  Prunus avium
  1aun-assembly1_A  TM=9.282E-01  e=2.139E-21  Nicotiana tabacum
  1pcv-assembly2_B  TM=9.254E-01  e=1.904E-21  Nicotiana tabacum
  7p23-assembly2_B  TM=8.620E-01  e=3.030E-21  Puccinia graminis f. sp. tritici CRL 75-36-700-3

Mean predicted aligned error: 10.3 Å

pLDDT: mean 85.61, std 20.06, range [21.25, 98.75]

Sequence (595 aa):
MGGQCSKQVQHCKAVAYEKRALRDLLDSCGAAFPGSDHFPADRKSWMSALGLGELRLHQIVWPGTHDSATDSIGIPCITRPFAQCQSFSVYGQLCLGARLLDVRVQKDRRVCHGSLVSYPVDRVLDDVKRFLEETKHELVVLELRTEFGHEDPPDFDKFLVERLGDFLIPHDEAVFAKTVAEVLPRRVVCVWKPRKAAPPAAGGPLWGPQCLRDHWIDTDLPMTKFENNLRRLGEQNPAAERGYFYRVENTATPQADNPVVCVRPVTGRIRQYARLFISQAFKKGIADRLQVLSADFIDGDFIDACVAVLSTTFTVINNCGYDVWPGVLANAGSSALDSTGFALAPGESRALFAPLPWSGRLWARTLCSADSSSGRFVCATGDCGSGAVACGGAGAVPPATLAEFTLGGAGTTDFYDVSLVDGFNLPVLVAPLGGAGAGCAATWCAADVNAVCPPELRVAAAGSAAVACKSACGAFGTARYCCSEEFGSPAACGPTPYSELFKTACPRAYSYAYDDASSTFTCPTAAVPGGGYAVTFCPETTSLEPKGGDRNPEATGLPSANGTMVFFGSANSAAGDVPYLHQFGGVFALVNFYF

Solvent-accessible surface area (backbone atoms only — not comparable to full-atom values): 31739 Å² total; per-residue (Å²): 113,69,70,61,54,50,50,48,53,52,48,54,49,50,43,55,49,29,55,44,52,51,48,56,47,39,74,75,66,44,48,68,37,35,15,55,90,44,66,66,93,46,39,61,56,44,59,66,74,45,17,36,78,67,22,34,51,32,71,47,40,36,28,26,30,40,48,27,63,18,45,69,25,47,46,82,91,72,50,15,51,60,54,34,30,23,79,42,48,54,46,51,39,37,48,54,37,42,32,28,41,30,37,29,28,27,45,85,43,26,22,39,50,81,93,42,50,39,58,54,44,65,59,54,56,50,29,52,49,51,52,38,71,78,46,60,61,45,64,37,36,38,38,38,30,38,36,81,97,50,49,52,36,79,69,45,68,59,51,49,48,69,70,50,47,89,31,47,45,53,34,52,57,67,53,36,73,33,30,42,48,77,65,45,59,34,31,29,45,38,30,40,32,55,74,78,60,81,58,47,54,88,67,31,65,38,27,28,54,79,42,56,42,67,79,88,66,93,38,54,41,35,38,62,51,50,55,49,49,54,50,57,44,66,70,50,68,46,26,86,79,42,69,45,47,46,42,42,72,48,48,32,34,74,60,88,88,47,99,81,58,46,32,59,75,32,22,62,60,40,42,87,42,53,44,35,51,52,20,51,28,36,78,68,72,36,44,64,30,54,26,29,49,24,26,47,54,77,52,62,66,58,31,28,47,30,55,10,64,43,24,38,29,36,40,38,32,27,54,33,98,49,63,34,33,40,36,34,29,50,37,93,81,31,62,74,53,99,64,23,27,43,81,36,48,57,73,35,69,47,81,45,65,41,45,45,36,34,36,32,39,38,37,61,19,35,75,64,45,63,38,91,89,78,67,30,34,48,38,78,33,23,31,35,84,58,39,44,68,44,18,82,74,35,59,63,44,72,28,29,32,35,39,39,40,30,37,42,35,99,81,46,30,23,38,38,32,22,35,30,51,48,5,34,45,63,26,39,32,41,33,46,25,76,46,63,73,70,79,32,68,66,27,29,28,69,46,71,58,40,84,74,41,53,79,87,31,48,37,55,59,96,94,54,71,51,63,21,19,39,17,60,25,77,62,66,68,41,44,72,57,58,37,31,79,90,16,58,41,67,92,59,29,67,88,45,79,65,30,50,52,48,27,71,58,17,66,35,18,22,31,40,95,67,42,52,97,62,15,68,35,57,34,48,52,70,52,37,28,74,16,25,32,35,40,29,33,40,50,65,75,86,78,67,69,77,90,68,88,87,71,70,90,84,73,83,84,75,85,81,85,72,92,79,83,80,83,85,80,88,79,90,83,86,90,82,85,86,84,88,85,84,89,85,89,88,84,89,79,92,82,92,81,89,132

InterPro domains:
  IPR000909 Phosphatidylinositol-specific phospholipase C, X domain [PF00388] (63-173)
  IPR000909 Phosphatidylinositol-specific phospholipase C, X domain [SM00148] (57-193)
  IPR001938 Thaumatin family [PF00314] (318-539)
  IPR001938 Thaumatin family [PR00347] (313-325)
  IPR001938 Thaumatin family [PR00347] (361-372)
  IPR001938 Thaumatin family [PR00347] (414-430)
  IPR001938 Thaumatin family [PR00347] (529-538)
  IPR001938 Thaumatin family [PS51367] (311-539)
  IPR001938 Thaumatin family [PTHR31048] (309-539)
  IPR001938 Thaumatin family [SM00205] (314-539)
  IPR017946 PLC-like phosphodiesterase, TIM beta/alpha-barrel domain superfamily [G3DSA:3.20.20.190] (42-309)
  IPR017946 PLC-like phosphodiesterase, TIM beta/alpha-barrel domain superfamily [SSF51695] (42-308)
  IPR017949 Thaumatin, conserved site [PS00316] (375-391)
  IPR037176 Osmotin/thaumatin-like superfamily [G3DSA:2.60.110.10] (312-539)
  IPR037176 Osmotin/thaumatin-like superfamily [SSF49870] (312-540)

Foldseek 3Di:
DVVLVVVVVVVVVLQVVLLVVLVVLCVVQPLFDALLVDAQPFLLASLVQFLQQAAFLLLAAAEEADQQQLLAKDDPPPCSLAFAQAVDHLLRCNRLNGAEYAFEAAQVQFTDGPPITDGHCLVNLVSLQVSLVVYWLGEHEYEYEYYPPGADHPPVVVVVCVSCPPQFDFADLCSRVDGSVVNDDRHYQAEYYYDPDDFDDHRGSHHGPVQEDEDDDAALRQNVLLVVLLVVLVVDDFSSPDSHHYERELAYHDDPSDPDDGRCVSSVSRVVCLSVSCSVCLVVVRNSSRHYYYGGHDHSSSSRSSQSSQKFKEKEFEQDQAKKKKAKAWDPSADDWPFRIDIAGHGGIDITIGGPFTWIKMWIFPPWDQDPPPRFIAGLFQGQPPSDRGNPNGGGDDDIWMWTWGACPPNFKIKIFTACQRWYQFKKKKAQPPGCPQVFDIFIQQFPLQVVADPQQFDDDVPDGGRTGGQPCRRPVDCQQQCDDQSVDPVNHDDDPRLVSSCVNGVQHHSHDNPCVRTMTMDGQSRRPSNHMYMYTNDDPVVRDDPDDDDDPPPPDDDDPDDDDDDDDDDDDDDDDDDDDDDDDDDDDDDDDDD